Protein AF-A0A939VVD0-F1 (afdb_monomer_lite)

Radius of gyration: 25.61 Å; chains: 1; bounding box: 73×47×65 Å

Foldseek 3Di:
DDPQVVVCCLCCLQFVLDPPPCCPPPPPPDDPPPDDDDDDDDDDQPDDQDQDPQRKTKGKDADDDDDFWDDKDKDKDFPADWAKKKKKKWKAFAFWFKKKKWKWWAFQVGDIDTDIDMDGDPGHHNDTDMDMDIDTDHPRTRMMMIMMTIGGDDNDMIMIIIIGHHPDPPDDPVVVVVVVCCVVPPPLDQPDLVVVCVQQVVLQDPAFPQALADLVRLVVLLVCVVVVNCVVVLVVLVVVLVVLLVVLVVCCVVPVLQDDPPPPPDLADSLLQLLSSLLSLLSSCSNHVDVVSLVSSLVSLLSNLQSLVVCLVVLADNAAFQSSLLSSLNSLRSSVVVDDPVSNVNSLVSSVVSLVQLQPPVSQVSSVVNHFHPAFLLGLLGGNSQAVLCSQLSRCAPVPPCNVSSVVSNSSNSSRLSSNLSNQLVVLPPQADGSDPDVSSVVHRNVSSNVSVQSSSCNRNVDRCCVVRCRVVNNVSVVVVVVD

Structure (mmCIF, N/CA/C/O backbone):
data_AF-A0A939VVD0-F1
#
_entry.id   AF-A0A939VVD0-F1
#
loop_
_atom_site.group_PDB
_atom_site.id
_atom_site.type_symbol
_atom_site.label_atom_id
_atom_site.label_alt_id
_atom_site.label_comp_id
_atom_site.label_asym_id
_atom_site.label_entity_id
_atom_site.label_seq_id
_atom_site.pdbx_PDB_ins_code
_atom_site.Cartn_x
_atom_site.Cartn_y
_atom_site.Cartn_z
_atom_site.occupancy
_atom_site.B_iso_or_equiv
_atom_site.auth_seq_id
_atom_site.auth_comp_id
_atom_site.auth_asym_id
_atom_site.auth_atom_id
_atom_site.pdbx_PDB_model_num
ATOM 1 N N . MET A 1 1 ? 11.257 -19.886 15.748 1.00 41.06 1 MET A N 1
ATOM 2 C CA . MET A 1 1 ? 10.981 -18.453 16.038 1.00 41.06 1 MET A CA 1
ATOM 3 C C . MET A 1 1 ? 9.755 -18.347 16.934 1.00 41.06 1 MET A C 1
ATOM 5 O O . MET A 1 1 ? 8.724 -18.889 16.547 1.00 41.06 1 MET A O 1
ATOM 9 N N . SER A 1 2 ? 9.868 -17.690 18.097 1.00 39.47 2 SER A N 1
ATOM 10 C CA . SER A 1 2 ? 8.750 -17.461 19.032 1.00 39.47 2 SER A CA 1
ATOM 11 C C . SER A 1 2 ? 7.607 -16.666 18.380 1.00 39.47 2 SER A C 1
ATOM 13 O O . SER A 1 2 ? 7.841 -15.925 17.419 1.00 39.47 2 SER A O 1
ATOM 15 N N . SER A 1 3 ? 6.379 -16.815 18.898 1.00 43.06 3 SER A N 1
ATOM 16 C CA . SER A 1 3 ? 5.180 -16.066 18.473 1.00 43.06 3 SER A CA 1
ATOM 17 C C . SER A 1 3 ? 5.448 -14.559 18.383 1.00 43.06 3 SER A C 1
ATOM 19 O O . SER A 1 3 ? 5.094 -13.934 17.381 1.00 43.06 3 SER A O 1
ATOM 21 N N . PHE A 1 4 ? 6.215 -14.034 19.346 1.00 36.06 4 PHE A N 1
ATOM 22 C CA . PHE A 1 4 ? 6.635 -12.638 19.435 1.00 36.06 4 PHE A CA 1
ATOM 23 C C . PHE A 1 4 ? 7.298 -12.102 18.154 1.00 36.06 4 PHE A C 1
ATOM 25 O O . PHE A 1 4 ? 6.924 -11.046 17.645 1.00 36.06 4 PHE A O 1
ATOM 32 N N . LYS A 1 5 ? 8.255 -12.847 17.579 1.00 42.53 5 LYS A N 1
ATOM 33 C CA . LYS A 1 5 ? 8.997 -12.401 16.385 1.00 42.53 5 LYS A CA 1
ATOM 34 C C . LYS A 1 5 ? 8.143 -12.425 15.114 1.00 42.53 5 LYS A C 1
ATOM 36 O O . LYS A 1 5 ? 8.410 -11.652 14.201 1.00 42.53 5 LYS A O 1
ATOM 41 N N . LYS A 1 6 ? 7.123 -13.289 15.044 1.00 48.53 6 LYS A N 1
ATOM 42 C CA . LYS A 1 6 ? 6.260 -13.430 13.858 1.00 48.53 6 LYS A CA 1
ATOM 43 C C . LYS A 1 6 ? 5.248 -12.287 13.748 1.00 48.53 6 LYS A C 1
ATOM 45 O O . LYS A 1 6 ? 5.082 -11.757 12.655 1.00 48.53 6 LYS A O 1
ATOM 50 N N . LEU A 1 7 ? 4.630 -11.867 14.860 1.00 48.62 7 LEU A N 1
ATOM 51 C CA . LEU A 1 7 ? 3.719 -10.716 14.856 1.00 48.62 7 LEU A CA 1
ATOM 52 C C . LEU A 1 7 ? 4.464 -9.385 14.755 1.00 48.62 7 LEU A C 1
ATOM 54 O O . LEU A 1 7 ? 4.022 -8.502 14.023 1.00 48.62 7 LEU A O 1
ATOM 58 N N . TRP A 1 8 ? 5.603 -9.253 15.447 1.00 45.06 8 TRP A N 1
ATOM 59 C CA . TRP A 1 8 ? 6.441 -8.065 15.310 1.00 45.06 8 TRP A CA 1
ATOM 60 C C . TRP A 1 8 ? 6.841 -7.879 13.853 1.00 45.06 8 TRP A C 1
ATOM 62 O O . TRP A 1 8 ? 6.590 -6.816 13.317 1.00 45.06 8 TRP A O 1
ATOM 72 N N . LEU A 1 9 ? 7.327 -8.924 13.173 1.00 50.44 9 LEU A N 1
ATOM 73 C CA . LEU A 1 9 ? 7.632 -8.856 11.745 1.00 50.44 9 LEU A CA 1
ATOM 74 C C . LEU A 1 9 ? 6.381 -8.551 10.900 1.00 50.44 9 LEU A C 1
ATOM 76 O O . LEU A 1 9 ? 6.454 -7.711 10.018 1.00 50.44 9 LEU A O 1
ATOM 80 N N . PHE A 1 10 ? 5.224 -9.153 11.187 1.00 56.97 10 PHE A N 1
ATOM 81 C CA . PHE A 1 10 ? 3.976 -8.905 10.453 1.00 56.97 10 PHE A CA 1
ATOM 82 C C . PHE A 1 10 ? 3.504 -7.441 10.536 1.00 56.97 10 PHE A C 1
ATOM 84 O O . PHE A 1 10 ? 3.302 -6.792 9.511 1.00 56.97 10 PHE A O 1
ATOM 91 N N . LEU A 1 11 ? 3.389 -6.879 11.743 1.00 51.59 11 LEU A N 1
ATOM 92 C CA . LEU A 1 11 ? 2.980 -5.483 11.932 1.00 51.59 11 LEU A CA 1
ATOM 93 C C . LEU A 1 11 ? 4.105 -4.501 11.581 1.00 51.59 11 LEU A C 1
ATOM 95 O O . LEU A 1 11 ? 3.819 -3.388 11.147 1.00 51.59 11 LEU A O 1
ATOM 99 N N . PHE A 1 12 ? 5.373 -4.907 11.702 1.00 51.44 12 PHE A N 1
ATOM 100 C CA . PHE A 1 12 ? 6.527 -4.131 11.243 1.00 51.44 12 PHE A CA 1
ATOM 101 C C . PHE A 1 12 ? 6.510 -3.978 9.716 1.00 51.44 12 PHE A C 1
ATOM 103 O O . PHE A 1 12 ? 6.619 -2.872 9.182 1.00 51.44 12 PHE A O 1
ATOM 110 N N . LEU A 1 13 ? 6.278 -5.082 9.004 1.00 52.72 13 LEU A N 1
ATOM 111 C CA . LEU A 1 13 ? 6.165 -5.100 7.549 1.00 52.72 13 LEU A CA 1
ATOM 112 C C . LEU A 1 13 ? 4.990 -4.248 7.057 1.00 52.72 13 LEU A C 1
ATOM 114 O O . LEU A 1 13 ? 5.136 -3.563 6.048 1.00 52.72 13 LEU A O 1
ATOM 118 N N . ILE A 1 14 ? 3.859 -4.224 7.771 1.00 57.50 14 ILE A N 1
ATOM 119 C CA . ILE A 1 14 ? 2.689 -3.421 7.377 1.00 57.50 14 ILE A CA 1
ATOM 120 C C . ILE A 1 14 ? 2.829 -1.939 7.792 1.00 57.50 14 ILE A C 1
ATOM 122 O O . ILE A 1 14 ? 2.485 -1.053 7.010 1.00 57.50 14 ILE A O 1
ATOM 126 N N . PHE A 1 15 ? 3.363 -1.627 8.982 1.00 51.53 15 PHE A N 1
ATOM 127 C CA . PHE A 1 15 ? 3.226 -0.289 9.593 1.00 51.53 15 PHE A CA 1
ATOM 128 C C . PHE A 1 15 ? 4.532 0.457 9.931 1.00 51.53 15 PHE A C 1
ATOM 130 O O . PHE A 1 15 ? 4.482 1.661 10.223 1.00 51.53 15 PHE A O 1
ATOM 137 N N . THR A 1 16 ? 5.713 -0.172 9.898 1.00 44.12 16 THR A N 1
ATOM 138 C CA . THR A 1 16 ? 6.962 0.471 10.373 1.00 44.12 16 THR A CA 1
ATOM 139 C C . THR A 1 16 ? 8.061 0.631 9.334 1.00 44.12 16 THR A C 1
ATOM 141 O O . THR A 1 16 ? 9.126 1.140 9.681 1.00 44.12 16 THR A O 1
ATOM 144 N N . ALA A 1 17 ? 7.816 0.337 8.059 1.00 39.31 17 ALA A N 1
ATOM 145 C CA . ALA A 1 17 ? 8.725 0.766 7.002 1.00 39.31 17 ALA A CA 1
ATOM 146 C C . ALA A 1 17 ? 8.560 2.272 6.714 1.00 39.31 17 ALA A C 1
ATOM 148 O O . ALA A 1 17 ? 7.916 2.735 5.763 1.00 39.31 17 ALA A O 1
ATOM 149 N N . VAL A 1 18 ? 9.119 3.032 7.645 1.00 35.69 18 VAL A N 1
ATOM 150 C CA . VAL A 1 18 ? 9.383 4.463 7.612 1.00 35.69 18 VAL A CA 1
ATOM 151 C C . VAL A 1 18 ? 10.886 4.607 7.358 1.00 35.69 18 VAL A C 1
ATOM 153 O O . VAL A 1 18 ? 11.659 3.938 8.051 1.00 35.69 18 VAL A O 1
ATOM 156 N N . PRO A 1 19 ? 11.327 5.479 6.437 1.00 31.45 19 PRO A N 1
ATOM 157 C CA . PRO A 1 19 ? 12.679 6.032 6.487 1.00 31.45 19 PRO A CA 1
ATOM 158 C C . PRO A 1 19 ? 12.793 6.791 7.819 1.00 31.45 19 PRO A C 1
ATOM 160 O O . PRO A 1 19 ? 12.205 7.859 7.969 1.00 31.45 19 PRO A O 1
ATOM 163 N N . GLY A 1 20 ? 13.355 6.143 8.839 1.00 32.41 20 GLY A N 1
ATOM 164 C CA . GLY A 1 20 ? 13.411 6.673 10.204 1.00 32.41 20 GLY A CA 1
ATOM 165 C C . GLY A 1 20 ? 13.583 5.609 11.291 1.00 32.41 20 GLY A C 1
ATOM 166 O O . GLY A 1 20 ? 14.352 5.813 12.218 1.00 32.41 20 GLY A O 1
ATOM 167 N N . PHE A 1 21 ? 12.956 4.427 11.180 1.00 31.47 21 PHE A N 1
ATOM 168 C CA . PHE A 1 21 ? 13.092 3.397 12.233 1.00 31.47 21 PHE A CA 1
ATOM 169 C C . PHE A 1 21 ? 14.393 2.584 12.115 1.00 31.47 21 PHE A C 1
ATOM 171 O O . PHE A 1 21 ? 15.008 2.238 13.122 1.00 31.47 21 PHE A O 1
ATOM 178 N N . ALA A 1 22 ? 14.849 2.328 10.882 1.00 31.52 22 ALA A N 1
ATOM 179 C CA . ALA A 1 22 ? 16.211 1.846 10.635 1.00 31.52 22 ALA A CA 1
ATOM 180 C C . ALA A 1 22 ? 17.264 2.917 10.984 1.00 31.52 22 ALA A C 1
ATOM 182 O O . ALA A 1 22 ? 18.362 2.570 11.404 1.00 31.52 22 ALA A O 1
ATOM 183 N N . GLU A 1 23 ? 16.920 4.206 10.879 1.00 29.84 23 GLU A N 1
ATOM 184 C CA . GLU A 1 23 ? 17.823 5.320 11.198 1.00 29.84 23 GLU A CA 1
ATOM 185 C C . 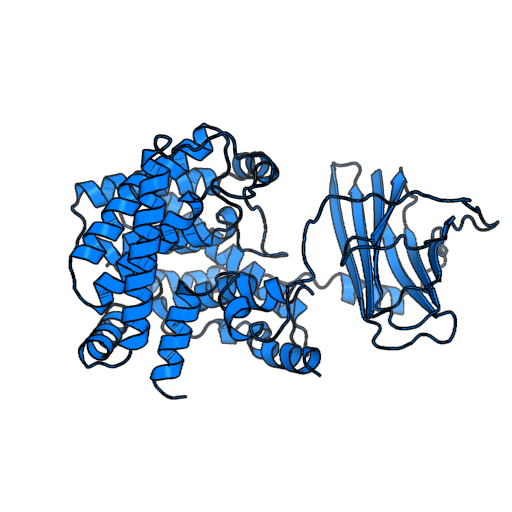GLU A 1 23 ? 17.963 5.545 12.720 1.00 29.84 23 GLU A C 1
ATOM 187 O O . GLU A 1 23 ? 19.061 5.787 13.210 1.00 29.84 23 GLU A O 1
ATOM 192 N N . GLU A 1 24 ? 16.900 5.387 13.514 1.00 28.52 24 GLU A N 1
ATOM 193 C CA . GLU A 1 24 ? 16.937 5.695 14.955 1.00 28.52 24 GLU A CA 1
ATOM 194 C C . GLU A 1 24 ? 17.627 4.646 15.843 1.00 28.52 24 GLU A C 1
ATOM 196 O O . GLU A 1 24 ? 18.014 4.982 16.962 1.00 28.52 24 GLU A O 1
ATOM 201 N N . ASN A 1 25 ? 17.782 3.393 15.401 1.00 28.81 25 ASN A N 1
ATOM 202 C CA . ASN A 1 25 ? 18.359 2.332 16.245 1.00 28.81 25 ASN A CA 1
ATOM 203 C C . ASN A 1 25 ? 19.732 1.821 15.780 1.00 28.81 25 ASN A C 1
ATOM 205 O O . ASN A 1 25 ? 20.459 1.271 16.600 1.00 28.81 25 ASN A O 1
ATOM 209 N N . LEU A 1 26 ? 20.126 2.041 14.519 1.00 29.09 26 LEU A N 1
ATOM 210 C CA . LEU A 1 26 ? 21.474 1.705 14.027 1.00 29.09 26 LEU A CA 1
ATOM 211 C C . LEU A 1 26 ? 22.474 2.873 14.133 1.00 29.09 26 LEU A C 1
ATOM 213 O O . LEU A 1 26 ? 23.675 2.631 14.103 1.00 29.09 26 LEU A O 1
ATOM 217 N N . PHE A 1 27 ? 22.013 4.123 14.292 1.00 31.39 27 PHE A N 1
ATOM 218 C CA . PHE A 1 27 ? 22.858 5.317 14.096 1.00 31.39 27 PHE A CA 1
ATOM 219 C C . PHE A 1 27 ? 22.958 6.267 15.307 1.00 31.39 27 PHE A C 1
ATOM 221 O O . PHE A 1 27 ? 23.514 7.359 15.186 1.00 31.39 27 PHE A O 1
ATOM 228 N N . LYS A 1 28 ? 22.475 5.862 16.492 1.00 29.47 28 LYS A N 1
ATOM 229 C CA . LYS A 1 28 ? 22.497 6.688 17.722 1.00 29.47 28 LYS A CA 1
ATOM 230 C C . LYS A 1 28 ? 23.892 6.997 18.285 1.00 29.47 28 LYS A C 1
ATOM 232 O O . LYS A 1 28 ? 24.002 7.895 19.109 1.00 29.47 28 LYS A O 1
ATOM 237 N N . ASN A 1 29 ? 24.938 6.308 17.824 1.00 29.61 29 ASN A N 1
ATOM 238 C CA . ASN A 1 29 ? 26.314 6.515 18.294 1.00 29.61 29 ASN A CA 1
ATOM 239 C C . ASN A 1 29 ? 27.182 7.350 17.335 1.00 29.61 29 ASN A C 1
ATOM 241 O O . ASN A 1 29 ? 28.383 7.470 17.559 1.00 29.61 29 ASN A O 1
ATOM 245 N N . ALA A 1 30 ? 26.614 7.913 16.264 1.00 28.02 30 ALA A N 1
ATOM 246 C CA . ALA A 1 30 ? 27.349 8.813 15.378 1.00 28.02 30 ALA A CA 1
ATOM 247 C C . ALA A 1 30 ? 27.184 10.273 15.840 1.00 28.02 30 ALA A C 1
ATOM 249 O O . ALA A 1 30 ? 26.066 10.731 16.069 1.00 28.02 30 ALA A O 1
ATOM 250 N N . ASP A 1 31 ? 28.293 11.002 15.987 1.00 29.33 31 ASP A N 1
ATOM 251 C CA . ASP A 1 31 ? 28.298 12.443 16.265 1.00 29.33 31 ASP A CA 1
ATOM 252 C C . ASP A 1 31 ? 27.927 13.224 14.992 1.00 29.33 31 ASP A C 1
ATOM 254 O O . ASP A 1 31 ? 28.663 13.236 14.003 1.00 29.33 31 ASP A O 1
ATOM 258 N N . TRP A 1 32 ? 26.759 13.869 15.016 1.00 33.62 32 TRP A N 1
ATOM 259 C CA . TRP A 1 32 ? 26.185 14.609 13.886 1.00 33.62 32 TRP A CA 1
ATOM 260 C C . TRP A 1 32 ? 26.429 16.123 13.949 1.00 33.62 32 TRP A C 1
ATOM 262 O O . TRP A 1 32 ? 25.907 16.864 13.110 1.00 33.62 32 TRP A O 1
ATOM 272 N N . SER A 1 33 ? 27.247 16.611 14.887 1.00 28.17 33 SER A N 1
ATOM 273 C CA . SER A 1 33 ? 27.576 18.042 15.012 1.00 28.17 33 SER A CA 1
ATOM 274 C C . SER A 1 33 ? 28.275 18.638 13.774 1.00 28.17 33 SER A C 1
ATOM 276 O O . SER A 1 33 ? 28.333 19.859 13.625 1.00 28.17 33 SER A O 1
ATOM 278 N N . GLN A 1 34 ? 28.732 17.800 12.835 1.00 28.89 34 GLN A N 1
ATOM 279 C CA . GLN A 1 34 ? 29.429 18.215 11.612 1.00 28.89 34 GLN A CA 1
ATOM 280 C C . GLN A 1 34 ? 28.538 18.394 10.367 1.00 28.89 34 GLN A C 1
ATOM 282 O O . GLN A 1 34 ? 29.042 18.791 9.316 1.00 28.89 34 GLN A O 1
ATOM 287 N N . TRP A 1 35 ? 27.227 18.136 10.437 1.00 27.03 35 TRP A N 1
ATOM 288 C CA . TRP A 1 35 ? 26.337 18.237 9.271 1.00 27.03 35 TRP A CA 1
ATOM 289 C C . TRP A 1 35 ? 25.413 19.461 9.345 1.00 27.03 35 TRP A C 1
ATOM 291 O O . TRP A 1 35 ? 24.329 19.425 9.924 1.00 27.03 35 TRP A O 1
ATOM 301 N N . LYS A 1 36 ? 25.824 20.560 8.698 1.00 24.38 36 LYS A N 1
ATOM 302 C CA . LYS A 1 36 ? 24.951 21.697 8.365 1.00 24.38 36 LYS A CA 1
ATOM 303 C C . LYS A 1 36 ? 25.024 22.014 6.870 1.00 24.38 36 LYS A C 1
ATOM 305 O O . LYS A 1 36 ? 26.083 22.369 6.370 1.00 24.38 36 LYS A O 1
ATOM 310 N N . GLY A 1 37 ? 23.860 21.965 6.218 1.00 26.16 37 GLY A N 1
ATOM 311 C CA . GLY A 1 37 ? 23.555 22.650 4.958 1.00 26.16 37 GLY A CA 1
ATOM 312 C C . GLY A 1 37 ? 24.057 21.976 3.679 1.00 26.16 37 GLY A C 1
ATOM 313 O O . GLY A 1 37 ? 25.235 22.040 3.353 1.00 26.16 37 GLY A O 1
ATOM 314 N N . THR A 1 38 ? 23.138 21.421 2.888 1.00 23.70 38 THR A N 1
ATOM 315 C CA . THR A 1 38 ? 23.385 21.081 1.479 1.00 23.70 38 THR A CA 1
ATOM 316 C C . THR A 1 38 ? 22.735 22.139 0.591 1.00 23.70 38 THR A C 1
ATOM 318 O O . THR A 1 38 ? 21.527 22.101 0.359 1.00 23.70 38 THR A O 1
ATOM 321 N N . ASN A 1 39 ? 23.542 23.081 0.105 1.00 24.47 39 ASN A N 1
ATOM 322 C CA . ASN A 1 39 ? 23.248 23.831 -1.114 1.00 24.47 39 ASN A CA 1
ATOM 323 C C . ASN A 1 39 ? 23.880 23.084 -2.294 1.00 24.47 39 ASN A C 1
ATOM 325 O O . ASN A 1 39 ? 24.929 22.461 -2.140 1.00 24.47 39 ASN A O 1
ATOM 329 N N . ALA A 1 40 ? 23.240 23.147 -3.460 1.00 26.20 40 ALA A N 1
ATOM 330 C CA . ALA A 1 40 ? 23.791 22.627 -4.705 1.00 26.20 40 ALA A CA 1
ATOM 331 C C . ALA A 1 40 ? 25.126 23.321 -5.030 1.00 26.20 40 ALA A C 1
ATOM 333 O O . ALA A 1 40 ? 25.195 24.550 -5.008 1.00 26.20 40 ALA A O 1
ATOM 334 N N . VAL A 1 41 ? 26.165 22.545 -5.349 1.00 26.14 41 VAL A N 1
ATOM 335 C CA . VAL A 1 41 ? 27.452 23.060 -5.837 1.00 26.14 41 VAL A CA 1
ATOM 336 C C . VAL A 1 41 ? 27.760 22.387 -7.170 1.00 26.14 41 VAL A C 1
ATOM 338 O O . VAL A 1 41 ? 27.791 21.162 -7.270 1.00 26.14 41 VAL A O 1
ATOM 341 N N . GLY A 1 42 ? 27.921 23.206 -8.209 1.00 27.95 42 GLY A N 1
ATOM 342 C CA . GLY A 1 42 ? 28.358 22.780 -9.532 1.00 27.95 42 GLY A CA 1
ATOM 343 C C . GLY A 1 42 ? 29.872 22.597 -9.592 1.00 27.95 42 GLY A C 1
ATOM 344 O O . GLY A 1 42 ? 30.619 23.222 -8.845 1.00 27.95 42 GLY A O 1
ATOM 345 N N . TRP A 1 43 ? 30.320 21.756 -10.519 1.00 33.12 43 TRP A N 1
ATOM 346 C CA . TRP A 1 43 ? 31.722 21.682 -10.905 1.00 33.12 43 TRP A CA 1
ATOM 347 C C . TRP A 1 43 ? 32.071 22.828 -11.854 1.00 33.12 43 TRP A C 1
ATOM 349 O O . TRP A 1 43 ? 31.375 23.053 -12.846 1.00 33.12 43 TRP A O 1
ATOM 359 N N . SER A 1 44 ? 33.197 23.488 -11.603 1.00 32.22 44 SER A N 1
ATOM 360 C CA . SER A 1 44 ? 33.911 24.255 -12.621 1.00 32.22 44 SER A CA 1
ATOM 361 C C . SER A 1 44 ? 34.696 23.265 -13.483 1.00 32.22 44 SER A C 1
ATOM 363 O O . SER A 1 44 ? 35.586 22.581 -12.980 1.00 32.22 44 SER A O 1
ATOM 365 N N . VAL A 1 45 ? 34.391 23.176 -14.780 1.00 33.59 45 VAL A N 1
ATOM 366 C CA . VAL A 1 45 ? 35.293 22.542 -15.754 1.00 33.59 45 VAL A CA 1
ATOM 367 C C . VAL A 1 45 ? 36.546 23.410 -15.812 1.00 33.59 45 VAL A C 1
ATOM 369 O O . VAL A 1 45 ? 36.532 24.454 -16.460 1.00 33.59 45 VAL A O 1
ATOM 372 N N . MET A 1 46 ? 37.614 23.028 -15.114 1.00 31.45 46 MET A N 1
ATOM 373 C CA . MET A 1 46 ? 38.919 23.644 -15.330 1.00 31.45 46 MET A CA 1
ATOM 374 C C . MET A 1 46 ? 39.737 22.786 -16.290 1.00 31.45 46 MET A C 1
ATOM 376 O O . MET A 1 46 ? 40.094 21.653 -15.985 1.00 31.45 46 MET A O 1
ATOM 380 N N . SER A 1 47 ? 40.025 23.420 -17.428 1.00 40.00 47 SER A N 1
ATOM 381 C CA . SER A 1 47 ? 41.117 23.182 -18.376 1.00 40.00 47 SER A CA 1
ATOM 382 C C . SER A 1 47 ? 41.116 21.894 -19.218 1.00 40.00 47 SER A C 1
ATOM 384 O O . SER A 1 47 ? 41.173 20.780 -18.719 1.00 40.00 47 SER A O 1
ATOM 386 N N . GLU A 1 48 ? 41.116 22.153 -20.531 1.00 40.28 48 GLU A N 1
ATOM 387 C CA . GLU A 1 48 ? 41.537 21.333 -21.676 1.00 40.28 48 GLU A CA 1
ATOM 388 C C . GLU A 1 48 ? 40.777 20.036 -21.995 1.00 40.28 48 GLU A C 1
ATOM 390 O O . GLU A 1 48 ? 40.992 18.956 -21.454 1.00 40.28 48 GLU A O 1
ATOM 395 N N . LYS A 1 49 ? 39.924 20.149 -23.023 1.00 45.47 49 LYS A N 1
ATOM 396 C CA . LYS A 1 49 ? 39.545 19.020 -23.873 1.00 45.47 49 LYS A CA 1
ATOM 397 C C . LYS A 1 49 ? 40.748 18.681 -24.745 1.00 45.47 49 LYS A C 1
ATOM 399 O O . LYS A 1 49 ? 40.945 19.323 -25.775 1.00 45.47 49 LYS A O 1
ATOM 404 N N . GLU A 1 50 ? 41.513 17.668 -24.378 1.00 45.28 50 GLU A N 1
ATOM 405 C CA . GLU A 1 50 ? 42.477 17.100 -25.312 1.00 45.28 50 GLU A CA 1
ATOM 406 C C . GLU A 1 50 ? 41.746 16.091 -26.211 1.00 45.28 50 GLU A C 1
ATOM 408 O O . GLU A 1 50 ? 41.190 15.091 -25.745 1.00 45.28 50 GLU A O 1
ATOM 413 N N . ARG A 1 51 ? 41.674 16.390 -27.513 1.00 46.28 51 ARG A N 1
ATOM 414 C CA . ARG A 1 51 ? 41.279 15.407 -28.527 1.00 46.28 51 ARG A CA 1
ATOM 415 C C . ARG A 1 51 ? 42.527 14.636 -28.917 1.00 46.28 51 ARG A C 1
ATOM 417 O O . ARG A 1 51 ? 43.412 15.204 -29.551 1.00 46.28 51 ARG A O 1
ATOM 424 N N . LEU A 1 52 ? 42.571 13.356 -28.572 1.00 48.84 52 LEU A N 1
ATOM 425 C CA . LEU A 1 52 ? 43.644 12.483 -29.031 1.00 48.84 52 LEU A CA 1
ATOM 426 C C . LEU A 1 52 ? 43.461 12.101 -30.517 1.00 48.84 52 LEU A C 1
ATOM 428 O O . LEU A 1 52 ? 42.338 12.176 -31.034 1.00 48.84 52 LEU A O 1
ATOM 432 N N . PRO A 1 53 ? 44.540 11.686 -31.216 1.00 34.44 53 PRO A N 1
ATOM 433 C CA . PRO A 1 53 ? 44.528 11.372 -32.654 1.00 34.44 53 PRO A CA 1
ATOM 434 C C . PRO A 1 53 ? 43.534 10.279 -33.090 1.00 34.44 53 PRO A C 1
ATOM 436 O O . PRO A 1 53 ? 43.191 10.185 -34.264 1.00 34.44 53 PRO A O 1
ATOM 439 N N . ASP A 1 54 ? 43.040 9.471 -32.155 1.00 47.06 54 ASP A N 1
ATOM 440 C CA . ASP A 1 54 ? 42.091 8.367 -32.346 1.00 47.06 54 ASP A CA 1
ATOM 441 C C . ASP A 1 54 ? 40.621 8.755 -32.070 1.00 47.06 54 ASP A C 1
ATOM 443 O O . ASP A 1 54 ? 39.713 7.919 -32.116 1.00 47.06 54 ASP A O 1
ATOM 447 N N . GLY A 1 55 ? 40.354 10.036 -31.801 1.00 49.59 55 GLY A N 1
ATOM 448 C CA . GLY A 1 55 ? 39.013 10.532 -31.499 1.00 49.59 55 GLY A CA 1
ATOM 449 C C . GLY A 1 55 ? 38.545 10.233 -30.073 1.00 49.59 55 GLY A C 1
ATOM 450 O O . GLY A 1 55 ? 37.357 10.421 -29.792 1.00 49.59 55 GLY A O 1
ATOM 451 N N . VAL A 1 56 ? 39.449 9.804 -29.185 1.00 47.28 56 VAL A N 1
ATOM 452 C CA . VAL A 1 56 ? 39.185 9.672 -27.750 1.00 47.28 56 VAL A CA 1
ATOM 453 C C . VAL A 1 56 ? 39.057 11.056 -27.125 1.00 47.28 56 VAL A C 1
ATOM 455 O O . VAL A 1 56 ? 39.941 11.907 -27.253 1.00 47.28 56 VAL A O 1
ATOM 458 N N . LEU A 1 57 ? 37.934 11.286 -26.441 1.00 50.25 57 LEU A N 1
ATOM 459 C CA . LEU A 1 57 ? 37.770 12.461 -25.593 1.00 50.25 57 LEU A CA 1
ATOM 460 C C . LEU A 1 57 ? 38.261 12.116 -24.188 1.00 50.25 57 LEU A C 1
ATOM 462 O O . LEU A 1 57 ? 37.664 11.258 -23.538 1.00 50.25 57 LEU A O 1
ATOM 466 N N . LYS A 1 58 ? 39.317 12.789 -23.726 1.00 51.78 58 LYS A N 1
ATOM 467 C CA . LYS A 1 58 ? 39.758 12.726 -22.330 1.00 51.78 58 LYS A CA 1
ATOM 468 C C . LYS A 1 58 ? 39.136 13.869 -21.535 1.00 51.78 58 LYS A C 1
ATOM 470 O O . LYS A 1 58 ? 39.172 15.023 -21.960 1.00 51.78 58 LYS A O 1
ATOM 475 N N . LEU A 1 59 ? 38.559 13.540 -20.383 1.00 51.44 59 LEU A N 1
ATOM 476 C CA . LEU A 1 59 ? 38.073 14.511 -19.405 1.00 51.44 59 LEU A CA 1
ATOM 477 C C . LEU A 1 59 ? 38.846 14.318 -18.102 1.00 51.44 59 LEU A C 1
ATOM 479 O O . LEU A 1 59 ? 38.746 13.259 -17.479 1.00 51.44 59 LEU A O 1
ATOM 483 N N . PHE A 1 60 ? 39.604 15.339 -17.706 1.00 48.09 60 PHE A N 1
ATOM 484 C CA . PHE A 1 60 ? 40.320 15.371 -16.434 1.00 48.09 60 PHE A CA 1
ATOM 485 C C . PHE A 1 60 ? 39.386 15.846 -15.324 1.00 48.09 60 PHE A C 1
ATOM 487 O O . PHE A 1 60 ? 38.731 16.883 -15.449 1.00 48.09 60 PHE A O 1
ATOM 494 N N . LEU A 1 61 ? 39.316 15.088 -14.231 1.00 49.09 61 LEU A N 1
ATOM 495 C CA . LEU A 1 61 ? 38.475 15.419 -13.085 1.00 49.09 61 LEU A CA 1
ATOM 496 C C . LEU A 1 61 ? 39.343 15.700 -11.869 1.00 49.09 61 LEU A C 1
ATOM 498 O O . LEU A 1 61 ? 40.028 14.808 -11.380 1.00 49.09 61 LEU A O 1
ATOM 502 N N . LYS A 1 62 ? 39.274 16.932 -11.353 1.00 47.78 62 LYS A N 1
ATOM 503 C CA . LYS A 1 62 ? 39.957 17.334 -10.119 1.00 47.78 62 LYS A CA 1
ATOM 504 C C . LYS A 1 62 ? 38.954 17.858 -9.101 1.00 47.78 62 LYS A C 1
ATOM 506 O O . LYS A 1 62 ? 38.315 18.878 -9.334 1.00 47.78 62 LYS A O 1
ATOM 511 N N . ARG A 1 63 ? 38.801 17.150 -7.981 1.00 50.41 63 ARG A N 1
ATOM 512 C CA . ARG A 1 63 ? 37.789 17.456 -6.958 1.00 50.41 63 ARG A CA 1
ATOM 513 C C . ARG A 1 63 ? 37.998 18.821 -6.305 1.00 50.41 63 ARG A C 1
ATOM 515 O O . ARG A 1 63 ? 39.061 19.069 -5.744 1.00 50.41 63 ARG A O 1
ATOM 522 N N . ASP A 1 64 ? 36.934 19.627 -6.272 1.00 44.62 64 ASP A N 1
ATOM 523 C CA . ASP A 1 64 ? 36.783 20.717 -5.305 1.00 44.62 64 ASP A CA 1
ATOM 524 C C . ASP A 1 64 ? 36.058 20.211 -4.041 1.00 44.62 64 ASP A C 1
ATOM 526 O O . ASP A 1 64 ? 35.173 19.345 -4.076 1.00 44.62 64 ASP A O 1
ATOM 530 N N . ARG A 1 65 ? 36.525 20.659 -2.879 1.00 44.75 65 ARG A N 1
ATOM 531 C CA . ARG A 1 65 ? 36.218 20.083 -1.568 1.00 44.75 65 ARG A CA 1
ATOM 532 C C . ARG A 1 65 ? 34.805 20.468 -1.123 1.00 44.75 65 ARG A C 1
ATOM 534 O O . ARG A 1 65 ? 34.640 21.551 -0.573 1.00 44.75 65 ARG A O 1
ATOM 541 N N . LYS A 1 66 ? 33.838 19.544 -1.245 1.00 41.28 66 LYS A N 1
ATOM 542 C CA . LYS A 1 66 ? 32.805 19.168 -0.236 1.00 41.28 66 LYS A CA 1
ATOM 543 C C . LYS A 1 66 ? 31.574 18.534 -0.908 1.00 41.28 66 LYS A C 1
ATOM 545 O O . LYS A 1 66 ? 30.945 19.200 -1.707 1.00 41.28 66 LYS A O 1
ATOM 550 N N . THR A 1 67 ? 31.245 17.306 -0.475 1.00 38.31 67 THR A N 1
ATOM 551 C CA . THR A 1 67 ? 29.961 16.544 -0.512 1.00 38.31 67 THR A CA 1
ATOM 552 C C . THR A 1 67 ? 30.081 15.113 -1.055 1.00 38.31 67 THR A C 1
ATOM 554 O O . THR A 1 67 ? 31.059 14.734 -1.707 1.00 38.31 67 THR A O 1
ATOM 557 N N . PHE A 1 68 ? 29.112 14.295 -0.633 1.00 41.28 68 PHE A N 1
ATOM 558 C CA . PHE A 1 68 ? 28.998 12.843 -0.738 1.00 41.28 68 PHE A CA 1
ATOM 559 C C . PHE A 1 68 ? 27.923 12.550 -1.808 1.00 41.28 68 PHE A C 1
ATOM 561 O O . PHE A 1 68 ? 26.784 12.954 -1.613 1.00 41.28 68 PHE A O 1
ATOM 568 N N . TRP A 1 69 ? 28.304 11.873 -2.905 1.00 41.06 69 TRP A N 1
ATOM 569 C CA . TRP A 1 69 ? 27.498 11.432 -4.077 1.00 41.06 69 TRP A CA 1
ATOM 570 C C . TRP A 1 69 ? 27.327 12.320 -5.330 1.00 41.06 69 TRP A C 1
ATOM 572 O O . TRP A 1 69 ? 26.819 11.807 -6.324 1.00 41.06 69 TRP A O 1
ATOM 582 N N . ASP A 1 70 ? 27.835 13.550 -5.402 1.00 45.56 70 ASP A N 1
ATOM 583 C CA . ASP A 1 70 ? 27.402 14.472 -6.480 1.00 45.56 70 ASP A CA 1
ATOM 584 C C . ASP A 1 70 ? 28.325 14.601 -7.710 1.00 45.56 70 ASP A C 1
ATOM 586 O O . ASP A 1 70 ? 28.186 15.520 -8.518 1.00 45.56 70 ASP A O 1
ATOM 590 N N . ASN A 1 71 ? 29.258 13.670 -7.917 1.00 52.31 71 ASN A N 1
ATOM 591 C CA . ASN A 1 71 ? 30.268 13.813 -8.971 1.00 52.31 71 ASN A CA 1
ATOM 592 C C . ASN A 1 71 ? 29.920 12.949 -10.177 1.00 52.31 71 ASN A C 1
ATOM 594 O O . ASN A 1 71 ? 30.367 11.808 -10.298 1.00 52.31 71 ASN A O 1
ATOM 598 N N . ALA A 1 72 ? 29.085 13.504 -11.049 1.00 53.00 72 ALA A N 1
ATOM 599 C CA . ALA A 1 72 ? 28.680 12.887 -12.296 1.00 53.00 72 ALA A CA 1
ATOM 600 C C . ALA A 1 72 ? 29.241 13.656 -13.491 1.00 53.00 72 ALA A C 1
ATOM 602 O O . ALA A 1 72 ? 28.945 14.836 -13.675 1.00 53.00 72 ALA A O 1
ATOM 603 N N . VAL A 1 73 ? 29.988 12.964 -14.343 1.00 59.00 73 VAL A N 1
ATOM 604 C CA . VAL A 1 73 ? 30.440 13.518 -15.620 1.00 59.00 73 VAL A CA 1
ATOM 605 C C . VAL A 1 73 ? 29.596 12.911 -16.707 1.00 59.00 73 VAL A C 1
ATOM 607 O O . VAL A 1 73 ? 29.664 11.710 -16.960 1.00 59.00 73 VAL A O 1
ATOM 610 N N . GLY A 1 74 ? 28.767 13.757 -17.304 1.00 62.56 74 GLY A N 1
ATOM 611 C CA . GLY A 1 74 ? 27.877 13.390 -18.385 1.00 62.56 74 GLY A CA 1
ATOM 612 C C . GLY A 1 74 ? 28.376 13.915 -19.718 1.00 62.56 74 GLY A C 1
ATOM 613 O O . GLY A 1 74 ? 28.608 15.116 -19.852 1.00 62.56 74 GLY A O 1
ATOM 614 N N . GLN A 1 75 ? 28.453 13.058 -20.728 1.00 70.06 75 GLN A N 1
ATOM 615 C CA . GLN A 1 75 ? 28.642 13.479 -22.109 1.00 70.06 75 GLN A CA 1
ATOM 616 C C . GLN A 1 75 ? 27.459 13.035 -22.960 1.00 70.06 75 GLN A C 1
ATOM 618 O O . GLN A 1 75 ? 27.054 11.875 -22.939 1.00 70.06 75 GLN A O 1
ATOM 623 N N . ARG A 1 76 ? 26.919 13.975 -23.741 1.00 75.38 76 ARG A N 1
ATOM 624 C CA . ARG A 1 76 ? 25.889 13.698 -24.741 1.00 75.38 76 ARG A CA 1
ATOM 625 C C . ARG A 1 76 ? 26.495 13.682 -26.139 1.00 75.38 76 ARG A C 1
ATOM 627 O O . ARG A 1 76 ? 27.091 14.667 -26.567 1.00 75.38 76 ARG A O 1
ATOM 634 N N . LEU A 1 77 ? 26.281 12.591 -26.857 1.00 76.12 77 LEU A N 1
ATOM 635 C CA . LEU A 1 77 ? 26.604 12.421 -28.267 1.00 76.12 77 LEU A CA 1
ATOM 636 C C . LEU A 1 77 ? 25.327 12.588 -29.080 1.00 76.12 77 LEU A C 1
ATOM 638 O O . LEU A 1 77 ? 24.350 11.873 -28.864 1.00 76.12 77 LEU A O 1
ATOM 642 N N . GLN A 1 78 ? 25.324 13.557 -29.989 1.00 79.88 78 GLN A N 1
ATOM 643 C CA . GLN A 1 78 ? 24.225 13.772 -30.930 1.00 79.88 78 GLN A CA 1
ATOM 644 C C . GLN A 1 78 ? 24.468 12.920 -32.172 1.00 79.88 78 GLN A C 1
ATOM 646 O O . GLN A 1 78 ? 25.581 12.938 -32.691 1.00 79.88 78 GLN A O 1
ATOM 651 N N . LYS A 1 79 ? 23.433 12.216 -32.645 1.00 81.19 79 LYS A N 1
ATOM 652 C CA . LYS A 1 79 ? 23.479 11.346 -33.834 1.00 81.19 79 LYS A CA 1
ATOM 653 C C . LYS A 1 79 ? 24.699 10.400 -33.849 1.00 81.19 79 LYS A C 1
ATOM 655 O O . LYS A 1 79 ? 25.509 10.479 -34.772 1.00 81.19 79 LYS A O 1
ATOM 660 N N . PRO A 1 80 ? 24.887 9.566 -32.810 1.00 80.31 80 PRO A N 1
ATOM 661 C CA . PRO A 1 80 ? 25.997 8.623 -32.791 1.00 80.31 80 PRO A CA 1
ATOM 662 C C . PRO A 1 80 ? 25.850 7.589 -33.913 1.00 80.31 80 PRO A C 1
ATOM 664 O O . PRO A 1 80 ? 24.736 7.204 -34.267 1.00 80.31 80 PRO A O 1
ATOM 667 N N . GLU A 1 81 ? 26.979 7.146 -34.464 1.00 79.50 81 GLU A N 1
ATOM 668 C CA . GLU A 1 81 ? 27.000 6.026 -35.404 1.00 79.50 81 GLU A CA 1
ATOM 669 C C . GLU A 1 81 ? 26.537 4.741 -34.689 1.00 79.50 81 GLU A C 1
ATOM 671 O O . GLU A 1 81 ? 26.845 4.552 -33.513 1.00 79.50 81 GLU A O 1
ATOM 676 N N . PRO A 1 82 ? 25.790 3.844 -35.347 1.00 77.19 82 PRO A N 1
ATOM 677 C CA . PRO A 1 82 ? 25.431 2.566 -34.742 1.00 77.19 82 PRO A CA 1
ATOM 678 C C . PRO A 1 82 ? 26.667 1.679 -34.533 1.00 77.19 82 PRO A C 1
ATOM 680 O O . PRO A 1 82 ? 27.554 1.636 -35.389 1.00 77.19 82 PRO A O 1
ATOM 683 N N . GLY A 1 83 ? 26.725 0.938 -33.426 1.00 79.81 83 GLY A N 1
ATOM 684 C CA . GLY A 1 83 ? 27.821 0.006 -33.140 1.00 79.81 83 GLY A CA 1
ATOM 685 C C . GLY A 1 83 ? 28.181 -0.120 -31.660 1.00 79.81 83 GLY A C 1
ATOM 686 O O . GLY A 1 83 ? 27.515 0.433 -30.788 1.00 79.81 83 GLY A O 1
ATOM 687 N N . PHE A 1 84 ? 29.259 -0.856 -31.371 1.00 74.62 84 PHE A N 1
ATOM 688 C CA . PHE A 1 84 ? 29.744 -1.068 -30.006 1.00 74.62 84 PHE A CA 1
ATOM 689 C C . PHE A 1 84 ? 30.695 0.037 -29.565 1.00 74.62 84 PHE A C 1
ATOM 691 O O . PHE A 1 84 ? 31.765 0.232 -30.143 1.00 74.62 84 PHE A O 1
ATOM 698 N N . TYR A 1 85 ? 30.331 0.708 -28.485 1.00 77.56 85 TYR A N 1
ATOM 699 C CA . TYR A 1 85 ? 31.109 1.753 -27.844 1.00 77.56 85 TYR A CA 1
ATOM 700 C C . TYR A 1 85 ? 31.693 1.248 -26.541 1.00 77.56 85 TYR A C 1
ATOM 702 O O . TYR A 1 85 ? 31.081 0.437 -25.849 1.00 77.56 85 TYR A O 1
ATOM 710 N N . LYS A 1 86 ? 32.864 1.768 -26.181 1.00 78.56 86 LYS A N 1
ATOM 711 C CA . LYS A 1 86 ? 33.482 1.521 -24.882 1.00 78.56 86 LYS A CA 1
ATOM 712 C C . LYS A 1 86 ? 33.637 2.845 -24.162 1.00 78.56 86 LYS A C 1
ATOM 714 O O . LYS A 1 86 ? 34.266 3.778 -24.663 1.00 78.56 86 LYS A O 1
ATOM 719 N N . VAL A 1 87 ? 33.030 2.919 -22.989 1.00 77.81 87 VAL A N 1
ATOM 720 C CA . VAL A 1 87 ? 33.309 3.974 -22.021 1.00 77.81 87 VAL A CA 1
ATOM 721 C C . VAL A 1 87 ? 34.249 3.403 -20.981 1.00 77.81 87 VAL A C 1
ATOM 723 O O . VAL A 1 87 ? 34.096 2.249 -20.577 1.00 77.81 87 VAL A O 1
ATOM 726 N N . GLY A 1 88 ? 35.219 4.193 -20.549 1.00 77.75 88 GLY A N 1
ATOM 727 C CA . GLY A 1 88 ? 36.069 3.811 -19.445 1.00 77.75 88 GLY A CA 1
ATOM 728 C C . GLY A 1 88 ? 36.457 4.974 -18.558 1.00 77.75 88 GLY A C 1
ATOM 729 O O . GLY A 1 88 ? 36.264 6.146 -18.882 1.00 77.75 88 GLY A O 1
ATOM 730 N N . ILE A 1 89 ? 36.979 4.611 -17.400 1.00 75.19 89 ILE A N 1
ATOM 731 C CA . ILE A 1 89 ? 37.646 5.508 -16.478 1.00 75.19 89 ILE A CA 1
ATOM 732 C C . ILE A 1 89 ? 38.985 4.878 -16.133 1.00 75.19 89 ILE A C 1
ATOM 734 O O . ILE A 1 89 ? 39.047 3.729 -15.692 1.00 75.19 89 ILE A O 1
ATOM 738 N N . ASP A 1 90 ? 40.048 5.633 -16.347 1.00 73.12 90 ASP A N 1
ATOM 739 C CA . ASP A 1 90 ? 41.335 5.337 -15.747 1.00 73.12 90 ASP A CA 1
ATOM 740 C C . ASP A 1 90 ? 41.366 6.089 -14.424 1.00 73.12 90 ASP A C 1
ATOM 742 O O . ASP A 1 90 ? 41.075 7.286 -14.381 1.00 73.12 90 ASP A O 1
ATOM 746 N N . ALA A 1 91 ? 41.665 5.391 -13.337 1.00 70.81 91 ALA A N 1
ATOM 747 C CA . ALA A 1 91 ? 41.776 6.002 -12.022 1.00 70.81 91 ALA A CA 1
ATOM 748 C C . ALA A 1 91 ? 43.057 5.538 -11.332 1.00 70.81 91 ALA A C 1
ATOM 750 O O . ALA A 1 91 ? 43.437 4.369 -11.440 1.00 70.81 91 ALA A O 1
ATOM 751 N N . LYS A 1 92 ? 43.697 6.453 -10.603 1.00 68.25 92 LYS A N 1
ATOM 752 C CA . LYS A 1 92 ? 44.837 6.167 -9.726 1.00 68.25 92 LYS A CA 1
ATOM 753 C C . LYS A 1 92 ? 44.606 6.816 -8.362 1.00 68.25 92 LYS A C 1
ATOM 755 O O . LYS A 1 92 ? 44.180 7.969 -8.285 1.00 68.25 92 LYS A O 1
ATOM 760 N N . GLY A 1 93 ? 44.900 6.088 -7.285 1.00 66.75 93 GLY A N 1
ATOM 761 C CA . GLY A 1 93 ? 44.834 6.603 -5.917 1.00 66.75 93 GLY A CA 1
ATOM 762 C C . GLY A 1 93 ? 44.082 5.705 -4.933 1.00 66.75 93 GLY A C 1
ATOM 763 O O . GLY A 1 93 ? 43.520 4.665 -5.275 1.00 66.75 93 GLY A O 1
ATOM 764 N N . GLN A 1 94 ? 44.099 6.116 -3.666 1.00 58.03 94 GLN A N 1
ATOM 765 C CA . GLN A 1 94 ? 43.538 5.347 -2.553 1.00 58.03 94 GLN A CA 1
ATOM 766 C C . GLN A 1 94 ? 42.036 5.593 -2.373 1.00 58.03 94 GLN A C 1
ATOM 768 O O . GLN A 1 94 ? 41.582 6.741 -2.431 1.00 58.03 94 GLN A O 1
ATOM 773 N N . GLY A 1 95 ? 41.281 4.527 -2.100 1.00 60.06 95 GLY A N 1
ATOM 774 C CA . GLY A 1 95 ? 39.875 4.594 -1.694 1.00 60.06 95 GLY A CA 1
ATOM 775 C C . GLY A 1 95 ? 38.844 4.897 -2.787 1.00 60.06 95 GLY A C 1
ATOM 776 O O . GLY A 1 95 ? 37.880 5.594 -2.485 1.00 60.06 95 GLY A O 1
ATOM 777 N N . LEU A 1 96 ? 39.010 4.434 -4.035 1.00 60.75 96 LEU A N 1
ATOM 778 C CA . LEU A 1 96 ? 37.915 4.406 -5.023 1.00 60.75 96 LEU A CA 1
ATOM 779 C C . LEU A 1 96 ? 37.051 3.167 -4.755 1.00 60.75 96 LEU A C 1
ATOM 781 O O . LEU A 1 96 ? 37.541 2.060 -4.915 1.00 60.75 96 LEU A O 1
ATOM 785 N N . HIS A 1 97 ? 35.790 3.353 -4.360 1.00 58.31 97 HIS A N 1
ATOM 786 C CA . HIS A 1 97 ? 34.899 2.277 -3.890 1.00 58.31 97 HIS A CA 1
ATOM 787 C C . HIS A 1 97 ? 33.985 1.713 -4.973 1.00 58.31 97 HIS A C 1
ATOM 789 O O . HIS A 1 97 ? 33.638 0.533 -4.982 1.00 58.31 97 HIS A O 1
ATOM 795 N N . ALA A 1 98 ? 33.534 2.577 -5.876 1.00 59.47 98 ALA A N 1
ATOM 796 C CA . ALA A 1 98 ? 32.627 2.199 -6.945 1.00 59.47 98 ALA A CA 1
ATOM 797 C C . ALA A 1 98 ? 32.719 3.192 -8.097 1.00 59.47 98 ALA A C 1
ATOM 799 O O . ALA A 1 98 ? 32.904 4.390 -7.872 1.00 59.47 98 ALA A O 1
ATOM 800 N N . VAL A 1 99 ? 32.525 2.674 -9.304 1.00 65.69 99 VAL A N 1
ATOM 801 C CA . VAL A 1 99 ? 32.311 3.415 -10.544 1.00 65.69 99 VAL A CA 1
ATOM 802 C C . VAL A 1 99 ? 30.990 2.935 -11.131 1.00 65.69 99 VAL A C 1
ATOM 804 O O . VAL A 1 99 ? 30.784 1.736 -11.310 1.00 65.69 99 VAL A O 1
ATOM 807 N N . VAL A 1 100 ? 30.086 3.856 -11.440 1.00 65.19 100 VAL A N 1
ATOM 808 C CA . VAL A 1 100 ? 28.808 3.557 -12.085 1.00 65.19 100 VAL A CA 1
ATOM 809 C C . VAL A 1 100 ? 28.756 4.263 -13.430 1.00 65.19 100 VAL A C 1
ATOM 811 O O . VAL A 1 100 ? 28.890 5.484 -13.500 1.00 65.19 100 VAL A O 1
ATOM 814 N N . PHE A 1 101 ? 28.510 3.497 -14.487 1.00 71.62 101 PHE A N 1
ATOM 815 C CA . PHE A 1 101 ? 28.204 4.010 -15.814 1.00 71.62 101 PHE A CA 1
ATOM 816 C C . PHE A 1 101 ? 26.691 3.962 -16.036 1.00 71.62 101 PHE A C 1
ATOM 818 O O . PHE A 1 101 ? 26.074 2.896 -16.051 1.00 71.62 101 PHE A O 1
ATOM 825 N N . TRP A 1 102 ? 26.097 5.131 -16.227 1.00 69.69 102 TRP A N 1
ATOM 826 C CA . TRP A 1 102 ? 24.714 5.334 -16.630 1.00 69.69 102 TRP A CA 1
ATOM 827 C C . TRP A 1 102 ? 24.681 5.674 -18.113 1.00 69.69 102 TRP A C 1
ATOM 829 O O . TRP A 1 102 ? 25.295 6.648 -18.540 1.00 69.69 102 TRP A O 1
ATOM 839 N N . ILE A 1 103 ? 23.960 4.890 -18.904 1.00 76.75 103 ILE A N 1
ATOM 840 C CA . ILE A 1 103 ? 23.836 5.090 -20.345 1.00 76.75 103 ILE A CA 1
ATOM 841 C C . ILE A 1 103 ? 22.366 5.237 -20.698 1.00 76.75 103 ILE A C 1
ATOM 843 O O . ILE A 1 103 ? 21.551 4.342 -20.474 1.00 76.75 103 ILE A O 1
ATOM 847 N N . GLN A 1 104 ? 22.028 6.374 -21.288 1.00 76.44 104 GLN A N 1
ATOM 848 C CA . GLN A 1 104 ? 20.704 6.648 -21.817 1.00 76.44 104 GLN A CA 1
ATOM 849 C C . GLN A 1 104 ? 20.796 6.843 -23.325 1.00 76.44 104 GLN A C 1
ATOM 851 O O . GLN A 1 104 ? 21.498 7.727 -23.808 1.00 76.44 104 GLN A O 1
ATOM 856 N N . ILE A 1 105 ? 20.052 6.038 -24.070 1.00 78.19 105 ILE A N 1
ATOM 857 C CA . ILE A 1 105 ? 19.959 6.104 -25.527 1.00 78.19 105 ILE A CA 1
ATOM 858 C C . ILE A 1 105 ? 18.554 6.580 -25.868 1.00 78.19 105 ILE A C 1
ATOM 860 O O . ILE A 1 105 ? 17.577 5.954 -25.458 1.00 78.19 105 ILE A O 1
ATOM 864 N N . LYS A 1 106 ? 18.431 7.675 -26.618 1.00 77.75 106 LYS A N 1
ATOM 865 C CA . LYS A 1 106 ? 17.149 8.101 -27.185 1.00 77.75 106 LYS A CA 1
ATOM 866 C C . LYS A 1 106 ? 17.121 7.774 -28.666 1.00 77.75 106 LYS A C 1
ATOM 868 O O . LYS A 1 106 ? 18.003 8.199 -29.406 1.00 77.75 106 LYS A O 1
ATOM 873 N N . MET A 1 107 ? 16.084 7.072 -29.090 1.00 83.88 107 MET A N 1
ATOM 874 C CA . MET A 1 107 ? 15.812 6.726 -30.479 1.00 83.88 107 MET A CA 1
ATOM 875 C C . MET A 1 107 ? 15.140 7.896 -31.209 1.00 83.88 107 MET A C 1
ATOM 877 O O . MET A 1 107 ? 14.478 8.736 -30.588 1.00 83.88 107 MET A O 1
ATOM 881 N N . ALA A 1 108 ? 15.294 7.956 -32.532 1.00 77.75 108 ALA A N 1
ATOM 882 C CA . ALA A 1 108 ? 14.658 8.967 -33.381 1.00 77.75 108 ALA A CA 1
ATOM 883 C C . ALA A 1 108 ? 13.121 8.932 -33.313 1.00 77.75 108 ALA A C 1
ATOM 885 O O . ALA A 1 108 ? 12.486 9.977 -33.417 1.00 77.75 108 ALA A O 1
ATOM 886 N N . ASP A 1 109 ? 12.532 7.764 -33.040 1.00 78.50 109 ASP A N 1
ATOM 887 C CA . ASP A 1 109 ? 11.087 7.582 -32.839 1.00 78.50 109 ASP A CA 1
ATOM 888 C C . ASP A 1 109 ? 10.583 8.059 -31.458 1.00 78.50 109 ASP A C 1
ATOM 890 O O . ASP A 1 109 ? 9.405 7.921 -31.130 1.00 78.50 109 ASP A O 1
ATOM 894 N N . GLY A 1 110 ? 11.470 8.619 -30.628 1.00 67.12 110 GLY A N 1
ATOM 895 C CA . GLY A 1 110 ? 11.149 9.153 -29.308 1.00 67.12 110 GLY A CA 1
ATOM 896 C C . GLY A 1 110 ? 11.230 8.141 -28.163 1.00 67.12 110 GLY A C 1
ATOM 897 O O . GLY A 1 110 ? 11.119 8.561 -27.006 1.00 67.12 110 GLY A O 1
ATOM 898 N N . LYS A 1 111 ? 11.467 6.848 -28.432 1.00 70.25 111 LYS A N 1
ATOM 899 C CA . LYS A 1 111 ? 11.686 5.836 -27.384 1.00 70.25 111 LYS A CA 1
ATOM 900 C C . LYS A 1 111 ? 13.038 6.037 -26.693 1.00 70.25 111 LYS A C 1
ATOM 902 O O . LYS A 1 111 ? 13.994 6.513 -27.299 1.00 70.25 111 LYS A O 1
ATOM 907 N N . SER A 1 112 ? 13.124 5.646 -25.422 1.00 67.12 112 SER A N 1
ATOM 908 C CA . SER A 1 112 ? 14.367 5.694 -24.640 1.00 67.12 112 SER A CA 1
ATOM 909 C C . SER A 1 112 ? 14.739 4.301 -24.144 1.00 67.12 112 SER A C 1
ATOM 911 O O . SER A 1 112 ? 13.884 3.584 -23.625 1.00 67.12 112 SER A O 1
ATOM 913 N N . VAL A 1 113 ? 16.015 3.946 -24.263 1.00 70.31 113 VAL A N 1
ATOM 914 C CA . VAL A 1 113 ? 16.620 2.744 -23.684 1.00 70.31 113 VAL A CA 1
ATOM 915 C C . VAL A 1 113 ? 17.589 3.184 -22.592 1.00 70.31 113 VAL A C 1
ATOM 917 O O . VAL A 1 113 ? 18.422 4.063 -22.813 1.00 70.31 113 VAL A O 1
ATOM 920 N N . TYR A 1 114 ? 17.474 2.579 -21.413 1.00 58.94 114 TYR A N 1
ATOM 921 C CA . TYR A 1 114 ? 18.351 2.837 -20.274 1.00 58.94 114 TYR A CA 1
ATOM 922 C C . TYR A 1 114 ? 19.198 1.598 -20.008 1.00 58.94 114 TYR A C 1
ATOM 924 O O . TYR A 1 114 ? 18.668 0.489 -19.950 1.00 58.94 114 TYR A O 1
ATOM 932 N N . ARG A 1 115 ? 20.505 1.786 -19.844 1.00 67.94 115 ARG A N 1
ATOM 933 C CA . ARG A 1 115 ? 21.442 0.746 -19.417 1.00 67.94 115 ARG A CA 1
ATOM 934 C C . ARG A 1 115 ? 22.295 1.298 -18.284 1.00 67.94 115 ARG A C 1
ATOM 936 O O . ARG A 1 115 ? 22.779 2.423 -18.371 1.00 67.94 115 ARG A O 1
ATOM 943 N N . THR A 1 116 ? 22.501 0.503 -17.245 1.00 52.25 116 THR A N 1
ATOM 944 C CA . THR A 1 116 ? 23.353 0.879 -16.114 1.00 52.25 116 THR A CA 1
ATOM 945 C C . THR A 1 116 ? 24.297 -0.273 -15.824 1.00 52.25 116 THR A C 1
ATOM 947 O O . THR A 1 116 ? 23.847 -1.413 -15.722 1.00 52.25 116 THR A O 1
ATOM 950 N N . GLN A 1 117 ? 25.587 0.015 -15.666 1.00 64.12 117 GLN A N 1
ATOM 951 C CA . GLN A 1 117 ? 26.549 -0.948 -15.138 1.00 64.12 117 GLN A CA 1
ATOM 952 C C . GLN A 1 117 ? 27.306 -0.337 -13.963 1.00 64.12 117 GLN A C 1
ATOM 954 O O . GLN A 1 117 ? 27.793 0.790 -14.034 1.00 64.12 117 GLN A O 1
ATOM 959 N N . THR A 1 118 ? 27.399 -1.098 -12.876 1.00 53.97 118 THR A N 1
ATOM 960 C CA . THR A 1 118 ? 28.163 -0.728 -11.683 1.00 53.97 118 THR A CA 1
ATOM 961 C C . THR A 1 118 ? 29.378 -1.635 -11.577 1.00 53.97 118 THR A C 1
ATOM 963 O O . THR A 1 118 ? 29.235 -2.855 -11.589 1.00 53.97 118 THR A O 1
ATOM 966 N N . HIS A 1 119 ? 30.559 -1.045 -11.431 1.00 58.28 119 HIS A N 1
ATOM 967 C CA . HIS A 1 119 ? 31.774 -1.737 -11.027 1.00 58.28 119 HIS A CA 1
ATOM 968 C C . HIS A 1 119 ? 32.126 -1.318 -9.603 1.00 58.28 119 HIS A C 1
ATOM 970 O O . HIS A 1 119 ? 32.448 -0.158 -9.347 1.00 58.28 119 HIS A O 1
ATOM 976 N N . THR A 1 120 ? 32.078 -2.262 -8.669 1.00 55.22 120 THR A N 1
ATOM 977 C CA . THR A 1 120 ? 32.565 -2.048 -7.302 1.00 55.22 120 THR A CA 1
ATOM 978 C C . THR A 1 120 ? 34.054 -2.363 -7.257 1.00 55.22 120 THR A C 1
ATOM 980 O O . THR A 1 120 ? 34.486 -3.412 -7.734 1.00 55.22 120 THR A O 1
ATOM 983 N N . VAL A 1 121 ? 34.848 -1.466 -6.681 1.00 57.22 121 VAL A N 1
ATOM 984 C CA . VAL A 1 121 ? 36.295 -1.630 -6.526 1.00 57.22 121 VAL A CA 1
ATOM 985 C C . VAL A 1 121 ? 36.586 -1.507 -5.038 1.00 57.22 121 VAL A C 1
ATOM 987 O O . VAL A 1 121 ? 36.470 -0.432 -4.478 1.00 57.22 121 VAL A O 1
ATOM 990 N N . LYS A 1 122 ? 36.901 -2.609 -4.356 1.00 52.47 122 LYS A N 1
ATOM 991 C CA . LYS A 1 122 ? 37.231 -2.601 -2.917 1.00 52.47 122 LYS A CA 1
ATOM 992 C C . LYS A 1 122 ? 38.754 -2.658 -2.715 1.00 52.47 122 LYS A C 1
ATOM 994 O O . LYS A 1 122 ? 39.250 -3.588 -2.091 1.00 52.47 122 LYS A O 1
ATOM 999 N N . ALA A 1 123 ? 39.517 -1.735 -3.302 1.00 54.69 123 ALA A N 1
ATOM 1000 C CA . ALA A 1 123 ? 40.966 -1.696 -3.086 1.00 54.69 123 ALA A CA 1
ATOM 1001 C C . ALA A 1 123 ? 41.563 -0.310 -3.343 1.00 54.69 123 ALA A C 1
ATOM 1003 O O . ALA A 1 123 ? 41.095 0.432 -4.208 1.00 54.69 123 ALA A O 1
ATOM 1004 N N . ASP A 1 124 ? 42.647 -0.004 -2.629 1.00 59.12 124 ASP A N 1
ATOM 1005 C CA . ASP A 1 124 ? 43.577 1.036 -3.049 1.00 59.12 124 ASP A CA 1
ATOM 1006 C C . ASP A 1 124 ? 44.140 0.670 -4.423 1.00 59.12 124 ASP A C 1
ATOM 1008 O O . ASP A 1 124 ? 44.529 -0.476 -4.658 1.00 59.12 124 ASP A O 1
ATOM 1012 N N . ILE A 1 125 ? 44.154 1.637 -5.340 1.00 64.88 125 ILE A N 1
ATOM 1013 C CA . ILE A 1 125 ? 44.681 1.447 -6.687 1.00 64.88 125 ILE A CA 1
ATOM 1014 C C . ILE A 1 125 ? 46.045 2.153 -6.736 1.00 64.88 125 ILE A C 1
ATOM 1016 O O . ILE A 1 125 ? 46.096 3.357 -7.015 1.00 64.88 125 ILE A O 1
ATOM 1020 N N . PRO A 1 126 ? 47.147 1.460 -6.370 1.00 57.69 126 PRO A N 1
ATOM 1021 C CA . PRO A 1 126 ? 48.475 2.075 -6.278 1.00 57.69 126 PRO A CA 1
ATOM 1022 C C . PRO A 1 126 ? 48.977 2.577 -7.639 1.00 57.69 126 PRO A C 1
ATOM 1024 O O . PRO A 1 126 ? 49.702 3.570 -7.698 1.00 57.69 126 PRO A O 1
ATOM 1027 N N . ASP A 1 127 ? 48.507 1.953 -8.722 1.00 67.88 127 ASP A N 1
ATOM 1028 C CA . ASP A 1 127 ? 48.792 2.303 -10.112 1.00 67.88 127 ASP A CA 1
ATOM 1029 C C . ASP A 1 127 ? 47.527 2.721 -10.870 1.00 67.88 127 ASP A C 1
ATOM 1031 O O . ASP A 1 127 ? 46.420 2.656 -10.347 1.00 67.88 127 ASP A O 1
ATOM 1035 N N . TRP A 1 128 ? 47.670 3.183 -12.112 1.00 67.50 128 TRP A N 1
ATOM 1036 C CA . TRP A 1 128 ? 46.509 3.453 -12.961 1.00 67.50 128 TRP A CA 1
ATOM 1037 C C . TRP A 1 128 ? 45.776 2.150 -13.277 1.00 67.50 128 TRP A C 1
ATOM 1039 O O . TRP A 1 128 ? 46.371 1.210 -13.805 1.00 67.50 128 TRP A O 1
ATOM 1049 N N . LYS A 1 129 ? 44.473 2.103 -12.992 1.00 71.75 129 LYS A N 1
ATOM 1050 C CA . LYS A 1 129 ? 43.606 0.990 -13.382 1.00 71.75 129 LYS A CA 1
ATOM 1051 C C . LYS A 1 129 ? 42.447 1.490 -14.224 1.00 71.75 129 LYS A C 1
ATOM 1053 O O . LYS A 1 129 ? 41.745 2.425 -13.840 1.00 71.75 129 LYS A O 1
ATOM 1058 N N . SER A 1 130 ? 42.255 0.827 -15.357 1.00 71.25 130 SER A N 1
ATOM 1059 C CA . SER A 1 130 ? 41.164 1.092 -16.285 1.00 71.25 130 SER A CA 1
ATOM 1060 C C . SER A 1 130 ? 39.950 0.245 -15.931 1.00 71.25 130 SER A C 1
ATOM 1062 O O . SER A 1 130 ? 40.024 -0.985 -15.890 1.00 71.25 130 SER A O 1
ATOM 1064 N N . PHE A 1 131 ? 38.812 0.896 -15.733 1.00 73.12 131 PHE A N 1
ATOM 1065 C CA . PHE A 1 131 ? 37.503 0.252 -15.685 1.00 73.12 131 PHE A CA 1
ATOM 1066 C C . PHE A 1 131 ? 36.748 0.647 -16.933 1.00 73.12 131 PHE A C 1
ATOM 1068 O O . PHE A 1 131 ? 36.750 1.816 -17.302 1.00 73.12 131 PHE A O 1
ATOM 1075 N N . SER A 1 132 ? 36.102 -0.305 -17.593 1.00 76.00 132 SER A N 1
ATOM 1076 C CA . SER A 1 132 ? 35.415 -0.005 -18.840 1.00 76.00 132 SER A CA 1
ATOM 1077 C C . SER A 1 132 ? 34.180 -0.850 -19.045 1.00 76.00 132 SER A C 1
ATOM 1079 O O . SER A 1 132 ? 34.203 -2.044 -18.758 1.00 76.00 132 SER A O 1
ATOM 1081 N N . TYR A 1 133 ? 33.170 -0.237 -19.645 1.00 74.50 133 TYR A N 1
ATOM 1082 C CA . TYR A 1 133 ? 31.932 -0.868 -20.061 1.00 74.50 133 TYR A CA 1
ATOM 1083 C C . TYR A 1 133 ? 31.776 -0.758 -21.577 1.00 74.50 133 TYR A C 1
ATOM 1085 O O . TYR A 1 133 ? 31.928 0.326 -22.147 1.00 74.50 133 TYR A O 1
ATOM 1093 N N . VAL A 1 134 ? 31.470 -1.884 -22.224 1.00 75.25 134 VAL A N 1
ATOM 1094 C CA . VAL A 1 134 ? 31.104 -1.933 -23.642 1.00 75.25 134 VAL A CA 1
ATOM 1095 C C . VAL A 1 134 ? 29.585 -1.961 -23.765 1.00 75.25 134 VAL A C 1
ATOM 1097 O O . VAL A 1 134 ? 28.917 -2.762 -23.114 1.00 75.25 134 VAL A O 1
ATOM 1100 N N . PHE A 1 135 ? 29.035 -1.106 -24.616 1.00 72.81 135 PHE A N 1
ATOM 1101 C CA . PHE A 1 135 ? 27.603 -1.025 -24.869 1.00 72.81 135 PHE A CA 1
ATOM 1102 C C . PHE A 1 135 ? 27.316 -0.838 -26.358 1.00 72.81 135 PHE A C 1
ATOM 1104 O O . PHE A 1 135 ? 28.116 -0.277 -27.098 1.00 72.81 135 PHE A O 1
ATOM 1111 N N . ASP A 1 136 ? 26.159 -1.321 -26.791 1.00 81.00 136 ASP A N 1
ATOM 1112 C CA . ASP A 1 136 ? 25.663 -1.195 -28.161 1.00 81.00 136 ASP A CA 1
ATOM 1113 C C . ASP A 1 136 ? 24.807 0.073 -28.310 1.00 81.00 136 ASP A C 1
ATOM 1115 O O . ASP A 1 136 ? 23.908 0.324 -27.495 1.00 81.00 136 ASP A O 1
ATOM 1119 N N . ILE A 1 137 ? 25.094 0.859 -29.350 1.00 78.56 137 ILE A N 1
ATOM 1120 C CA . ILE A 1 137 ? 24.219 1.909 -29.865 1.00 78.56 137 ILE A CA 1
ATOM 1121 C C . ILE A 1 137 ? 23.478 1.367 -31.099 1.00 78.56 137 ILE A C 1
ATOM 1123 O O . ILE A 1 137 ? 24.103 1.172 -32.144 1.00 78.56 137 ILE A O 1
ATOM 1127 N N . PRO A 1 138 ? 22.146 1.193 -31.020 1.00 75.88 138 PRO A N 1
ATOM 1128 C CA . PRO A 1 138 ? 21.358 0.665 -32.124 1.00 75.88 138 PRO A CA 1
ATOM 1129 C C . PRO A 1 138 ? 21.203 1.676 -33.265 1.00 75.88 138 PRO A C 1
ATOM 1131 O O . PRO A 1 138 ? 21.313 2.894 -33.084 1.00 75.88 138 PRO A O 1
ATOM 1134 N N . GLU A 1 139 ? 20.860 1.162 -34.445 1.00 82.75 139 GLU A N 1
ATOM 1135 C CA . GLU A 1 139 ? 20.507 1.988 -35.596 1.00 82.75 139 GLU A CA 1
ATOM 1136 C C . GLU A 1 139 ? 19.309 2.901 -35.294 1.00 82.75 139 GLU A C 1
ATOM 1138 O O . GLU A 1 139 ? 18.336 2.501 -34.654 1.00 82.75 139 GLU A O 1
ATOM 1143 N N . GLY A 1 140 ? 19.393 4.164 -35.724 1.00 81.81 140 GLY A N 1
ATOM 1144 C CA . GLY A 1 140 ? 18.350 5.162 -35.471 1.00 81.81 140 GLY A CA 1
ATOM 1145 C C . GLY A 1 140 ? 18.415 5.840 -34.095 1.00 81.81 140 GLY A C 1
ATOM 1146 O O . GLY A 1 140 ? 17.459 6.520 -33.710 1.00 81.81 140 GLY A O 1
ATOM 1147 N N . ALA A 1 141 ? 19.513 5.703 -33.344 1.00 79.00 141 ALA A N 1
ATOM 1148 C CA . ALA A 1 141 ? 19.742 6.490 -32.133 1.00 79.00 141 ALA A CA 1
ATOM 1149 C C . ALA A 1 141 ? 19.863 7.997 -32.457 1.00 79.00 141 ALA A C 1
ATOM 1151 O O . ALA A 1 141 ? 20.743 8.438 -33.192 1.00 79.00 141 ALA A O 1
ATOM 1152 N N . ALA A 1 142 ? 18.987 8.818 -31.873 1.00 78.94 142 ALA A N 1
ATOM 1153 C CA . ALA A 1 142 ? 19.022 10.274 -32.005 1.00 78.94 142 ALA A CA 1
ATOM 1154 C C . ALA A 1 142 ? 20.123 10.899 -31.142 1.00 78.94 142 ALA A C 1
ATOM 1156 O O . ALA A 1 142 ? 20.788 11.848 -31.560 1.00 78.94 142 ALA A O 1
ATOM 1157 N N . TRP A 1 143 ? 20.312 10.384 -29.926 1.00 81.38 143 TRP A N 1
ATOM 1158 C CA . TRP A 1 143 ? 21.437 10.744 -29.071 1.00 81.38 143 TRP A CA 1
ATOM 1159 C C . TRP A 1 143 ? 21.712 9.674 -28.021 1.00 81.38 143 TRP A C 1
ATOM 1161 O O . TRP A 1 143 ? 20.814 8.932 -27.620 1.00 81.38 143 TRP A O 1
ATOM 1171 N N . VAL A 1 144 ? 22.946 9.661 -27.525 1.00 75.94 144 VAL A N 1
ATOM 1172 C CA . VAL A 1 144 ? 23.354 8.879 -26.356 1.00 75.94 144 VAL A CA 1
ATOM 1173 C C . VAL A 1 144 ? 23.928 9.801 -25.296 1.00 75.94 144 VAL A C 1
ATOM 1175 O O . VAL A 1 144 ? 24.681 10.718 -25.605 1.00 75.94 144 VAL A O 1
ATOM 1178 N N . TYR A 1 145 ? 23.538 9.586 -24.048 1.00 76.50 145 TYR A N 1
ATOM 1179 C CA . TYR A 1 145 ? 24.086 10.248 -22.878 1.00 76.50 145 TYR A CA 1
ATOM 1180 C C . TYR A 1 145 ? 24.772 9.204 -22.013 1.00 76.50 145 TYR A C 1
ATOM 1182 O O . TYR A 1 145 ? 24.145 8.221 -21.621 1.00 76.50 145 TYR A O 1
ATOM 1190 N N . VAL A 1 146 ? 26.052 9.417 -21.740 1.00 71.94 146 VAL A N 1
ATOM 1191 C CA . VAL A 1 146 ? 26.842 8.569 -20.852 1.00 71.94 146 VAL A CA 1
ATOM 1192 C C . VAL A 1 146 ? 27.226 9.398 -19.647 1.00 71.94 146 VAL A C 1
ATOM 1194 O O . VAL A 1 146 ? 27.819 10.462 -19.799 1.00 71.94 146 VAL A O 1
ATOM 1197 N N . GLN A 1 147 ? 26.885 8.913 -18.465 1.00 75.44 147 GLN A N 1
ATOM 1198 C CA . GLN A 1 147 ? 27.195 9.530 -17.193 1.00 75.44 147 GLN A CA 1
ATOM 1199 C C . GLN A 1 147 ? 28.016 8.553 -16.360 1.00 75.44 147 GLN A C 1
ATOM 1201 O O . GLN A 1 147 ? 27.564 7.458 -16.047 1.00 75.44 147 GLN A O 1
ATOM 1206 N N . CYS A 1 148 ? 29.227 8.955 -15.998 1.00 69.00 148 CYS A N 1
ATOM 1207 C CA . CYS A 1 148 ? 30.063 8.217 -15.063 1.00 69.00 148 CYS A CA 1
ATOM 1208 C C . CYS A 1 148 ? 29.975 8.888 -13.693 1.00 69.00 148 CYS A C 1
ATOM 1210 O O . CYS A 1 148 ? 30.158 10.104 -13.596 1.00 69.00 148 CYS A O 1
ATOM 1212 N N . SER A 1 149 ? 29.715 8.117 -12.642 1.00 66.12 149 SER A N 1
ATOM 1213 C CA . SER A 1 149 ? 29.821 8.574 -11.256 1.00 66.12 149 SER A CA 1
ATOM 1214 C C . SER A 1 149 ? 30.719 7.645 -10.451 1.00 66.12 149 SER A C 1
ATOM 1216 O O . SER A 1 149 ? 30.802 6.452 -10.732 1.00 66.12 149 SER A O 1
ATOM 1218 N N . GLY A 1 150 ? 31.427 8.187 -9.462 1.00 62.78 150 GLY A N 1
ATOM 1219 C CA . GLY A 1 150 ? 32.330 7.400 -8.627 1.00 62.78 150 GLY A CA 1
ATOM 1220 C C . GLY A 1 150 ? 32.345 7.850 -7.173 1.00 62.78 150 GLY A C 1
ATOM 1221 O O . GLY A 1 150 ? 32.075 9.015 -6.870 1.00 62.78 150 GLY A O 1
ATOM 1222 N N . ARG A 1 151 ? 32.662 6.921 -6.263 1.00 62.75 151 ARG A N 1
ATOM 1223 C CA . ARG A 1 151 ? 32.832 7.200 -4.828 1.00 62.75 151 ARG A CA 1
ATOM 1224 C C . ARG A 1 151 ? 34.301 7.077 -4.438 1.00 62.75 151 ARG A C 1
ATOM 1226 O O . ARG A 1 151 ? 34.869 6.001 -4.582 1.00 62.75 151 ARG A O 1
ATOM 1233 N N . ALA A 1 152 ? 34.866 8.148 -3.881 1.00 58.22 152 ALA A N 1
ATOM 1234 C CA . ALA A 1 152 ? 36.237 8.188 -3.379 1.00 58.22 152 ALA A CA 1
ATOM 1235 C C . ALA A 1 152 ? 36.298 8.631 -1.904 1.00 58.22 152 ALA A C 1
ATOM 1237 O O . ALA A 1 152 ? 35.635 9.602 -1.527 1.00 58.22 152 ALA A O 1
ATOM 1238 N N . GLU A 1 153 ? 37.092 7.945 -1.077 1.00 52.19 153 GLU A N 1
ATOM 1239 C CA . GLU A 1 153 ? 37.286 8.263 0.350 1.00 52.19 153 GLU A CA 1
ATOM 1240 C C . GLU A 1 153 ? 38.380 9.306 0.621 1.00 52.19 153 GLU A C 1
ATOM 1242 O O . GLU A 1 153 ? 38.312 9.998 1.635 1.00 52.19 153 GLU A O 1
ATOM 1247 N N . LYS A 1 154 ? 39.364 9.472 -0.276 1.00 58.03 154 LYS A N 1
ATOM 1248 C CA . LYS A 1 154 ? 40.480 10.421 -0.095 1.00 58.03 154 LYS A CA 1
ATOM 1249 C C . LYS A 1 154 ? 40.527 11.497 -1.185 1.00 58.03 154 LYS A C 1
ATOM 1251 O O . LYS A 1 154 ? 40.025 11.317 -2.289 1.00 58.03 154 LYS A O 1
ATOM 1256 N N . ASN A 1 155 ? 41.131 12.641 -0.849 1.00 52.28 155 ASN A N 1
ATOM 1257 C CA . ASN A 1 155 ? 41.103 13.878 -1.646 1.00 52.28 155 ASN A CA 1
ATOM 1258 C C . ASN A 1 155 ? 42.119 13.952 -2.806 1.00 52.28 155 ASN A C 1
ATOM 1260 O O . ASN A 1 155 ? 42.099 14.940 -3.532 1.00 52.28 155 ASN A O 1
ATOM 1264 N N . ASN A 1 156 ? 42.977 12.944 -2.998 1.00 49.06 156 ASN A N 1
ATOM 1265 C CA . ASN A 1 156 ? 44.015 12.934 -4.038 1.00 49.06 156 ASN A CA 1
ATOM 1266 C C . ASN A 1 156 ? 43.779 11.781 -5.023 1.00 49.06 156 ASN A C 1
ATOM 1268 O O . ASN A 1 156 ? 44.461 10.761 -4.951 1.00 49.06 156 ASN A O 1
ATOM 1272 N N . GLN A 1 157 ? 42.790 11.925 -5.903 1.00 57.12 157 GLN A N 1
ATOM 1273 C CA . GLN A 1 157 ? 42.591 10.997 -7.014 1.00 57.12 157 GLN A CA 1
ATOM 1274 C C . GLN A 1 157 ? 42.572 11.765 -8.325 1.00 57.12 157 GLN A C 1
ATOM 1276 O O . GLN A 1 157 ? 41.797 12.711 -8.474 1.00 57.12 157 GLN A O 1
ATOM 1281 N N . ASP A 1 158 ? 43.399 11.306 -9.256 1.00 59.12 158 ASP A N 1
ATOM 1282 C CA . ASP A 1 158 ? 43.308 11.688 -10.654 1.00 59.12 158 ASP A CA 1
ATOM 1283 C C . ASP A 1 158 ? 42.469 10.622 -11.358 1.00 59.12 158 ASP A C 1
ATOM 1285 O O . ASP A 1 158 ? 42.749 9.419 -11.274 1.00 59.12 158 ASP A O 1
ATOM 1289 N N . ALA A 1 159 ? 41.407 11.069 -12.021 1.00 59.91 159 ALA A N 1
ATOM 1290 C CA . ALA A 1 159 ? 40.567 10.219 -12.841 1.00 59.91 159 ALA A CA 1
ATOM 1291 C C . ALA A 1 159 ? 40.436 10.819 -14.236 1.00 59.91 159 ALA A C 1
ATOM 1293 O O . ALA A 1 159 ? 40.154 12.012 -14.396 1.00 59.91 159 ALA A O 1
ATOM 1294 N N . VAL A 1 160 ? 40.624 9.968 -15.238 1.00 60.19 160 VAL A N 1
ATOM 1295 C CA . VAL A 1 160 ? 40.450 10.307 -16.645 1.00 60.19 160 VAL A CA 1
ATOM 1296 C C . VAL A 1 160 ? 39.300 9.473 -17.168 1.00 60.19 160 VAL A C 1
ATOM 1298 O O . VAL A 1 160 ? 39.412 8.255 -17.298 1.00 60.19 160 VAL A O 1
ATOM 1301 N N . VAL A 1 161 ? 38.182 10.127 -17.470 1.00 60.94 161 VAL A N 1
ATOM 1302 C CA . VAL A 1 161 ? 37.091 9.471 -18.194 1.00 60.94 161 VAL A CA 1
ATOM 1303 C C . VAL A 1 161 ? 37.416 9.552 -19.673 1.00 60.94 161 VAL A C 1
ATOM 1305 O O . VAL A 1 161 ? 37.702 10.635 -20.193 1.00 60.94 161 VAL A O 1
ATOM 1308 N N . TRP A 1 162 ? 37.370 8.406 -20.338 1.00 65.50 162 TRP A N 1
ATOM 1309 C CA . TRP A 1 162 ? 37.586 8.307 -21.767 1.00 65.50 162 TRP A CA 1
ATOM 1310 C C . TRP A 1 162 ? 36.417 7.614 -22.452 1.00 65.50 162 TRP A C 1
ATOM 1312 O O . TRP A 1 162 ? 35.737 6.738 -21.910 1.00 65.50 162 TRP A O 1
ATOM 1322 N N . PHE A 1 163 ? 36.182 8.040 -23.684 1.00 65.88 163 PHE A N 1
ATOM 1323 C CA . PHE A 1 163 ? 35.141 7.514 -24.544 1.00 65.88 163 PHE A CA 1
ATOM 1324 C C . PHE A 1 163 ? 35.760 7.184 -25.896 1.00 65.88 163 PHE A C 1
ATOM 1326 O O . PHE A 1 163 ? 36.264 8.089 -26.567 1.00 65.88 163 PHE A O 1
ATOM 1333 N N . THR A 1 164 ? 35.746 5.913 -26.299 1.00 67.31 164 THR A N 1
ATOM 1334 C CA . THR A 1 164 ? 36.255 5.521 -27.619 1.00 67.31 164 THR A CA 1
ATOM 1335 C C . THR A 1 164 ? 35.121 5.496 -28.635 1.00 67.31 164 THR A C 1
ATOM 1337 O O . THR A 1 164 ? 33.993 5.099 -28.334 1.00 67.31 164 THR A O 1
ATOM 1340 N N . ARG A 1 165 ? 35.442 5.877 -29.874 1.00 59.78 165 ARG A N 1
ATOM 1341 C CA . ARG A 1 165 ? 34.622 5.599 -31.063 1.00 59.78 165 ARG A CA 1
ATOM 1342 C C . ARG A 1 165 ? 34.359 4.087 -31.224 1.00 59.78 165 ARG A C 1
ATOM 1344 O O . ARG A 1 165 ? 34.990 3.303 -30.508 1.00 59.78 165 ARG A O 1
ATOM 1351 N N . PRO A 1 166 ? 33.439 3.675 -32.123 1.00 51.31 166 PRO A N 1
ATOM 1352 C CA . PRO A 1 166 ? 33.080 2.274 -32.289 1.00 51.31 166 PRO A CA 1
ATOM 1353 C C . PRO A 1 166 ? 34.322 1.388 -32.388 1.00 51.31 166 PRO A C 1
ATOM 1355 O O . PRO A 1 166 ? 35.174 1.609 -33.252 1.00 51.31 166 PRO A O 1
ATOM 1358 N N . LEU A 1 167 ? 34.444 0.410 -31.489 1.00 49.50 167 LEU A N 1
ATOM 1359 C CA . LEU A 1 167 ? 35.574 -0.517 -31.463 1.00 49.50 167 LEU A CA 1
ATOM 1360 C C . LEU A 1 167 ? 35.418 -1.534 -32.598 1.00 49.50 167 LEU A C 1
ATOM 1362 O O . LEU A 1 167 ? 35.053 -2.673 -32.358 1.00 49.50 167 LEU A O 1
ATOM 1366 N N . PHE A 1 168 ? 35.703 -1.105 -33.827 1.00 40.7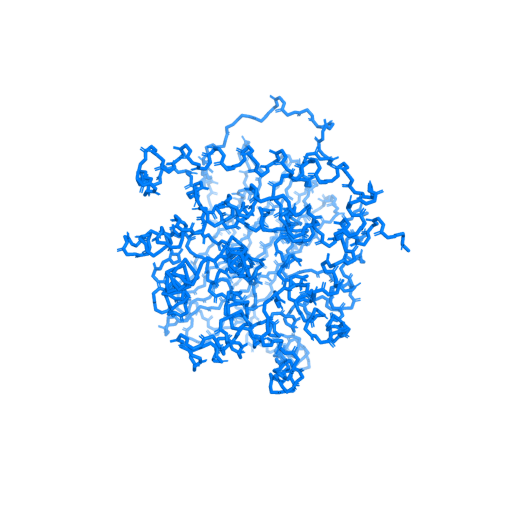8 168 PHE A N 1
ATOM 1367 C CA . PHE A 1 168 ? 35.769 -1.913 -35.047 1.00 40.78 168 PHE A CA 1
ATOM 1368 C C . PHE A 1 168 ? 34.477 -2.646 -35.469 1.00 40.78 168 PHE A C 1
ATOM 1370 O O . PHE A 1 168 ? 33.769 -3.290 -34.707 1.00 40.78 168 PHE A O 1
ATOM 1377 N N . ARG A 1 169 ? 34.233 -2.657 -36.786 1.00 39.59 169 ARG A N 1
ATOM 1378 C CA . ARG A 1 169 ? 33.263 -3.549 -37.448 1.00 39.59 169 ARG A CA 1
ATOM 1379 C C . ARG A 1 169 ? 33.803 -4.976 -37.644 1.00 39.59 169 ARG A C 1
ATOM 1381 O O . ARG A 1 169 ? 33.159 -5.780 -38.312 1.00 39.59 169 ARG A O 1
ATOM 1388 N N . LYS A 1 170 ? 34.990 -5.304 -37.113 1.00 42.03 170 LYS A N 1
ATOM 1389 C CA . LYS A 1 170 ? 35.465 -6.692 -37.080 1.00 42.03 170 LYS A CA 1
ATOM 1390 C C . LYS A 1 170 ? 34.785 -7.368 -35.905 1.00 42.03 170 LYS A C 1
ATOM 1392 O O . LYS A 1 170 ? 35.150 -7.132 -34.759 1.00 42.03 170 LYS A O 1
ATOM 1397 N N . ALA A 1 171 ? 33.754 -8.135 -36.245 1.00 40.91 171 ALA A N 1
ATOM 1398 C CA . ALA A 1 171 ? 32.966 -8.940 -35.337 1.00 40.91 171 ALA A CA 1
ATOM 1399 C C . ALA A 1 171 ? 33.855 -9.566 -34.252 1.00 40.91 171 ALA A C 1
ATOM 1401 O O . ALA A 1 171 ? 34.839 -10.245 -34.551 1.00 40.91 171 ALA A O 1
ATOM 1402 N N . LEU A 1 172 ? 33.485 -9.349 -32.987 1.00 43.44 172 LEU A N 1
ATOM 1403 C CA . LEU A 1 172 ? 33.770 -10.333 -31.946 1.00 43.44 172 LEU A CA 1
ATOM 1404 C C . LEU A 1 172 ? 33.444 -11.718 -32.538 1.00 43.44 172 LEU A C 1
ATOM 1406 O O . LEU A 1 172 ? 32.424 -11.818 -33.227 1.00 43.44 172 LEU A O 1
ATOM 1410 N N . PRO A 1 173 ? 34.272 -12.758 -32.317 1.00 54.81 173 PRO A N 1
ATOM 1411 C CA . PRO A 1 173 ? 33.971 -14.099 -32.811 1.00 54.81 173 PRO A CA 1
ATOM 1412 C C . PRO A 1 173 ? 32.508 -14.425 -32.510 1.00 54.81 173 PRO A C 1
ATOM 1414 O O . PRO A 1 173 ? 32.060 -14.156 -31.392 1.00 54.81 173 PRO A O 1
ATOM 1417 N N . GLU A 1 174 ? 31.756 -14.926 -33.495 1.00 51.44 174 GLU A N 1
ATOM 1418 C CA . GLU A 1 174 ? 30.297 -15.102 -33.393 1.00 51.44 174 GLU A CA 1
ATOM 1419 C C . GLU A 1 174 ? 29.874 -15.825 -32.107 1.00 51.44 174 GLU A C 1
ATOM 1421 O O . GLU A 1 174 ? 28.804 -15.555 -31.571 1.00 51.44 174 GLU A O 1
ATOM 1426 N N . GLU A 1 175 ? 30.728 -16.694 -31.564 1.00 49.84 175 GLU A N 1
ATOM 1427 C CA . GLU A 1 175 ? 30.532 -17.362 -30.276 1.00 49.84 175 GLU A CA 1
ATOM 1428 C C . GLU A 1 175 ? 30.479 -16.406 -29.078 1.00 49.84 175 GLU A C 1
ATOM 1430 O O . GLU A 1 175 ? 29.598 -16.547 -28.232 1.00 49.84 175 GLU A O 1
ATOM 1435 N N . LYS A 1 176 ? 31.353 -15.393 -29.007 1.00 48.84 176 LYS A N 1
ATOM 1436 C CA . LYS A 1 176 ? 31.303 -14.368 -27.950 1.00 48.84 176 LYS A CA 1
ATOM 1437 C C . LYS A 1 176 ? 30.137 -13.409 -28.151 1.00 48.84 176 LYS A C 1
ATOM 1439 O O . LYS A 1 176 ? 29.497 -13.041 -27.173 1.00 48.84 176 LYS A O 1
ATOM 1444 N N . GLN A 1 177 ? 29.797 -13.073 -29.399 1.00 44.56 177 GLN A N 1
ATOM 1445 C CA . GLN A 1 177 ? 28.590 -12.289 -29.686 1.00 44.56 177 GLN A CA 1
ATOM 1446 C C . GLN A 1 177 ? 27.318 -13.055 -29.322 1.00 44.56 177 GLN A C 1
ATOM 1448 O O . GLN A 1 177 ? 26.404 -12.465 -28.752 1.00 44.56 177 GLN A O 1
ATOM 1453 N N . LYS A 1 178 ? 27.246 -14.365 -29.586 1.00 47.28 178 LYS A N 1
ATOM 1454 C CA . LYS A 1 178 ? 26.135 -15.226 -29.154 1.00 47.28 178 LYS A CA 1
ATOM 1455 C C . LYS A 1 178 ? 26.089 -15.369 -27.637 1.00 47.28 178 LYS A C 1
ATOM 1457 O O . LYS A 1 178 ? 25.009 -15.236 -27.080 1.00 47.28 178 LYS A O 1
ATOM 1462 N N . ALA A 1 179 ? 27.221 -15.563 -26.965 1.00 47.31 179 ALA A N 1
ATOM 1463 C CA . ALA A 1 179 ? 27.265 -15.659 -25.506 1.00 47.31 179 ALA A CA 1
ATOM 1464 C C . ALA A 1 179 ? 26.826 -14.347 -24.831 1.00 47.31 179 ALA A C 1
ATOM 1466 O O . ALA A 1 179 ? 25.955 -14.357 -23.966 1.00 47.31 179 ALA A O 1
ATOM 1467 N N . GLU A 1 180 ? 27.346 -13.199 -25.269 1.00 41.69 180 GLU A N 1
ATOM 1468 C CA . GLU A 1 180 ? 27.004 -11.896 -24.687 1.00 41.69 180 GLU A CA 1
ATOM 1469 C C . GLU A 1 180 ? 25.593 -11.431 -25.082 1.00 41.69 180 GLU A C 1
ATOM 1471 O O . GLU A 1 180 ? 24.865 -10.902 -24.242 1.00 41.69 180 GLU A O 1
ATOM 1476 N N . SER A 1 181 ? 25.135 -11.697 -26.311 1.00 37.50 181 SER A N 1
ATOM 1477 C CA . SER A 1 181 ? 23.744 -11.419 -26.701 1.00 37.50 181 SER A CA 1
ATOM 1478 C C . SER A 1 181 ? 22.743 -12.343 -26.003 1.00 37.50 181 SER A C 1
ATOM 1480 O O . SER A 1 181 ? 21.659 -11.878 -25.659 1.00 37.50 181 SER A O 1
ATOM 1482 N N . GLN A 1 182 ? 23.080 -13.604 -25.707 1.00 37.59 182 GLN A N 1
ATOM 1483 C CA . GLN A 1 182 ? 22.242 -14.494 -24.888 1.00 37.59 182 GLN A CA 1
ATOM 1484 C C . GLN A 1 182 ? 22.180 -14.051 -23.419 1.00 37.59 182 GLN A C 1
ATOM 1486 O O . GLN A 1 182 ? 21.122 -14.164 -22.799 1.00 37.59 182 GLN A O 1
ATOM 1491 N N . ILE A 1 183 ? 23.264 -13.485 -22.877 1.00 39.66 183 ILE A N 1
ATOM 1492 C CA . ILE A 1 183 ? 23.286 -12.897 -21.526 1.00 39.66 183 ILE A CA 1
ATOM 1493 C C . ILE A 1 183 ? 22.441 -11.609 -21.470 1.00 39.66 183 ILE A C 1
ATOM 1495 O O . ILE A 1 183 ? 21.724 -11.383 -20.499 1.00 39.66 183 ILE A O 1
ATOM 1499 N N . VAL A 1 184 ? 22.460 -10.788 -22.526 1.00 38.84 184 VAL A N 1
ATOM 1500 C CA . VAL A 1 184 ? 21.756 -9.488 -22.587 1.00 38.84 184 VAL A CA 1
ATOM 1501 C C . VAL A 1 184 ? 20.287 -9.608 -23.038 1.00 38.84 184 VAL A C 1
ATOM 1503 O O . VAL A 1 184 ? 19.496 -8.695 -22.801 1.00 38.84 184 VAL A O 1
ATOM 1506 N N . SER A 1 185 ? 19.884 -10.724 -23.658 1.00 36.50 185 SER A N 1
ATOM 1507 C CA . SER A 1 185 ? 18.541 -10.908 -24.243 1.00 36.50 185 SER A CA 1
ATOM 1508 C C . SER A 1 185 ? 17.668 -11.962 -23.565 1.00 36.50 185 SER A C 1
ATOM 1510 O O . SER A 1 185 ? 16.605 -12.283 -24.105 1.00 36.50 185 SER A O 1
ATOM 1512 N N . LYS A 1 186 ? 18.043 -12.474 -22.382 1.00 46.53 186 LYS A N 1
ATOM 1513 C CA . LYS A 1 186 ? 17.153 -13.333 -21.583 1.00 46.53 186 LYS A CA 1
ATOM 1514 C C . LYS A 1 186 ? 15.937 -12.515 -21.134 1.00 46.53 186 LYS A C 1
ATOM 1516 O O . LYS A 1 186 ? 15.887 -11.933 -20.055 1.00 46.53 186 LYS A O 1
ATOM 1521 N N . LYS A 1 187 ? 14.954 -12.423 -22.026 1.00 54.22 187 LYS A N 1
ATOM 1522 C CA . LYS A 1 187 ? 13.665 -11.783 -21.812 1.00 54.22 187 LYS A CA 1
ATOM 1523 C C . LYS A 1 187 ? 13.026 -12.540 -20.659 1.00 54.22 187 LYS A C 1
ATOM 1525 O O . LYS A 1 187 ? 12.683 -13.709 -20.812 1.00 54.22 187 LYS A O 1
ATOM 1530 N N . VAL A 1 188 ? 12.944 -11.901 -19.498 1.00 63.19 188 VAL A N 1
ATOM 1531 C CA . VAL A 1 188 ? 12.346 -12.510 -18.312 1.00 63.19 188 VAL A CA 1
ATOM 1532 C C . VAL A 1 188 ? 10.911 -12.877 -18.670 1.00 63.19 188 VAL A C 1
ATOM 1534 O O . VAL A 1 188 ? 10.085 -11.998 -18.923 1.00 63.19 188 VAL A O 1
ATOM 1537 N N . SER A 1 189 ? 10.619 -14.173 -18.775 1.00 74.50 189 SER A N 1
ATOM 1538 C CA . SER A 1 189 ? 9.269 -14.627 -19.082 1.00 74.50 189 SER A CA 1
ATOM 1539 C C . SER A 1 189 ? 8.381 -14.302 -17.888 1.00 74.50 189 SER A C 1
ATOM 1541 O O . SER A 1 189 ? 8.577 -14.841 -16.798 1.00 74.50 189 SER A O 1
ATOM 1543 N N . THR A 1 190 ? 7.414 -13.405 -18.079 1.00 76.19 190 THR A N 1
ATOM 1544 C CA . THR A 1 190 ? 6.397 -13.146 -17.055 1.00 76.19 190 THR A CA 1
ATOM 1545 C C . THR A 1 190 ? 5.586 -14.426 -16.833 1.00 76.19 190 THR A C 1
ATOM 1547 O O . THR A 1 190 ? 5.164 -15.039 -17.818 1.00 76.19 190 THR A O 1
ATOM 1550 N N . PRO A 1 191 ? 5.363 -14.847 -15.576 1.00 85.88 191 PRO A N 1
ATOM 1551 C CA . PRO A 1 191 ? 4.546 -16.013 -15.276 1.00 85.88 191 PRO A CA 1
ATOM 1552 C C . PRO A 1 191 ? 3.136 -15.888 -15.877 1.00 85.88 191 PRO A C 1
ATOM 1554 O O . PRO A 1 191 ? 2.605 -14.776 -15.973 1.00 85.88 191 PRO A O 1
ATOM 1557 N N . PRO A 1 192 ? 2.492 -17.004 -16.261 1.00 89.81 192 PRO A N 1
ATOM 1558 C CA . PRO A 1 192 ? 1.164 -16.969 -16.863 1.00 89.81 192 PRO A CA 1
ATOM 1559 C C . PRO A 1 192 ? 0.121 -16.506 -15.837 1.00 89.81 192 PRO A C 1
ATOM 1561 O O . PRO A 1 192 ? -0.276 -17.268 -14.954 1.00 89.81 192 PRO A O 1
ATOM 1564 N N . VAL A 1 193 ? -0.351 -15.263 -15.971 1.00 93.75 193 VAL A N 1
ATOM 1565 C CA . VAL A 1 193 ? -1.286 -14.613 -15.029 1.00 93.75 193 VAL A CA 1
ATOM 1566 C C . VAL A 1 193 ? -2.548 -15.452 -14.806 1.00 93.75 193 VAL A C 1
ATOM 1568 O O . VAL A 1 193 ? -2.983 -15.602 -13.667 1.00 93.75 193 VAL A O 1
ATOM 1571 N N . GLY A 1 194 ? -3.082 -16.087 -15.859 1.00 94.69 194 GLY A N 1
ATOM 1572 C CA . GLY A 1 194 ? -4.274 -16.940 -15.778 1.00 94.69 194 GLY A CA 1
ATOM 1573 C C . GLY A 1 194 ? -4.164 -18.076 -14.751 1.00 94.69 194 GLY A C 1
ATOM 1574 O O . GLY A 1 194 ? -5.119 -18.323 -14.017 1.00 94.69 194 GLY A O 1
ATOM 1575 N N . LYS A 1 195 ? -2.982 -18.699 -14.609 1.00 94.81 195 LYS A N 1
ATOM 1576 C CA . LYS A 1 195 ? -2.727 -19.747 -13.599 1.00 94.81 195 LYS A CA 1
ATOM 1577 C C . LYS A 1 195 ? -2.878 -19.208 -12.173 1.00 94.81 195 LYS A C 1
ATOM 1579 O O . LYS A 1 195 ? -3.360 -19.913 -11.290 1.00 94.81 195 LYS A O 1
ATOM 1584 N N . TYR A 1 196 ? -2.434 -17.978 -11.930 1.00 96.06 196 TYR A N 1
ATOM 1585 C CA . TYR A 1 196 ? -2.510 -17.343 -10.614 1.00 96.06 196 TYR A CA 1
ATOM 1586 C C . TYR A 1 196 ? -3.910 -16.772 -10.348 1.00 96.06 196 TYR A C 1
ATOM 1588 O O . TYR A 1 196 ? -4.405 -16.890 -9.229 1.00 96.06 196 TYR A O 1
ATOM 1596 N N . LEU A 1 197 ? -4.595 -16.252 -11.375 1.00 96.00 197 LEU A N 1
ATOM 1597 C CA . LEU A 1 197 ? -5.993 -15.818 -11.272 1.00 96.00 197 LEU A CA 1
ATOM 1598 C C . LEU A 1 197 ? -6.924 -16.958 -10.856 1.00 96.00 197 LEU A C 1
ATOM 1600 O O . LEU A 1 197 ? -7.714 -16.792 -9.928 1.00 96.00 197 LEU A O 1
ATOM 1604 N N . GLN A 1 198 ? -6.789 -18.129 -11.483 1.00 95.88 198 GLN A N 1
ATOM 1605 C CA . GLN A 1 198 ? -7.580 -19.318 -11.143 1.00 95.88 198 GLN A CA 1
ATOM 1606 C C . GLN A 1 198 ? -7.395 -19.762 -9.687 1.00 95.88 198 GLN A C 1
ATOM 1608 O O . GLN A 1 198 ? -8.310 -20.332 -9.101 1.00 95.88 198 GLN A O 1
ATOM 1613 N N . GLN A 1 199 ? -6.231 -19.488 -9.091 1.00 95.25 199 GLN A N 1
ATOM 1614 C CA . GLN A 1 199 ? -5.966 -19.799 -7.688 1.00 95.25 199 GLN A CA 1
ATOM 1615 C C . GLN A 1 199 ? -6.532 -18.748 -6.735 1.00 95.25 199 GLN A C 1
ATOM 1617 O O . GLN A 1 199 ? -7.039 -19.111 -5.681 1.00 95.25 199 GLN A O 1
ATOM 1622 N N . ILE A 1 200 ? -6.424 -17.459 -7.072 1.00 95.19 200 ILE A N 1
ATOM 1623 C CA . ILE A 1 200 ? -6.778 -16.387 -6.137 1.00 95.19 200 ILE A CA 1
ATOM 1624 C C . ILE A 1 200 ? -8.268 -16.050 -6.150 1.00 95.19 200 ILE A C 1
ATOM 1626 O O . ILE A 1 200 ? -8.842 -15.851 -5.084 1.00 95.19 200 ILE A O 1
ATOM 1630 N N . VAL A 1 201 ? -8.913 -15.997 -7.321 1.00 95.56 201 VAL A N 1
ATOM 1631 C CA . VAL A 1 201 ? -10.299 -15.510 -7.453 1.00 95.56 201 VAL A CA 1
ATOM 1632 C C . VAL A 1 201 ? -11.292 -16.307 -6.594 1.00 95.56 201 VAL A C 1
ATOM 1634 O O . VAL A 1 201 ? -12.088 -15.667 -5.903 1.00 95.56 201 VAL A O 1
ATOM 1637 N N . PRO A 1 202 ? -11.246 -17.655 -6.552 1.00 96.19 202 PRO A N 1
ATOM 1638 C CA . PRO A 1 202 ? -12.139 -18.436 -5.691 1.00 96.19 202 PRO A CA 1
ATOM 1639 C C . PRO A 1 202 ? -11.875 -18.238 -4.193 1.00 96.19 202 PRO A C 1
ATOM 1641 O O . PRO A 1 202 ? -12.751 -18.502 -3.375 1.00 96.19 202 PRO A O 1
ATOM 1644 N N . CYS A 1 203 ? -10.670 -17.790 -3.833 1.00 95.56 203 CYS A N 1
ATOM 1645 C CA . CYS A 1 203 ? -10.231 -17.618 -2.455 1.00 95.56 203 CYS A CA 1
ATOM 1646 C C . CYS A 1 203 ? -10.550 -16.233 -1.876 1.00 95.56 203 CYS A C 1
ATOM 1648 O O . CYS A 1 203 ? -10.397 -16.047 -0.672 1.00 95.56 203 CYS A O 1
ATOM 1650 N N . ILE A 1 204 ? -10.979 -15.258 -2.689 1.00 94.75 204 ILE A N 1
ATOM 1651 C CA . ILE A 1 204 ? -11.330 -13.921 -2.189 1.00 94.75 204 ILE A CA 1
ATOM 1652 C C . ILE A 1 204 ? -12.636 -14.003 -1.386 1.00 94.75 204 ILE A C 1
ATOM 1654 O O . ILE A 1 204 ? -13.683 -14.311 -1.964 1.00 94.75 204 ILE A O 1
ATOM 1658 N N . PRO A 1 205 ? -12.621 -13.697 -0.072 1.00 92.81 205 PRO A N 1
ATOM 1659 C CA . PRO A 1 205 ? -13.833 -13.713 0.734 1.00 92.81 205 PRO A CA 1
ATOM 1660 C C . PRO A 1 205 ? -14.864 -12.697 0.234 1.00 92.81 205 PRO A C 1
ATOM 1662 O O . PRO A 1 205 ? -14.525 -11.596 -0.204 1.00 92.81 205 PRO A O 1
ATOM 1665 N N . LYS A 1 206 ? -16.148 -13.049 0.363 1.00 92.56 206 LYS A N 1
ATOM 1666 C CA . LYS A 1 206 ? -17.267 -12.117 0.129 1.00 92.56 206 LYS A CA 1
ATOM 1667 C C . LYS A 1 206 ? -17.460 -11.115 1.270 1.00 92.56 206 LYS A C 1
ATOM 1669 O O . LYS A 1 206 ? -18.179 -10.144 1.105 1.00 92.56 206 LYS A O 1
ATOM 1674 N N . LYS A 1 207 ? -16.897 -11.402 2.446 1.00 93.12 207 LYS A N 1
ATOM 1675 C CA . LYS A 1 207 ? -17.014 -10.562 3.639 1.00 93.12 207 LYS A CA 1
ATOM 1676 C C . LYS A 1 207 ? -15.703 -9.835 3.897 1.00 93.12 207 LYS A C 1
ATOM 1678 O O . LYS A 1 207 ? -14.630 -10.358 3.610 1.00 93.12 207 LYS A O 1
ATOM 1683 N N . HIS A 1 208 ? -15.835 -8.661 4.488 1.00 94.44 208 HIS A N 1
ATOM 1684 C CA . HIS A 1 208 ? -14.741 -7.886 5.042 1.00 94.44 208 HIS A CA 1
ATOM 1685 C C . HIS A 1 208 ? -14.465 -8.298 6.494 1.00 94.44 208 HIS A C 1
ATOM 1687 O O . HIS A 1 208 ? -15.414 -8.673 7.192 1.00 94.44 208 HIS A O 1
ATOM 1693 N N . PRO A 1 209 ? -13.213 -8.203 6.971 1.00 94.00 209 PRO A N 1
ATOM 1694 C CA . PRO A 1 209 ? -11.994 -7.829 6.253 1.00 94.00 209 PRO A CA 1
ATOM 1695 C C . PRO A 1 209 ? -11.463 -8.967 5.373 1.00 94.00 209 PRO A C 1
ATOM 1697 O O . PRO A 1 209 ? -11.633 -10.146 5.685 1.00 94.00 209 PRO A O 1
ATOM 1700 N N . ARG A 1 210 ? -10.789 -8.608 4.281 1.00 93.25 210 ARG A N 1
ATOM 1701 C CA . ARG A 1 210 ? -10.203 -9.572 3.329 1.00 93.25 210 ARG A CA 1
ATOM 1702 C C . ARG A 1 210 ? -8.786 -9.233 2.884 1.00 93.25 210 ARG A C 1
ATOM 1704 O O . ARG A 1 210 ? -8.168 -10.027 2.175 1.00 93.25 210 ARG A O 1
ATOM 1711 N N . LEU A 1 211 ? -8.242 -8.086 3.291 1.00 93.81 211 LEU A N 1
ATOM 1712 C CA . LEU A 1 211 ? -6.887 -7.674 2.944 1.00 93.81 211 LEU A CA 1
ATOM 1713 C C . LEU A 1 211 ? -5.898 -7.936 4.095 1.00 93.81 211 LEU A C 1
ATOM 1715 O O . LEU A 1 211 ? -6.143 -7.574 5.243 1.00 93.81 211 LEU A O 1
ATOM 1719 N N . PHE A 1 212 ? -4.763 -8.568 3.767 1.00 92.25 212 PHE A N 1
ATOM 1720 C CA . PHE A 1 212 ? -3.634 -8.963 4.643 1.00 92.25 212 PHE A CA 1
ATOM 1721 C C . PHE A 1 212 ? -3.914 -9.929 5.806 1.00 92.25 212 PHE A C 1
ATOM 1723 O O . PHE A 1 212 ? -2.983 -10.612 6.232 1.00 92.25 212 PHE A O 1
ATOM 1730 N N . CYS A 1 213 ? -5.145 -10.022 6.305 1.00 87.31 213 CYS A N 1
ATOM 1731 C CA . CYS A 1 213 ? -5.536 -10.939 7.373 1.00 87.31 213 CYS A CA 1
ATOM 1732 C C . CYS A 1 213 ? -6.874 -11.608 7.063 1.00 87.31 213 CYS A C 1
ATOM 1734 O O . CYS A 1 213 ? -7.782 -10.959 6.552 1.00 87.31 213 CYS A O 1
ATOM 1736 N N . SER A 1 214 ? -7.017 -12.868 7.479 1.00 81.88 214 SER A N 1
ATOM 1737 C CA . SER A 1 214 ? -8.333 -13.476 7.688 1.00 81.88 214 SER A CA 1
ATOM 1738 C C . SER A 1 214 ? -8.931 -13.036 9.031 1.00 81.88 214 SER A C 1
ATOM 1740 O O . SER A 1 214 ? -8.205 -12.603 9.933 1.00 81.88 214 SER A O 1
ATOM 1742 N N . GLU A 1 215 ? -10.243 -13.212 9.197 1.00 84.69 215 GLU A N 1
ATOM 1743 C CA . GLU A 1 215 ? -10.926 -12.971 10.476 1.00 84.69 215 GLU A CA 1
ATOM 1744 C C . GLU A 1 215 ? -10.349 -13.833 11.613 1.00 84.69 215 GLU A C 1
ATOM 1746 O O . GLU A 1 215 ? -10.148 -13.343 12.725 1.00 84.69 215 GLU A O 1
ATOM 1751 N N . ASP A 1 216 ? -9.975 -15.082 11.321 1.00 86.56 216 ASP A N 1
ATOM 1752 C CA . ASP A 1 216 ? -9.318 -15.974 12.286 1.00 86.56 216 ASP A CA 1
ATOM 1753 C C . ASP A 1 216 ? -7.961 -15.425 12.732 1.00 86.56 216 ASP A C 1
ATOM 1755 O O . ASP A 1 216 ? -7.621 -15.456 13.918 1.00 86.56 216 ASP A O 1
ATOM 1759 N N . THR A 1 217 ? -7.192 -14.874 11.785 1.00 87.69 217 THR A N 1
ATOM 1760 C CA . THR A 1 217 ? -5.897 -14.252 12.079 1.00 87.69 217 THR A CA 1
ATOM 1761 C C . THR A 1 217 ? -6.100 -13.049 12.993 1.00 87.69 217 THR A C 1
ATOM 1763 O O . THR A 1 217 ? -5.445 -12.951 14.026 1.00 87.69 217 THR A O 1
ATOM 1766 N N . LEU A 1 218 ? -7.035 -12.152 12.669 1.00 89.62 218 LEU A N 1
ATOM 1767 C CA . LEU A 1 218 ? -7.319 -10.988 13.515 1.00 89.62 218 LEU A CA 1
ATOM 1768 C C . LEU A 1 218 ? -7.830 -11.391 14.900 1.00 89.62 218 LEU A C 1
ATOM 1770 O O . LEU A 1 218 ? -7.420 -10.790 15.891 1.00 89.62 218 LEU A O 1
ATOM 1774 N N . SER A 1 219 ? -8.661 -12.428 14.983 1.00 90.69 219 SER A N 1
ATOM 1775 C CA . SER A 1 219 ? -9.196 -12.947 16.246 1.00 90.69 219 SER A CA 1
ATOM 1776 C C . SER A 1 219 ? -8.098 -13.510 17.151 1.00 90.69 219 SER A C 1
ATOM 1778 O O . SER A 1 219 ? -8.061 -13.201 18.346 1.00 90.69 219 SER A O 1
ATOM 1780 N N . ASP A 1 220 ? -7.158 -14.280 16.595 1.00 92.31 220 ASP A N 1
ATOM 1781 C CA . ASP A 1 220 ? -5.988 -14.761 17.337 1.00 92.31 220 ASP A CA 1
ATOM 1782 C C . ASP A 1 220 ? -5.113 -13.600 17.830 1.00 92.31 220 ASP A C 1
ATOM 1784 O O . ASP A 1 220 ? -4.712 -13.571 18.996 1.00 92.31 220 ASP A O 1
ATOM 1788 N N . LEU A 1 221 ? -4.859 -12.608 16.973 1.00 91.06 221 LEU A N 1
ATOM 1789 C CA . LEU A 1 221 ? -4.063 -11.436 17.340 1.00 91.06 221 LEU A CA 1
ATOM 1790 C C . LEU A 1 221 ? -4.736 -10.593 18.423 1.00 91.06 221 LEU A C 1
ATOM 1792 O O . LEU A 1 221 ? -4.073 -10.185 19.375 1.00 91.06 221 LEU A O 1
ATOM 1796 N N . LYS A 1 222 ? -6.049 -10.377 18.319 1.00 94.38 222 LYS A N 1
ATOM 1797 C CA . LYS A 1 222 ? -6.844 -9.687 19.337 1.00 94.38 222 LYS A CA 1
ATOM 1798 C C . LYS A 1 222 ? -6.746 -10.402 20.680 1.00 94.38 222 LYS A C 1
ATOM 1800 O O . LYS A 1 222 ? -6.449 -9.765 21.685 1.00 94.38 222 LYS A O 1
ATOM 1805 N N . ARG A 1 223 ? -6.923 -11.727 20.706 1.00 95.44 223 ARG A N 1
ATOM 1806 C CA . ARG A 1 223 ? -6.790 -12.529 21.933 1.00 95.44 223 ARG A CA 1
ATOM 1807 C C . ARG A 1 223 ? -5.419 -12.344 22.586 1.00 95.44 223 ARG A C 1
ATOM 1809 O O . ARG A 1 223 ? -5.363 -12.123 23.790 1.00 95.44 223 ARG A O 1
ATOM 1816 N N . LYS A 1 224 ? -4.340 -12.391 21.800 1.00 92.31 224 LYS A N 1
ATOM 1817 C CA . LYS A 1 224 ? -2.968 -12.191 22.295 1.00 92.31 224 LYS A CA 1
ATOM 1818 C C . LYS A 1 224 ? -2.747 -10.785 22.851 1.00 92.31 224 LYS A C 1
ATOM 1820 O O . LYS A 1 224 ? -2.179 -10.628 23.926 1.00 92.31 224 LYS A O 1
ATOM 1825 N N . VAL A 1 225 ? -3.250 -9.763 22.159 1.00 93.31 225 VAL A N 1
ATOM 1826 C CA . VAL A 1 225 ? -3.200 -8.377 22.644 1.00 93.31 225 VAL A CA 1
ATOM 1827 C C . VAL A 1 225 ? -3.945 -8.229 23.970 1.00 93.31 225 VAL A C 1
ATOM 1829 O O . VAL A 1 225 ? -3.400 -7.671 24.924 1.00 93.31 225 VAL A O 1
ATOM 1832 N N . LEU A 1 226 ? -5.158 -8.774 24.069 1.00 92.94 226 LEU A N 1
ATOM 1833 C CA . LEU A 1 226 ? -5.974 -8.708 25.284 1.00 92.94 226 LEU A CA 1
ATOM 1834 C C . LEU A 1 226 ? -5.398 -9.528 26.447 1.00 92.94 226 LEU A C 1
ATOM 1836 O O . LEU A 1 226 ? -5.602 -9.152 27.597 1.00 92.94 226 LEU A O 1
ATOM 1840 N N . SER A 1 227 ? -4.634 -10.591 26.178 1.00 94.25 227 SER A N 1
ATOM 1841 C CA . SER A 1 227 ? -3.933 -11.360 27.217 1.00 94.25 227 SER A CA 1
ATOM 1842 C C . SER A 1 227 ? -2.649 -10.691 27.719 1.00 94.25 227 SER A C 1
ATOM 1844 O O . SER A 1 227 ? -1.940 -11.269 28.538 1.00 94.25 227 SER A O 1
ATOM 1846 N N . GLY A 1 228 ? -2.308 -9.505 27.211 1.00 92.62 228 GLY A N 1
ATOM 1847 C CA . GLY A 1 228 ? -1.097 -8.780 27.590 1.00 92.62 228 GLY A CA 1
ATOM 1848 C C . GLY A 1 228 ? 0.121 -9.064 26.702 1.00 92.62 228 GLY A C 1
ATOM 1849 O O . GLY A 1 228 ? 1.134 -8.369 26.819 1.00 92.62 228 GLY A O 1
ATOM 1850 N N . GLU A 1 229 ? 0.040 -10.023 25.771 1.00 90.06 229 GLU A N 1
ATOM 1851 C CA . GLU A 1 229 ? 1.084 -10.208 24.758 1.00 90.06 229 GLU A CA 1
ATOM 1852 C C . GLU A 1 229 ? 1.085 -8.945 23.874 1.00 90.06 229 GLU A C 1
ATOM 1854 O O . GLU A 1 229 ? 0.038 -8.456 23.463 1.00 90.06 229 GLU A O 1
ATOM 1859 N N . TYR A 1 230 ? 2.255 -8.368 23.590 1.00 88.06 230 TYR A N 1
ATOM 1860 C CA . TYR A 1 230 ? 2.404 -7.164 22.748 1.00 88.06 230 TYR A CA 1
ATOM 1861 C C . TYR A 1 230 ? 1.942 -5.818 23.332 1.00 88.06 230 TYR A C 1
ATOM 1863 O O . TYR A 1 230 ? 1.894 -4.840 22.583 1.00 88.06 230 TYR A O 1
ATOM 1871 N N . GLN A 1 231 ? 1.674 -5.696 24.636 1.00 90.06 231 GLN A N 1
ATOM 1872 C CA . GLN A 1 231 ? 1.242 -4.414 25.230 1.00 90.06 231 GLN A CA 1
ATOM 1873 C C . GLN A 1 231 ? 2.212 -3.253 24.964 1.00 90.06 231 GLN A C 1
ATOM 1875 O O . GLN A 1 231 ? 1.771 -2.151 24.646 1.00 90.06 231 GLN A O 1
ATOM 1880 N N . GLU A 1 232 ? 3.528 -3.495 24.989 1.00 90.81 232 GLU A N 1
ATOM 1881 C CA . GLU A 1 232 ? 4.524 -2.468 24.650 1.00 90.81 232 GLU A CA 1
ATOM 1882 C C . GLU A 1 232 ? 4.378 -1.981 23.198 1.00 90.81 232 GLU A C 1
ATOM 1884 O O . GLU A 1 232 ? 4.388 -0.778 22.922 1.00 90.81 232 GLU A O 1
ATOM 1889 N N . PHE A 1 233 ? 4.212 -2.916 22.258 1.00 88.12 233 PHE A N 1
ATOM 1890 C CA . PHE A 1 233 ? 4.026 -2.595 20.847 1.00 88.12 233 PHE A CA 1
ATOM 1891 C C . PHE A 1 233 ? 2.726 -1.812 20.632 1.00 88.12 233 PHE A C 1
ATOM 1893 O O . PHE A 1 233 ? 2.733 -0.776 19.964 1.00 88.12 233 PHE A O 1
ATOM 1900 N N . ILE A 1 234 ? 1.626 -2.271 21.234 1.00 93.50 234 ILE A N 1
ATOM 1901 C CA . ILE A 1 234 ? 0.324 -1.607 21.145 1.00 93.50 234 ILE A CA 1
ATOM 1902 C C . ILE A 1 234 ? 0.395 -0.207 21.757 1.00 93.50 234 ILE A C 1
ATOM 1904 O O . ILE A 1 234 ? -0.044 0.742 21.115 1.00 93.50 234 ILE A O 1
ATOM 1908 N N . GLY A 1 235 ? 1.018 -0.036 22.925 1.00 94.06 235 GLY A N 1
ATOM 1909 C CA . GLY A 1 235 ? 1.223 1.275 23.546 1.00 94.06 235 GLY A CA 1
ATOM 1910 C C . GLY A 1 235 ? 1.977 2.251 22.636 1.00 94.06 235 GLY A C 1
ATOM 1911 O O . GLY A 1 235 ? 1.527 3.380 22.426 1.00 94.06 235 GLY A O 1
ATOM 1912 N N . LYS A 1 236 ? 3.072 1.801 22.007 1.00 93.75 236 LYS A N 1
ATOM 1913 C CA . LYS A 1 236 ? 3.831 2.604 21.029 1.00 93.75 236 LYS A CA 1
ATOM 1914 C C . LYS A 1 236 ? 2.997 2.953 19.794 1.00 93.75 236 LYS A C 1
ATOM 1916 O O . LYS A 1 236 ? 3.056 4.089 19.317 1.00 93.75 236 LYS A O 1
ATOM 1921 N N . LEU A 1 237 ? 2.218 2.002 19.276 1.00 93.31 237 LEU A N 1
ATOM 1922 C CA . LEU A 1 237 ? 1.360 2.221 18.114 1.00 93.31 237 LEU A CA 1
ATOM 1923 C C . LEU A 1 237 ? 0.237 3.222 18.419 1.00 93.31 237 LEU A C 1
ATOM 1925 O O . LEU A 1 237 ? 0.006 4.116 17.605 1.00 93.31 237 LEU A O 1
ATOM 1929 N N . LYS A 1 238 ? -0.402 3.125 19.592 1.00 96.12 238 LYS A N 1
ATOM 1930 C CA . LYS A 1 238 ? -1.422 4.074 20.068 1.00 96.12 238 LYS A CA 1
ATOM 1931 C C . LYS A 1 238 ? -0.871 5.498 20.120 1.00 96.12 238 LYS A C 1
ATOM 1933 O O . LYS A 1 238 ? -1.376 6.367 19.412 1.00 96.12 238 LYS A O 1
ATOM 1938 N N . LEU A 1 239 ? 0.231 5.697 20.849 1.00 95.94 239 LEU A N 1
ATOM 1939 C CA . LEU A 1 239 ? 0.870 7.008 21.008 1.00 95.94 239 LEU A CA 1
ATOM 1940 C C . LEU A 1 239 ? 1.266 7.622 19.658 1.00 95.94 239 LEU A C 1
ATOM 1942 O O . LEU A 1 239 ? 1.049 8.808 19.406 1.00 95.94 239 LEU A O 1
ATOM 1946 N N . ARG A 1 240 ? 1.851 6.815 18.763 1.00 92.81 240 ARG A N 1
ATOM 1947 C CA . ARG A 1 240 ? 2.243 7.275 17.427 1.00 92.81 240 ARG A CA 1
ATOM 1948 C C . ARG A 1 240 ? 1.031 7.654 16.578 1.00 92.81 240 ARG A C 1
ATOM 1950 O O . ARG A 1 240 ? 1.107 8.633 15.837 1.00 92.81 240 ARG A O 1
ATOM 1957 N N . THR A 1 241 ? -0.047 6.880 16.662 1.00 94.88 241 THR A N 1
ATOM 1958 C CA . THR A 1 241 ? -1.271 7.106 15.884 1.00 94.88 241 THR A CA 1
ATOM 1959 C C . THR A 1 241 ? -1.964 8.387 16.337 1.00 94.88 241 THR A C 1
ATOM 1961 O O . THR A 1 241 ? -2.234 9.230 15.488 1.00 94.88 241 THR A O 1
ATOM 1964 N N . GLU A 1 242 ? -2.132 8.593 17.647 1.00 96.12 242 GLU A N 1
ATOM 1965 C CA . GLU A 1 242 ? -2.689 9.828 18.228 1.00 96.12 242 GLU A CA 1
ATOM 1966 C C . GLU A 1 242 ? -1.853 11.055 17.844 1.00 96.12 242 GLU A C 1
ATOM 1968 O O . GLU A 1 242 ? -2.357 11.983 17.211 1.00 96.12 242 GLU A O 1
ATOM 1973 N N . LYS A 1 243 ? -0.536 11.020 18.095 1.00 94.31 243 LYS A N 1
ATOM 1974 C CA . LYS A 1 243 ? 0.369 12.130 17.751 1.00 94.31 243 LYS A CA 1
ATOM 1975 C C . LYS A 1 243 ? 0.318 12.484 16.265 1.00 94.31 243 LYS A C 1
ATOM 1977 O O . LYS A 1 243 ? 0.393 13.658 15.890 1.00 94.31 243 LYS A O 1
ATOM 1982 N N . GLN A 1 244 ? 0.255 11.471 15.402 1.00 92.19 244 GLN A N 1
ATOM 1983 C CA . GLN A 1 244 ? 0.184 11.691 13.966 1.00 92.19 244 GLN A CA 1
ATOM 1984 C C . GLN A 1 244 ? -1.191 12.236 13.566 1.00 92.19 244 GLN A C 1
ATOM 1986 O O . GLN A 1 244 ? -1.227 13.181 12.785 1.00 92.19 244 GLN A O 1
ATOM 1991 N N . TYR A 1 245 ? -2.290 11.719 14.119 1.00 93.56 245 TYR A N 1
ATOM 1992 C CA . TYR A 1 245 ? -3.640 12.238 13.887 1.00 93.56 245 TYR A CA 1
ATOM 1993 C C . TYR A 1 245 ? -3.748 13.727 14.242 1.00 93.56 245 TYR A C 1
ATOM 1995 O O . TYR A 1 245 ? -4.148 14.524 13.393 1.00 93.56 245 TYR A O 1
ATOM 2003 N N . ASP A 1 246 ? -3.273 14.139 15.418 1.00 92.75 246 ASP A N 1
ATOM 2004 C CA . ASP A 1 246 ? -3.319 15.543 15.849 1.00 92.75 246 ASP A CA 1
ATOM 2005 C C . ASP A 1 246 ? -2.516 16.462 14.921 1.00 92.75 246 ASP A C 1
ATOM 2007 O O . ASP A 1 246 ? -2.982 17.524 14.491 1.00 92.75 246 AS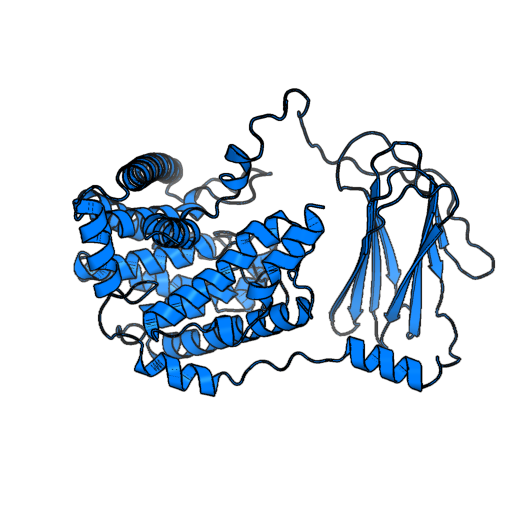P A O 1
ATOM 2011 N N . LYS A 1 247 ? -1.302 16.031 14.551 1.00 89.31 247 LYS A N 1
ATOM 2012 C CA . LYS A 1 247 ? -0.446 16.746 13.595 1.00 89.31 247 LYS A CA 1
ATOM 2013 C C . LYS A 1 247 ? -1.157 16.933 12.255 1.00 89.31 247 LYS A C 1
ATOM 2015 O O . LYS A 1 247 ? -1.116 18.013 11.667 1.00 89.31 247 LYS A O 1
ATOM 2020 N N . LEU A 1 248 ? -1.779 15.873 11.764 1.00 86.56 248 LEU A N 1
ATOM 2021 C CA . LEU A 1 248 ? -2.481 15.824 10.491 1.00 86.56 248 LEU A CA 1
ATOM 2022 C C . LEU A 1 248 ? -3.749 16.687 10.488 1.00 86.56 248 LEU A C 1
ATOM 2024 O O . LEU A 1 248 ? -3.983 17.421 9.526 1.00 86.56 248 LEU A O 1
ATOM 2028 N N . LEU A 1 249 ? -4.516 16.664 11.577 1.00 87.50 249 LEU A N 1
ATOM 2029 C CA . LEU A 1 249 ? -5.703 17.493 11.755 1.00 87.50 249 LEU A CA 1
ATOM 2030 C C . LEU A 1 249 ? -5.344 18.982 11.808 1.00 87.50 249 LEU A C 1
ATOM 2032 O O . LEU A 1 249 ? -6.045 19.807 11.219 1.00 87.50 249 LEU A O 1
ATOM 2036 N N . LYS A 1 250 ? -4.220 19.333 12.447 1.00 86.81 250 LYS A N 1
ATOM 2037 C CA . LYS A 1 250 ? -3.692 20.703 12.433 1.00 86.81 250 LYS A CA 1
ATOM 2038 C C . LYS A 1 250 ? -3.411 21.180 11.005 1.00 86.81 250 LYS A C 1
ATOM 2040 O O . LYS A 1 250 ? -3.858 22.263 10.649 1.00 86.81 250 LYS A O 1
ATOM 2045 N N . TYR A 1 251 ? -2.738 20.369 10.183 1.00 81.88 251 TYR A N 1
ATOM 2046 C CA . TYR A 1 251 ? -2.475 20.720 8.779 1.00 81.88 251 TYR A CA 1
ATOM 2047 C C . TYR A 1 251 ? -3.753 20.885 7.953 1.00 81.88 251 TYR A C 1
ATOM 2049 O O . TYR A 1 251 ? -3.833 21.788 7.124 1.00 81.88 251 TYR A O 1
ATOM 2057 N N . TYR A 1 252 ? -4.755 20.035 8.180 1.00 81.88 252 TYR A N 1
ATOM 2058 C CA . TYR A 1 252 ? -6.030 20.145 7.476 1.00 81.88 252 TYR A CA 1
ATOM 2059 C C . TYR A 1 252 ? -6.748 21.461 7.784 1.00 81.88 252 TYR A C 1
ATOM 2061 O O . TYR A 1 252 ? -7.202 22.141 6.866 1.00 81.88 252 TYR A O 1
ATOM 2069 N N . LYS A 1 253 ? -6.781 21.858 9.061 1.00 81.75 253 LYS A N 1
ATOM 2070 C CA . LYS A 1 253 ? -7.425 23.101 9.512 1.00 81.75 253 LYS A CA 1
ATOM 2071 C C . LYS A 1 253 ? -6.731 24.368 9.008 1.00 81.75 253 LYS A C 1
ATOM 2073 O O . LYS A 1 253 ? -7.398 25.376 8.828 1.00 81.75 253 LYS A O 1
ATOM 2078 N N . THR A 1 254 ? -5.416 24.339 8.790 1.00 72.75 254 THR A N 1
ATOM 2079 C CA . THR A 1 254 ? -4.660 25.540 8.395 1.00 72.75 254 THR A CA 1
ATOM 2080 C C . THR A 1 254 ? -4.816 25.946 6.929 1.00 72.75 254 THR A C 1
ATOM 2082 O O . THR A 1 254 ? -4.442 27.063 6.599 1.00 72.75 254 THR A O 1
ATOM 2085 N N . ASP A 1 255 ? -5.328 25.078 6.049 1.00 61.78 255 ASP A N 1
ATOM 2086 C CA . ASP A 1 255 ? -5.403 25.383 4.607 1.00 61.78 255 ASP A CA 1
ATOM 2087 C C . ASP A 1 255 ? -6.531 24.641 3.868 1.00 61.78 255 ASP A C 1
ATOM 2089 O O . ASP A 1 255 ? -6.358 24.169 2.743 1.00 61.78 255 ASP A O 1
ATOM 2093 N N . ASN A 1 256 ? -7.664 24.405 4.543 1.00 60.53 256 ASN A N 1
ATOM 2094 C CA . ASN A 1 256 ? -8.770 23.578 4.028 1.00 60.53 256 ASN A CA 1
ATOM 2095 C C . ASN A 1 256 ? -8.297 22.237 3.418 1.00 60.53 256 ASN A C 1
ATOM 2097 O O . ASN A 1 256 ? -8.840 21.750 2.429 1.00 60.53 256 ASN A O 1
ATOM 2101 N N . GLY A 1 257 ? -7.221 21.669 3.967 1.00 60.03 257 GLY A N 1
ATOM 2102 C CA . GLY A 1 257 ? -6.549 20.479 3.453 1.00 60.03 257 GLY A CA 1
ATOM 2103 C C . GLY A 1 257 ? -5.703 20.656 2.184 1.00 60.03 257 GLY A C 1
ATOM 2104 O O . GLY A 1 257 ? -4.885 19.789 1.895 1.00 60.03 257 GLY A O 1
ATOM 2105 N N . LEU A 1 258 ? -5.812 21.739 1.421 1.00 61.41 258 LEU A N 1
ATOM 2106 C CA . LEU A 1 258 ? -5.168 21.859 0.105 1.00 61.41 258 LEU A CA 1
ATOM 2107 C C . LEU A 1 258 ? -3.664 22.145 0.148 1.00 61.41 258 LEU A C 1
ATOM 2109 O O . LEU A 1 258 ? -2.939 21.731 -0.775 1.00 61.41 258 LEU A O 1
ATOM 2113 N N . GLY A 1 259 ? -3.228 22.814 1.216 1.00 56.50 259 GLY A N 1
ATOM 2114 C CA . GLY A 1 259 ? -1.859 23.273 1.418 1.00 56.50 259 GLY A CA 1
ATOM 2115 C C . GLY A 1 259 ? -1.444 24.397 0.456 1.00 56.50 259 GLY A C 1
ATOM 2116 O O . GLY A 1 259 ? -1.988 24.506 -0.660 1.00 56.50 259 GLY A O 1
ATOM 2117 N N . PRO A 1 260 ? -0.421 25.200 0.823 1.00 52.19 260 PRO A N 1
ATOM 2118 C CA . PRO A 1 260 ? 0.154 26.156 -0.106 1.00 52.19 260 PRO A CA 1
ATOM 2119 C C . PRO A 1 260 ? 0.697 25.378 -1.312 1.00 52.19 260 PRO A C 1
ATOM 2121 O O . PRO A 1 260 ? 0.946 24.169 -1.221 1.00 52.19 260 PRO A O 1
ATOM 2124 N N . LYS A 1 261 ? 0.909 26.044 -2.463 1.00 54.91 261 LYS A N 1
ATOM 2125 C CA . LYS A 1 261 ? 1.807 25.478 -3.492 1.00 54.91 261 LYS A CA 1
ATOM 2126 C C . LYS A 1 261 ? 3.063 25.034 -2.744 1.00 54.91 261 LYS A C 1
ATOM 2128 O O . LYS A 1 261 ? 3.624 25.862 -2.030 1.00 54.91 261 LYS A O 1
ATOM 2133 N N . GLU A 1 262 ? 3.393 23.738 -2.813 1.00 54.47 262 GLU A N 1
ATOM 2134 C CA . GLU A 1 262 ? 4.427 23.118 -1.973 1.00 54.47 262 GLU A CA 1
ATOM 2135 C C . GLU A 1 262 ? 5.622 24.076 -1.870 1.00 54.47 262 GLU A C 1
ATOM 2137 O O . GLU A 1 262 ? 6.129 24.494 -2.918 1.00 54.47 262 GLU A O 1
ATOM 2142 N N . PRO A 1 263 ? 6.038 24.505 -0.661 1.00 42.84 263 PRO A N 1
ATOM 2143 C CA . PRO A 1 263 ? 7.170 25.409 -0.548 1.00 42.84 263 PRO A CA 1
ATOM 2144 C C . PRO A 1 263 ? 8.358 24.764 -1.257 1.00 42.84 263 PRO A C 1
ATOM 2146 O O . PRO A 1 263 ? 8.602 23.565 -1.080 1.00 42.84 263 PRO A O 1
ATOM 2149 N N . ALA A 1 264 ? 9.060 25.547 -2.079 1.00 37.72 264 ALA A N 1
ATOM 2150 C CA . ALA A 1 264 ? 10.215 25.083 -2.836 1.00 37.72 264 ALA A CA 1
ATOM 2151 C C . ALA A 1 264 ? 11.154 24.298 -1.901 1.00 37.72 264 ALA A C 1
ATOM 2153 O O . ALA A 1 264 ? 11.698 24.851 -0.949 1.00 37.72 264 ALA A O 1
ATOM 2154 N N . GLY A 1 265 ? 11.264 22.984 -2.121 1.00 39.78 265 GLY A N 1
ATOM 2155 C CA . GLY A 1 265 ? 12.085 22.083 -1.305 1.00 39.78 265 GLY A CA 1
ATOM 2156 C C . GLY A 1 265 ? 11.339 21.008 -0.502 1.00 39.78 265 GLY A C 1
ATOM 2157 O O . GLY A 1 265 ? 11.973 20.016 -0.137 1.00 39.78 265 GLY A O 1
ATOM 2158 N N . ARG A 1 266 ? 10.018 21.096 -0.268 1.00 51.72 266 ARG A N 1
ATOM 2159 C CA . ARG A 1 266 ? 9.255 19.933 0.239 1.00 51.72 266 ARG A CA 1
ATOM 2160 C C . ARG A 1 266 ? 8.822 19.047 -0.922 1.00 51.72 266 ARG A C 1
ATOM 2162 O O . ARG A 1 266 ? 8.115 19.491 -1.816 1.00 51.72 266 ARG A O 1
ATOM 2169 N N . ARG A 1 267 ? 9.246 17.777 -0.900 1.00 58.75 267 ARG A N 1
ATOM 2170 C CA . ARG A 1 267 ? 8.896 16.811 -1.955 1.00 58.75 267 ARG A CA 1
ATOM 2171 C C . ARG A 1 267 ? 7.447 16.304 -1.856 1.00 58.75 267 ARG A C 1
ATOM 2173 O O . ARG A 1 267 ? 6.913 15.923 -2.888 1.00 58.75 267 ARG A O 1
ATOM 2180 N N . TYR A 1 268 ? 6.812 16.313 -0.670 1.00 69.56 268 TYR A N 1
ATOM 2181 C CA . TYR A 1 268 ? 5.460 15.759 -0.461 1.00 69.56 268 TYR A CA 1
ATOM 2182 C C . TYR A 1 268 ? 4.629 16.515 0.588 1.00 69.56 268 TYR A C 1
ATOM 2184 O O . TYR A 1 268 ? 5.149 16.928 1.630 1.00 69.56 268 TYR A O 1
ATOM 2192 N N . HIS A 1 269 ? 3.315 16.593 0.347 1.00 74.75 269 HIS A N 1
ATOM 2193 C CA . HIS A 1 269 ? 2.348 17.188 1.267 1.00 74.75 269 HIS A CA 1
ATOM 2194 C C . HIS A 1 269 ? 2.229 16.359 2.560 1.00 74.75 269 HIS A C 1
ATOM 2196 O O . HIS A 1 269 ? 2.090 15.138 2.465 1.00 74.75 269 HIS A O 1
ATOM 2202 N N . PRO A 1 270 ? 2.188 16.952 3.771 1.00 78.25 270 PRO A N 1
ATOM 2203 C CA . PRO A 1 270 ? 2.050 16.189 5.018 1.00 78.25 270 PRO A CA 1
ATOM 2204 C C . PRO A 1 270 ? 0.814 15.279 5.073 1.00 78.25 270 PRO A C 1
ATOM 2206 O O . PRO A 1 270 ? 0.874 14.204 5.666 1.00 78.25 270 PRO A O 1
ATOM 2209 N N . LEU A 1 271 ? -0.290 15.676 4.424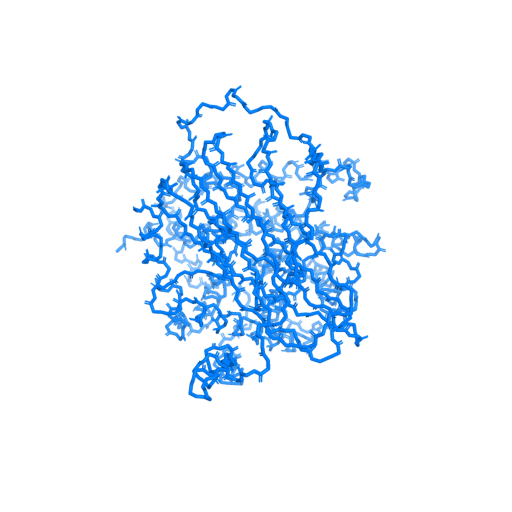 1.00 82.62 271 LEU A N 1
ATOM 2210 C CA . LEU A 1 271 ? -1.514 14.861 4.372 1.00 82.62 271 LEU A CA 1
ATOM 2211 C C . LEU A 1 271 ? -1.378 13.617 3.478 1.00 82.62 271 LEU A C 1
ATOM 2213 O O . LEU A 1 271 ? -2.215 12.725 3.542 1.00 82.62 271 LEU A O 1
ATOM 2217 N N . SER A 1 272 ? -0.295 13.494 2.700 1.00 82.25 272 SER A N 1
ATOM 2218 C CA . SER A 1 272 ? 0.008 12.260 1.962 1.00 82.25 272 SER A CA 1
ATOM 2219 C C . SER A 1 272 ? 0.185 11.048 2.882 1.00 82.25 272 SER A C 1
ATOM 2221 O O . SER A 1 272 ? 0.027 9.924 2.423 1.00 82.25 272 SER A O 1
ATOM 2223 N N . GLU A 1 273 ? 0.417 11.246 4.183 1.00 82.56 273 GLU A N 1
ATOM 2224 C CA . GLU A 1 273 ? 0.563 10.183 5.186 1.00 82.56 273 GLU A CA 1
ATOM 2225 C C . GLU A 1 273 ? -0.758 9.769 5.870 1.00 82.56 273 GLU A C 1
ATOM 2227 O O . GLU A 1 273 ? -0.760 8.856 6.693 1.00 82.56 273 GLU A O 1
ATOM 2232 N N . TRP A 1 274 ? -1.891 10.398 5.534 1.00 88.06 274 TRP A N 1
ATOM 2233 C CA . TRP A 1 274 ? -3.198 10.139 6.165 1.00 88.06 274 TRP A CA 1
ATOM 2234 C C . TRP A 1 274 ? -3.652 8.686 6.100 1.00 88.06 274 TRP A C 1
ATOM 2236 O O . TRP A 1 274 ? -4.133 8.153 7.098 1.00 88.06 274 TRP A O 1
ATOM 2246 N N . GLY A 1 275 ? -3.454 8.024 4.962 1.00 94.19 275 GLY A N 1
ATOM 2247 C CA . GLY A 1 275 ? -3.847 6.629 4.806 1.00 94.19 275 GLY A CA 1
ATOM 2248 C C . GLY A 1 275 ? -3.068 5.696 5.731 1.00 94.19 275 GLY A C 1
ATOM 2249 O O . GLY A 1 275 ? -3.633 4.730 6.235 1.00 94.19 275 GLY A O 1
ATOM 2250 N N . ARG A 1 276 ? -1.810 6.027 6.071 1.00 93.19 276 ARG A N 1
ATOM 2251 C CA . ARG A 1 276 ? -1.059 5.265 7.081 1.00 93.19 276 ARG A CA 1
ATOM 2252 C C . ARG A 1 276 ? -1.696 5.377 8.458 1.00 93.19 276 ARG A C 1
ATOM 2254 O O . ARG A 1 276 ? -1.836 4.372 9.144 1.00 93.19 276 ARG A O 1
ATOM 2261 N N . THR A 1 277 ? -2.073 6.588 8.862 1.00 95.25 277 THR A N 1
ATOM 2262 C CA . THR A 1 277 ? -2.711 6.822 10.164 1.00 95.25 277 THR A CA 1
ATOM 2263 C C . THR A 1 277 ? -4.088 6.169 10.228 1.00 95.25 277 THR A C 1
ATOM 2265 O O . THR A 1 277 ? -4.399 5.555 11.244 1.00 95.25 277 THR A O 1
ATOM 2268 N N . ALA A 1 278 ? -4.863 6.209 9.139 1.00 97.69 278 ALA A N 1
ATOM 2269 C CA . ALA A 1 278 ? -6.138 5.502 9.042 1.00 97.69 278 ALA A CA 1
ATOM 2270 C C . ALA A 1 278 ? -5.952 3.981 9.181 1.00 97.69 278 ALA A C 1
ATOM 2272 O O . ALA A 1 278 ? -6.644 3.353 9.976 1.00 97.69 278 ALA A O 1
ATOM 2273 N N . GLY A 1 279 ? -4.966 3.397 8.489 1.00 97.06 279 GLY A N 1
ATOM 2274 C CA . GLY A 1 279 ? -4.631 1.976 8.624 1.00 97.06 279 GLY A CA 1
ATOM 2275 C C . GLY A 1 279 ? -4.185 1.597 10.041 1.00 97.06 279 GLY A C 1
ATOM 2276 O O . GLY A 1 279 ? -4.612 0.571 10.568 1.00 97.06 279 GLY A O 1
ATOM 2277 N N . SER A 1 280 ? -3.367 2.437 10.689 1.00 96.62 280 SER A N 1
ATOM 2278 C CA . SER A 1 280 ? -2.956 2.230 12.085 1.00 96.62 280 SER A CA 1
ATOM 2279 C C . SER A 1 280 ? -4.141 2.293 13.054 1.00 96.62 280 SER A C 1
ATOM 2281 O O . SER A 1 280 ? -4.229 1.490 13.980 1.00 96.62 280 SER A O 1
ATOM 2283 N N . ALA A 1 281 ? -5.069 3.226 12.846 1.00 98.19 281 ALA A N 1
ATOM 2284 C CA . ALA A 1 281 ? -6.286 3.314 13.643 1.00 98.19 281 ALA A CA 1
ATOM 2285 C C . ALA A 1 281 ? -7.181 2.079 13.419 1.00 98.19 281 ALA A C 1
ATOM 2287 O O . ALA A 1 281 ? -7.657 1.476 14.378 1.00 98.19 281 ALA A O 1
ATOM 2288 N N . ALA A 1 282 ? -7.311 1.617 12.172 1.00 98.12 282 ALA A N 1
ATOM 2289 C CA . ALA A 1 282 ? -8.060 0.409 11.846 1.00 98.12 282 ALA A CA 1
ATOM 2290 C C . ALA A 1 282 ? -7.497 -0.842 12.544 1.00 98.12 282 ALA A C 1
ATOM 2292 O O . ALA A 1 282 ? -8.255 -1.576 13.176 1.00 98.12 282 ALA A O 1
ATOM 2293 N N . ILE A 1 283 ? -6.175 -1.072 12.519 1.00 96.38 283 ILE A N 1
ATOM 2294 C CA . ILE A 1 283 ? -5.595 -2.225 13.231 1.00 96.38 283 ILE A CA 1
ATOM 2295 C C . ILE A 1 283 ? -5.743 -2.103 14.745 1.00 96.38 283 ILE A C 1
ATOM 2297 O O . ILE A 1 283 ? -6.040 -3.096 15.403 1.00 96.38 283 ILE A O 1
ATOM 2301 N N . LEU A 1 284 ? -5.574 -0.902 15.310 1.00 97.62 284 LEU A N 1
ATOM 2302 C CA . LEU A 1 284 ? -5.776 -0.684 16.742 1.00 97.62 284 LEU A CA 1
ATOM 2303 C C . LEU A 1 284 ? -7.210 -1.041 17.137 1.00 97.62 284 LEU A C 1
ATOM 2305 O O . LEU A 1 284 ? -7.398 -1.762 18.112 1.00 97.62 284 LEU A O 1
ATOM 2309 N N . TYR A 1 285 ? -8.201 -0.643 16.337 1.00 97.94 285 TYR A N 1
ATOM 2310 C CA . TYR A 1 285 ? -9.584 -1.059 16.547 1.00 97.94 285 TYR A CA 1
ATOM 2311 C C . TYR A 1 285 ? -9.747 -2.585 16.492 1.00 97.94 285 TYR A C 1
ATOM 2313 O O . TYR A 1 285 ? -10.293 -3.168 17.430 1.00 97.94 285 TYR A O 1
ATOM 2321 N N . ARG A 1 286 ? -9.238 -3.258 15.448 1.00 95.94 286 ARG A N 1
ATOM 2322 C CA . ARG A 1 286 ? -9.372 -4.725 15.328 1.00 95.94 286 ARG A CA 1
ATOM 2323 C C . ARG A 1 286 ? -8.700 -5.467 16.487 1.00 95.94 286 ARG A C 1
ATOM 2325 O O . ARG A 1 286 ? -9.237 -6.467 16.955 1.00 95.94 286 ARG A O 1
ATOM 2332 N N . LEU A 1 287 ? -7.564 -4.972 16.979 1.00 95.75 287 LEU A N 1
ATOM 2333 C CA . LEU A 1 287 ? -6.784 -5.629 18.031 1.00 95.75 287 LEU A CA 1
ATOM 2334 C C . LEU A 1 287 ? -7.245 -5.308 19.454 1.00 95.75 287 LEU A C 1
ATOM 2336 O O . LEU A 1 287 ? -7.082 -6.152 20.331 1.00 95.75 287 LEU A O 1
ATOM 2340 N N . THR A 1 288 ? -7.791 -4.118 19.713 1.00 96.31 288 THR A N 1
ATOM 2341 C CA . THR A 1 288 ? -8.181 -3.715 21.077 1.00 96.31 288 THR A CA 1
ATOM 2342 C C . THR A 1 288 ? -9.688 -3.621 21.281 1.00 96.31 288 THR A C 1
ATOM 2344 O O . THR A 1 288 ? -10.156 -3.713 22.411 1.00 96.31 288 THR A O 1
ATOM 2347 N N . GLY A 1 289 ? -10.467 -3.465 20.210 1.00 96.00 289 GLY A N 1
ATOM 2348 C CA . GLY A 1 289 ? -11.912 -3.237 20.266 1.00 96.00 289 GLY A CA 1
ATOM 2349 C C . GLY A 1 289 ? -12.318 -1.844 20.763 1.00 96.00 289 GLY A C 1
ATOM 2350 O O . GLY A 1 289 ? -13.512 -1.578 20.895 1.00 96.00 289 GLY A O 1
ATOM 2351 N N . GLU A 1 290 ? -11.371 -0.942 21.040 1.00 97.62 290 GLU A N 1
ATOM 2352 C CA . GLU A 1 290 ? -11.690 0.409 21.513 1.00 97.62 290 GLU A CA 1
ATOM 2353 C C . GLU A 1 290 ? -12.264 1.260 20.370 1.00 97.62 290 GLU A C 1
ATOM 2355 O O . GLU A 1 290 ? -11.577 1.561 19.390 1.00 97.62 290 GLU A O 1
ATOM 2360 N N . LYS A 1 291 ? -13.518 1.702 20.526 1.00 98.12 291 LYS A N 1
ATOM 2361 C CA . LYS A 1 291 ? -14.273 2.447 19.502 1.00 98.12 291 LYS A CA 1
ATOM 2362 C C . LYS A 1 291 ? -13.576 3.716 19.005 1.00 98.12 291 LYS A C 1
ATOM 2364 O O . LYS A 1 291 ? -13.645 3.999 17.814 1.00 98.12 291 LYS A O 1
ATOM 2369 N N . LYS A 1 292 ? -12.823 4.410 19.871 1.00 98.19 292 LYS A N 1
ATOM 2370 C CA . LYS A 1 292 ? -12.089 5.634 19.504 1.00 98.19 292 LYS A CA 1
ATOM 2371 C C . LYS A 1 292 ? -11.176 5.454 18.286 1.00 98.19 292 LYS A C 1
ATOM 2373 O O . LYS A 1 292 ? -10.978 6.390 17.517 1.00 98.19 292 LYS A O 1
ATOM 2378 N N . TRP A 1 293 ? -10.615 4.256 18.093 1.00 98.50 293 TRP A N 1
ATOM 2379 C CA . TRP A 1 293 ? -9.735 3.976 16.958 1.00 98.50 293 TRP A CA 1
ATOM 2380 C C . TRP A 1 293 ? -10.516 3.782 15.658 1.00 98.50 293 TRP A C 1
ATOM 2382 O O . TRP A 1 293 ? -10.065 4.240 14.611 1.00 98.50 293 TRP A O 1
ATOM 2392 N N . ALA A 1 294 ? -11.703 3.172 15.718 1.00 98.56 294 ALA A N 1
ATOM 2393 C CA . ALA A 1 294 ? -12.596 3.106 14.564 1.00 98.56 294 ALA A CA 1
ATOM 2394 C C . ALA A 1 294 ? -13.064 4.509 14.167 1.00 98.56 294 ALA A C 1
ATOM 2396 O O . ALA A 1 294 ? -12.927 4.891 13.008 1.00 98.56 294 ALA A O 1
ATOM 2397 N N . GLU A 1 295 ? -13.527 5.301 15.135 1.00 98.44 295 GLU A N 1
ATOM 2398 C CA . GLU A 1 295 ? -13.972 6.684 14.921 1.00 98.44 295 GLU A CA 1
ATOM 2399 C C . GLU A 1 295 ? -12.870 7.536 14.276 1.00 98.44 295 GLU A C 1
ATOM 2401 O O . GLU A 1 295 ? -13.110 8.195 13.267 1.00 98.44 295 GLU A O 1
ATOM 2406 N N . MET A 1 296 ? -11.638 7.453 14.790 1.00 98.19 296 MET A N 1
ATOM 2407 C CA . MET A 1 296 ? -10.476 8.144 14.221 1.00 98.19 296 MET A CA 1
ATOM 2408 C C . MET A 1 296 ? -10.162 7.690 12.786 1.00 98.19 296 MET A C 1
ATOM 2410 O O . MET A 1 296 ? -9.871 8.519 11.922 1.00 98.19 296 MET A O 1
ATOM 2414 N N . GLY A 1 297 ? -10.202 6.382 12.518 1.00 98.25 297 GLY A N 1
ATOM 2415 C CA . GLY A 1 297 ? -9.948 5.835 11.184 1.00 98.25 297 GLY A CA 1
ATOM 2416 C C . GLY A 1 297 ? -10.989 6.293 10.160 1.00 98.25 297 GLY A C 1
ATOM 2417 O O . GLY A 1 297 ? -10.622 6.747 9.075 1.00 98.25 297 GLY A O 1
ATOM 2418 N N . ILE A 1 298 ? -12.272 6.245 10.525 1.00 98.56 298 ILE A N 1
ATOM 2419 C CA . ILE A 1 298 ? -13.389 6.697 9.684 1.00 98.56 298 ILE A CA 1
ATOM 2420 C C . ILE A 1 298 ? -13.297 8.208 9.439 1.00 98.56 298 ILE A C 1
ATOM 2422 O O . ILE A 1 298 ? -13.417 8.656 8.298 1.00 98.56 298 ILE A O 1
ATOM 2426 N N . ASP A 1 299 ? -13.022 8.996 10.481 1.00 97.38 299 ASP A N 1
ATOM 2427 C CA . ASP A 1 299 ? -12.862 10.448 10.377 1.00 97.38 299 ASP A CA 1
ATOM 2428 C C . ASP A 1 299 ? -11.752 10.845 9.388 1.00 97.38 299 ASP A C 1
ATOM 2430 O O . ASP A 1 299 ? -11.944 11.734 8.548 1.00 97.38 299 ASP A O 1
ATOM 2434 N N . LEU A 1 300 ? -10.613 10.143 9.437 1.00 96.06 300 LEU A N 1
ATOM 2435 C CA . LEU A 1 300 ? -9.519 10.328 8.485 1.00 96.06 300 LEU A CA 1
ATOM 2436 C C . LEU A 1 300 ? -9.928 9.950 7.062 1.00 96.06 300 LEU A C 1
ATOM 2438 O O . LEU A 1 300 ? -9.643 10.711 6.140 1.00 96.06 300 LEU A O 1
ATOM 2442 N N . LEU A 1 301 ? -10.596 8.811 6.862 1.00 97.81 301 LEU A N 1
ATOM 2443 C CA . LEU A 1 301 ? -11.023 8.361 5.533 1.00 97.81 301 LEU A CA 1
ATOM 2444 C C . LEU A 1 301 ? -11.987 9.348 4.862 1.00 97.81 301 LEU A C 1
ATOM 2446 O O . LEU A 1 301 ? -11.812 9.653 3.676 1.00 97.81 301 LEU A O 1
ATOM 2450 N N . LYS A 1 302 ? -12.937 9.902 5.630 1.00 96.44 302 LYS A N 1
ATOM 2451 C CA . LYS A 1 302 ? -13.885 10.931 5.167 1.00 96.44 302 LYS A CA 1
ATOM 2452 C C . LYS A 1 302 ? -13.196 12.190 4.656 1.00 96.44 302 LYS A C 1
ATOM 2454 O O . LYS A 1 302 ? -13.684 12.818 3.724 1.00 96.44 302 LYS A O 1
ATOM 2459 N N . LYS A 1 303 ? -12.068 12.577 5.254 1.00 93.44 303 LYS A N 1
ATOM 2460 C CA . LYS A 1 303 ? -11.302 13.754 4.815 1.00 93.44 303 LYS A CA 1
ATOM 2461 C C . LYS A 1 303 ? -10.314 13.408 3.700 1.00 93.44 303 LYS A C 1
ATOM 2463 O O . LYS A 1 303 ? -10.089 14.209 2.796 1.00 93.44 303 LYS A O 1
ATOM 2468 N N . LEU A 1 304 ? -9.709 12.224 3.764 1.00 92.88 304 LEU A N 1
ATOM 2469 C CA . LEU A 1 304 ? -8.635 11.783 2.876 1.00 92.88 304 LEU A CA 1
ATOM 2470 C C . LEU A 1 304 ? -9.089 11.511 1.457 1.00 92.88 304 LEU A C 1
ATOM 2472 O O . LEU A 1 304 ? -8.423 11.933 0.511 1.00 92.88 304 LEU A O 1
ATOM 2476 N N . THR A 1 305 ? -10.191 10.789 1.305 1.00 94.62 305 THR A N 1
ATOM 2477 C CA . THR A 1 305 ? -10.619 10.330 -0.015 1.00 94.62 305 THR A CA 1
ATOM 2478 C C . THR A 1 305 ? -11.056 11.495 -0.923 1.00 94.62 305 THR A C 1
ATOM 2480 O O . THR A 1 305 ? -10.535 11.558 -2.042 1.00 94.62 305 THR A O 1
ATOM 2483 N N . PRO A 1 306 ? -11.815 12.516 -0.457 1.00 93.62 306 PRO A N 1
ATOM 2484 C CA . PRO A 1 306 ? -12.040 13.730 -1.246 1.00 93.62 306 PRO A CA 1
ATOM 2485 C C . PRO A 1 306 ? -10.754 14.515 -1.515 1.00 93.62 306 PRO A C 1
ATOM 2487 O O . PRO A 1 306 ? -10.552 15.026 -2.619 1.00 93.62 306 PRO A O 1
ATOM 2490 N N . TRP A 1 307 ? -9.853 14.596 -0.528 1.00 91.88 307 TRP A N 1
ATOM 2491 C CA . TRP A 1 307 ? -8.592 15.325 -0.670 1.00 91.88 307 TRP A CA 1
ATOM 2492 C C . TRP A 1 307 ? -7.715 14.758 -1.795 1.00 91.88 307 TRP A C 1
ATOM 2494 O O . TRP A 1 307 ? -7.158 15.520 -2.590 1.00 91.88 307 TRP A O 1
ATOM 2504 N N . TYR A 1 308 ? -7.629 13.430 -1.919 1.00 93.50 308 TYR A N 1
ATOM 2505 C CA . TYR A 1 308 ? -6.917 12.777 -3.019 1.00 93.50 308 TYR A CA 1
ATOM 2506 C C . TYR A 1 308 ? -7.428 13.225 -4.393 1.00 93.50 308 TYR A C 1
ATOM 2508 O O . TYR A 1 308 ? -6.633 13.612 -5.256 1.00 93.50 308 TYR A O 1
ATOM 2516 N N . ASN A 1 309 ? -8.747 13.220 -4.590 1.00 95.19 309 ASN A N 1
ATOM 2517 C CA . ASN A 1 309 ? -9.354 13.658 -5.845 1.00 95.19 309 ASN A CA 1
ATOM 2518 C C . ASN A 1 309 ? -9.178 15.157 -6.073 1.00 95.19 309 ASN A C 1
ATOM 2520 O O . ASN A 1 309 ? -8.912 15.586 -7.195 1.00 95.19 309 ASN A O 1
ATOM 2524 N N . GLN A 1 310 ? -9.276 15.964 -5.021 1.00 92.06 310 GLN A N 1
ATOM 2525 C CA . GLN A 1 310 ? -9.086 17.406 -5.113 1.00 92.06 310 GLN A CA 1
ATOM 2526 C C . GLN A 1 310 ? -7.661 17.771 -5.547 1.00 92.06 310 GLN A C 1
ATOM 2528 O O . GLN A 1 310 ? -7.486 18.646 -6.396 1.00 92.06 310 GLN A O 1
ATOM 2533 N N . ARG A 1 311 ? -6.636 17.073 -5.039 1.00 89.62 311 ARG A N 1
ATOM 2534 C CA . ARG A 1 311 ? -5.246 17.252 -5.493 1.00 89.62 311 ARG A CA 1
ATOM 2535 C C . ARG A 1 311 ? -5.115 16.984 -6.988 1.00 89.62 311 ARG A C 1
ATOM 2537 O O . ARG A 1 311 ? -4.547 17.813 -7.691 1.00 89.62 311 ARG A O 1
ATOM 2544 N N . PHE A 1 312 ? -5.694 15.894 -7.483 1.00 92.31 312 PHE A N 1
ATOM 2545 C CA . PHE A 1 312 ? -5.655 15.551 -8.906 1.00 92.31 312 PHE A CA 1
ATOM 2546 C C . PHE A 1 312 ? -6.436 16.527 -9.790 1.00 92.31 312 PHE A C 1
ATOM 2548 O O . PHE A 1 312 ? -5.919 16.919 -10.833 1.00 92.31 312 PHE A O 1
ATOM 2555 N N . LYS A 1 313 ? -7.601 17.014 -9.343 1.00 93.06 313 LYS A N 1
ATOM 2556 C CA . LYS A 1 313 ? -8.349 18.091 -10.024 1.00 93.06 313 LYS A CA 1
ATOM 2557 C C . LYS A 1 313 ? -7.537 19.386 -10.142 1.00 93.06 313 LYS A C 1
ATOM 2559 O O . LYS A 1 313 ? -7.684 20.113 -11.114 1.00 93.06 313 LYS A O 1
ATOM 2564 N N . LEU A 1 314 ? -6.671 19.662 -9.168 1.00 89.56 314 LEU A N 1
ATOM 2565 C CA . LEU A 1 314 ? -5.747 20.803 -9.174 1.00 89.56 314 LEU A CA 1
ATOM 2566 C C . LEU A 1 314 ? -4.396 20.487 -9.835 1.00 89.56 314 LEU A C 1
ATOM 2568 O O . LEU A 1 314 ? -3.457 21.275 -9.717 1.00 89.56 314 LEU A O 1
ATOM 2572 N N . GLU A 1 315 ? -4.274 19.317 -10.464 1.00 90.00 315 GLU A N 1
ATOM 2573 C CA . GLU A 1 315 ? -3.043 18.788 -11.045 1.00 90.00 315 GLU A CA 1
ATOM 2574 C C . GLU A 1 315 ? -1.840 18.815 -10.090 1.00 90.00 315 GLU A C 1
ATOM 2576 O O . GLU A 1 315 ? -0.696 19.055 -10.485 1.00 90.00 315 GLU A O 1
ATOM 2581 N N . ARG A 1 316 ? -2.089 18.557 -8.808 1.00 87.88 316 ARG A N 1
ATOM 2582 C CA . ARG A 1 316 ? -1.064 18.409 -7.776 1.00 87.88 316 ARG A CA 1
ATOM 2583 C C . ARG A 1 316 ? -0.891 16.937 -7.435 1.00 87.88 316 ARG A C 1
ATOM 2585 O O . ARG A 1 316 ? -1.872 16.218 -7.258 1.00 87.88 316 ARG A O 1
ATOM 2592 N N . ALA A 1 317 ? 0.353 16.487 -7.300 1.00 89.00 317 ALA A N 1
ATOM 2593 C CA . ALA A 1 317 ? 0.603 15.137 -6.818 1.00 89.00 317 ALA A CA 1
ATOM 2594 C C . ALA A 1 317 ? 0.105 14.988 -5.376 1.00 89.00 317 ALA A C 1
ATOM 2596 O O . ALA A 1 317 ? 0.196 15.905 -4.553 1.00 89.00 317 ALA A O 1
ATOM 2597 N N . VAL A 1 318 ? -0.418 13.816 -5.069 1.00 90.06 318 VAL A N 1
ATOM 2598 C CA . VAL A 1 318 ? -0.671 13.348 -3.713 1.00 90.06 318 VAL A CA 1
ATOM 2599 C C . VAL A 1 318 ? 0.626 12.788 -3.125 1.00 90.06 318 VAL A C 1
ATOM 2601 O O . VAL A 1 318 ? 0.939 13.084 -1.975 1.00 90.06 318 VAL A O 1
ATOM 2604 N N . GLY A 1 319 ? 1.411 12.032 -3.899 1.00 88.19 319 GLY A N 1
ATOM 2605 C CA . GLY A 1 319 ? 2.741 11.592 -3.477 1.00 88.19 319 GLY A CA 1
ATOM 2606 C C . GLY A 1 319 ? 3.348 10.487 -4.335 1.00 88.19 319 GLY A C 1
ATOM 2607 O O . GLY A 1 319 ? 2.654 9.765 -5.042 1.00 88.19 319 GLY A O 1
ATOM 2608 N N . TRP A 1 320 ? 4.662 10.304 -4.222 1.00 88.38 320 TRP A N 1
ATOM 2609 C CA . TRP A 1 320 ? 5.404 9.360 -5.066 1.00 88.38 320 TRP A CA 1
ATOM 2610 C C . TRP A 1 320 ? 5.134 7.884 -4.739 1.00 88.38 320 TRP A C 1
ATOM 2612 O O . TRP A 1 320 ? 5.217 7.019 -5.611 1.00 88.38 320 TRP A O 1
ATOM 2622 N N . TYR A 1 321 ? 4.796 7.591 -3.480 1.00 90.56 321 TYR A N 1
ATOM 2623 C CA . TYR A 1 321 ? 4.597 6.234 -2.970 1.00 90.56 321 TYR A CA 1
ATOM 2624 C C . TYR A 1 321 ? 3.118 5.827 -2.911 1.00 90.56 321 TYR A C 1
ATOM 2626 O O . TYR A 1 321 ? 2.243 6.624 -2.557 1.00 90.56 321 TYR A O 1
ATOM 2634 N N . GLY A 1 322 ? 2.842 4.551 -3.185 1.00 92.44 322 GLY A N 1
ATOM 2635 C CA . GLY A 1 322 ? 1.508 3.949 -3.111 1.00 92.44 322 GLY A CA 1
ATOM 2636 C C . GLY A 1 322 ? 1.042 3.567 -1.706 1.00 92.44 322 GLY A C 1
ATOM 2637 O O . GLY A 1 322 ? -0.160 3.454 -1.483 1.00 92.44 322 GLY A O 1
ATOM 2638 N N . PHE A 1 323 ? 1.964 3.423 -0.746 1.00 92.94 323 PHE A N 1
ATOM 2639 C CA . PHE A 1 323 ? 1.691 2.836 0.574 1.00 92.94 323 PHE A CA 1
ATOM 2640 C C . PHE A 1 323 ? 0.519 3.481 1.317 1.00 92.94 323 PHE A C 1
ATOM 2642 O O . PHE A 1 323 ? -0.339 2.778 1.834 1.00 92.94 323 PHE A O 1
ATOM 2649 N N . SER A 1 324 ? 0.447 4.814 1.340 1.00 93.50 324 SER A N 1
ATOM 2650 C CA . SER A 1 324 ? -0.640 5.517 2.028 1.00 93.50 324 SER A CA 1
ATOM 2651 C C . SER A 1 324 ? -2.006 5.231 1.396 1.00 93.50 324 SER A C 1
ATOM 2653 O O . SER A 1 324 ? -2.946 4.914 2.114 1.00 93.50 324 SER A O 1
ATOM 2655 N N . ARG A 1 325 ? -2.111 5.226 0.057 1.00 95.88 325 ARG A N 1
ATOM 2656 C CA . ARG A 1 325 ? -3.375 4.909 -0.634 1.00 95.88 325 ARG A CA 1
ATOM 2657 C C . ARG A 1 325 ? -3.826 3.477 -0.362 1.00 95.88 325 ARG A C 1
ATOM 2659 O O . ARG A 1 325 ? -5.002 3.236 -0.126 1.00 95.88 325 ARG A O 1
ATOM 2666 N N . ILE A 1 326 ? -2.887 2.535 -0.367 1.00 97.25 326 ILE A N 1
ATOM 2667 C CA . ILE A 1 326 ? -3.173 1.127 -0.066 1.00 97.25 326 ILE A CA 1
ATOM 2668 C C . ILE A 1 326 ? -3.638 0.974 1.384 1.00 97.25 326 ILE A C 1
ATOM 2670 O O . ILE A 1 326 ? -4.591 0.251 1.641 1.00 97.25 326 ILE A O 1
ATOM 2674 N N . LEU A 1 327 ? -3.015 1.686 2.328 1.00 97.31 327 LEU A N 1
ATOM 2675 C CA . LEU A 1 327 ? -3.430 1.662 3.732 1.00 97.31 327 LEU A CA 1
ATOM 2676 C C . LEU A 1 327 ? -4.773 2.373 3.968 1.00 97.31 327 LEU A C 1
ATOM 2678 O O . LEU A 1 327 ? -5.485 2.005 4.895 1.00 97.31 327 LEU A O 1
ATOM 2682 N N . ALA A 1 328 ? -5.169 3.320 3.112 1.00 98.00 328 ALA A N 1
ATOM 2683 C CA . ALA A 1 328 ? -6.528 3.863 3.110 1.00 98.00 328 ALA A CA 1
ATOM 2684 C C . ALA A 1 328 ? -7.559 2.815 2.648 1.00 98.00 328 ALA A C 1
ATOM 2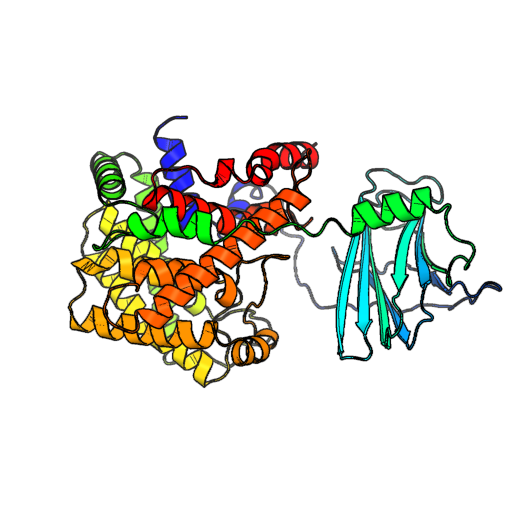686 O O . ALA A 1 328 ? -8.586 2.643 3.301 1.00 98.00 328 ALA A O 1
ATOM 2687 N N . VAL A 1 329 ? -7.259 2.063 1.581 1.00 98.31 329 VAL A N 1
ATOM 2688 C CA . VAL A 1 329 ? -8.088 0.925 1.132 1.00 98.31 329 VAL A CA 1
ATOM 2689 C C . VAL A 1 329 ? -8.174 -0.152 2.218 1.00 98.31 329 VAL A C 1
ATOM 2691 O O . VAL A 1 329 ? -9.259 -0.650 2.502 1.00 98.31 329 VAL A O 1
ATOM 2694 N N . LEU A 1 330 ? -7.055 -0.458 2.882 1.00 97.94 330 LEU A N 1
ATOM 2695 C CA . LEU A 1 330 ? -7.015 -1.370 4.026 1.00 97.94 330 LEU A CA 1
ATOM 2696 C C . LEU A 1 330 ? -7.888 -0.883 5.185 1.00 97.94 330 LEU A C 1
ATOM 2698 O O . LEU A 1 330 ? -8.605 -1.671 5.786 1.00 97.94 330 LEU A O 1
ATOM 2702 N N . ALA A 1 331 ? -7.825 0.405 5.523 1.00 98.44 331 ALA A N 1
ATOM 2703 C CA . ALA A 1 331 ? -8.628 0.954 6.606 1.00 98.44 331 ALA A CA 1
ATOM 2704 C C . ALA A 1 331 ? -10.127 0.850 6.301 1.00 98.44 331 ALA A C 1
ATOM 2706 O O . ALA A 1 331 ? -10.892 0.498 7.192 1.00 98.44 331 ALA A O 1
ATOM 2707 N N . TRP A 1 332 ? -10.538 1.093 5.051 1.00 98.50 332 TRP A N 1
ATOM 2708 C CA . TRP A 1 332 ? -11.924 0.880 4.627 1.00 98.50 332 TRP A CA 1
ATOM 2709 C C . TRP A 1 332 ? -12.329 -0.599 4.740 1.00 98.50 332 TRP A C 1
ATOM 2711 O O . TRP A 1 332 ? -13.383 -0.893 5.293 1.00 98.50 332 TRP A O 1
ATOM 2721 N N . ASP A 1 333 ? -11.463 -1.527 4.310 1.00 98.00 333 ASP A N 1
ATOM 2722 C CA . ASP A 1 333 ? -11.666 -2.980 4.441 1.00 98.00 333 ASP A CA 1
ATOM 2723 C C . ASP A 1 333 ? -11.821 -3.420 5.906 1.00 98.00 333 ASP A C 1
ATOM 2725 O O . ASP A 1 333 ? -12.713 -4.193 6.242 1.00 98.00 333 ASP A O 1
ATOM 2729 N N . TRP A 1 334 ? -10.971 -2.916 6.801 1.00 97.69 334 TRP A N 1
ATOM 2730 C CA . TRP A 1 334 ? -10.932 -3.334 8.207 1.00 97.69 334 TRP A CA 1
ATOM 2731 C C . TRP A 1 334 ? -11.971 -2.647 9.094 1.00 97.69 334 TRP A C 1
ATOM 2733 O O . TRP A 1 334 ? -12.294 -3.174 10.156 1.00 97.69 334 TRP A O 1
ATOM 2743 N N . LEU A 1 335 ? -12.495 -1.494 8.678 1.00 98.06 335 LEU A N 1
ATOM 2744 C CA . LEU A 1 335 ? -13.546 -0.753 9.386 1.00 98.06 335 LEU A CA 1
ATOM 2745 C C . LEU A 1 335 ? -14.930 -0.936 8.747 1.00 98.06 335 LEU A C 1
ATOM 2747 O O . LEU A 1 335 ? -15.882 -0.264 9.141 1.00 98.06 335 LEU A O 1
ATOM 2751 N N . TYR A 1 336 ? -15.051 -1.821 7.755 1.00 97.50 336 TYR A N 1
ATOM 2752 C CA . TYR A 1 336 ? -16.272 -2.014 6.976 1.00 97.50 336 TYR A CA 1
ATOM 2753 C C . TYR A 1 336 ? -17.508 -2.288 7.842 1.00 97.50 336 TYR A C 1
ATOM 2755 O O . TYR A 1 336 ? -18.564 -1.703 7.625 1.00 97.50 336 TYR A O 1
ATOM 2763 N N . ASP A 1 337 ? -17.380 -3.159 8.838 1.00 95.69 337 ASP A N 1
ATOM 2764 C CA . ASP A 1 337 ? -18.470 -3.607 9.710 1.00 95.69 337 ASP A CA 1
ATOM 2765 C C . ASP A 1 337 ? -18.950 -2.548 10.712 1.00 95.69 337 ASP A C 1
ATOM 2767 O O . ASP A 1 337 ? -20.059 -2.658 11.233 1.00 95.69 337 ASP A O 1
ATOM 2771 N N . VAL A 1 338 ? -18.140 -1.519 10.968 1.00 97.56 338 VAL A N 1
ATOM 2772 C CA . VAL A 1 338 ? -18.455 -0.443 11.920 1.00 97.56 338 VAL A CA 1
ATOM 2773 C C . VAL A 1 338 ? -18.805 0.889 11.271 1.00 97.56 338 VAL A C 1
ATOM 2775 O O . VAL A 1 338 ? -19.351 1.764 11.942 1.00 97.56 338 VAL A O 1
ATOM 2778 N N . MET A 1 339 ? -18.510 1.063 9.984 1.00 98.38 339 MET A N 1
ATOM 2779 C CA . MET A 1 339 ? -18.972 2.222 9.224 1.00 98.38 339 MET A CA 1
ATOM 2780 C C . MET A 1 339 ? -20.477 2.130 8.947 1.00 98.38 339 MET A C 1
ATOM 2782 O O . MET A 1 339 ? -21.008 1.061 8.627 1.00 98.38 339 MET A O 1
ATOM 2786 N N . THR A 1 340 ? -21.168 3.272 8.983 1.00 98.19 340 THR A N 1
ATOM 2787 C CA . THR A 1 340 ? -22.556 3.325 8.506 1.00 98.19 340 THR A CA 1
ATOM 2788 C C . THR A 1 340 ? -22.608 3.015 7.002 1.00 98.19 340 THR A C 1
ATOM 2790 O O . THR A 1 340 ? -21.598 3.167 6.305 1.00 98.19 340 THR A O 1
ATOM 2793 N N . PRO A 1 341 ? -23.747 2.545 6.463 1.00 97.94 341 PRO A N 1
ATOM 2794 C CA . PRO A 1 341 ? -23.903 2.353 5.020 1.00 97.94 341 PRO A CA 1
ATOM 2795 C C . PRO A 1 341 ? -23.550 3.605 4.201 1.00 97.94 341 PRO A C 1
ATOM 2797 O O . PRO A 1 341 ? -22.875 3.498 3.180 1.00 97.94 341 PRO A O 1
ATOM 2800 N N . GLU A 1 342 ? -23.938 4.786 4.683 1.00 98.06 342 GLU A N 1
ATOM 2801 C CA . GLU A 1 342 ? -23.686 6.073 4.028 1.00 98.06 342 GLU A CA 1
ATOM 2802 C C . GLU A 1 342 ? -22.192 6.401 4.006 1.00 98.06 342 GLU A C 1
ATOM 2804 O O . GLU A 1 342 ? -21.653 6.800 2.975 1.00 98.06 342 GLU A O 1
ATOM 2809 N N . ASP A 1 343 ? -21.502 6.184 5.129 1.00 98.25 343 ASP A N 1
ATOM 2810 C CA . ASP A 1 343 ? -20.061 6.399 5.226 1.00 98.25 343 ASP A CA 1
ATOM 2811 C C . ASP A 1 343 ? -19.290 5.437 4.321 1.00 98.25 343 ASP A C 1
ATOM 2813 O O . ASP A 1 343 ? -18.358 5.854 3.627 1.00 98.25 343 ASP A O 1
ATOM 2817 N N . ARG A 1 344 ? -19.696 4.160 4.291 1.00 98.00 344 ARG A N 1
ATOM 2818 C CA . ARG A 1 344 ? -19.098 3.151 3.408 1.00 98.00 344 ARG A CA 1
ATOM 2819 C C . ARG A 1 344 ? -19.181 3.576 1.951 1.00 98.00 344 ARG A C 1
ATOM 2821 O O . ARG A 1 344 ? -18.147 3.563 1.281 1.00 98.00 344 ARG A O 1
ATOM 2828 N N . ASP A 1 345 ? -20.373 3.961 1.501 1.00 98.19 345 ASP A N 1
ATOM 2829 C CA . ASP A 1 345 ? -20.639 4.365 0.120 1.00 98.19 345 ASP A CA 1
ATOM 2830 C C . ASP A 1 345 ? -19.878 5.646 -0.249 1.00 98.19 345 ASP A C 1
ATOM 2832 O O . ASP A 1 345 ? -19.139 5.663 -1.236 1.00 98.19 345 ASP A O 1
ATOM 2836 N N . ALA A 1 346 ? -19.964 6.690 0.581 1.00 98.12 346 ALA A N 1
ATOM 2837 C CA . ALA A 1 346 ? -19.315 7.972 0.313 1.00 98.12 346 ALA A CA 1
ATOM 2838 C C . ALA A 1 346 ? -17.784 7.842 0.217 1.00 98.12 346 ALA A C 1
ATOM 2840 O O . ALA A 1 346 ? -17.170 8.333 -0.735 1.00 98.12 346 ALA A O 1
ATOM 2841 N N . ILE A 1 347 ? -17.161 7.140 1.170 1.00 98.56 347 ILE A N 1
ATOM 2842 C CA . ILE A 1 347 ? -15.707 6.928 1.182 1.00 98.56 347 ILE A CA 1
ATOM 2843 C C . ILE A 1 347 ? -15.284 6.045 0.001 1.00 98.56 347 ILE A C 1
ATOM 2845 O O . ILE A 1 347 ? -14.281 6.340 -0.659 1.00 98.56 347 ILE A O 1
ATOM 2849 N N . ALA A 1 348 ? -16.033 4.973 -0.287 1.00 98.19 348 ALA A N 1
ATOM 2850 C CA . ALA A 1 348 ? -15.727 4.082 -1.401 1.00 98.19 348 ALA A CA 1
ATOM 2851 C C . ALA A 1 348 ? -15.771 4.837 -2.729 1.00 98.19 348 ALA A C 1
ATOM 2853 O O . ALA A 1 348 ? -14.800 4.787 -3.478 1.00 98.19 348 ALA A O 1
ATOM 2854 N N . ARG A 1 349 ? -16.830 5.603 -3.011 1.00 98.19 349 ARG A N 1
ATOM 2855 C CA . ARG A 1 349 ? -16.962 6.354 -4.272 1.00 98.19 349 ARG A CA 1
ATOM 2856 C C . ARG A 1 349 ? -15.791 7.297 -4.524 1.00 98.19 349 ARG A C 1
ATOM 2858 O O . ARG A 1 349 ? -15.246 7.308 -5.630 1.00 98.19 349 ARG A O 1
ATOM 2865 N N . GLU A 1 350 ? -15.361 8.037 -3.507 1.00 98.06 350 GLU A N 1
ATOM 2866 C CA . GLU A 1 350 ? -14.202 8.924 -3.616 1.00 98.06 350 GLU A CA 1
ATOM 2867 C C . GLU A 1 350 ? -12.906 8.130 -3.851 1.00 98.06 350 GLU A C 1
ATOM 2869 O O . GLU A 1 350 ? -12.127 8.455 -4.754 1.00 98.06 350 GLU A O 1
ATOM 2874 N N . MET A 1 351 ? -12.677 7.037 -3.119 1.00 98.06 351 MET A N 1
ATOM 2875 C CA . MET A 1 351 ? -11.483 6.212 -3.326 1.00 98.06 351 MET A CA 1
ATOM 2876 C C . MET A 1 351 ? -11.470 5.541 -4.710 1.00 98.06 351 MET A C 1
ATOM 2878 O O . MET A 1 351 ? -10.431 5.501 -5.369 1.00 98.06 351 MET A O 1
ATOM 2882 N N . ILE A 1 352 ? -12.621 5.070 -5.193 1.00 98.19 352 ILE A N 1
ATOM 2883 C CA . ILE A 1 352 ? -12.795 4.468 -6.522 1.00 98.19 352 ILE A CA 1
ATOM 2884 C C . ILE A 1 352 ? -12.513 5.504 -7.616 1.00 98.19 352 ILE A C 1
ATOM 2886 O O . ILE A 1 352 ? -11.792 5.203 -8.571 1.00 98.19 352 ILE A O 1
ATOM 2890 N N . ALA A 1 353 ? -13.015 6.734 -7.474 1.00 98.00 353 ALA A N 1
ATOM 2891 C CA . ALA A 1 353 ? -12.691 7.824 -8.391 1.00 98.00 353 ALA A CA 1
ATOM 2892 C C . ALA A 1 353 ? -11.175 8.084 -8.433 1.00 98.00 353 ALA A C 1
ATOM 2894 O O . ALA A 1 353 ? -10.602 8.201 -9.518 1.00 98.00 353 ALA A O 1
ATOM 2895 N N . HIS A 1 354 ? -10.502 8.071 -7.278 1.00 97.38 354 HIS A N 1
ATOM 2896 C CA . HIS A 1 354 ? -9.047 8.221 -7.213 1.00 97.38 354 HIS A CA 1
ATOM 2897 C C . HIS A 1 354 ? -8.307 7.061 -7.894 1.00 97.38 354 HIS A C 1
ATOM 2899 O O . HIS A 1 354 ? -7.350 7.290 -8.638 1.00 97.38 354 HIS A O 1
ATOM 2905 N N . CYS A 1 355 ? -8.763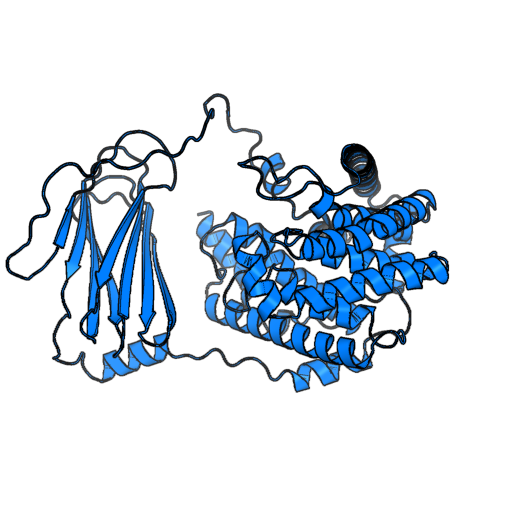 5.819 -7.698 1.00 97.50 355 CYS A N 1
ATOM 2906 C CA . CYS A 1 355 ? -8.230 4.646 -8.393 1.00 97.50 355 CYS A CA 1
ATOM 2907 C C . CYS A 1 355 ? -8.329 4.805 -9.915 1.00 97.50 355 CYS A C 1
ATOM 2909 O O . CYS A 1 355 ? -7.354 4.533 -10.614 1.00 97.50 355 CYS A O 1
ATOM 2911 N N . LYS A 1 356 ? -9.459 5.303 -10.435 1.00 97.75 356 LYS A N 1
ATOM 2912 C CA . LYS A 1 356 ? -9.639 5.538 -11.877 1.00 97.75 356 LYS A CA 1
ATOM 2913 C C . LYS A 1 356 ? -8.596 6.513 -12.424 1.00 97.75 356 LYS A C 1
ATOM 2915 O O . LYS A 1 356 ? -7.923 6.169 -13.396 1.00 97.75 356 LYS A O 1
ATOM 2920 N N . TRP A 1 357 ? -8.364 7.643 -11.750 1.00 96.94 357 TRP A N 1
ATOM 2921 C CA . TRP A 1 357 ? -7.277 8.568 -12.105 1.00 96.94 357 TRP A CA 1
ATOM 2922 C C . TRP A 1 357 ? -5.905 7.892 -12.102 1.00 96.94 357 TRP A C 1
ATOM 2924 O O . TRP A 1 357 ? -5.130 8.060 -13.039 1.00 96.94 357 TRP A O 1
ATOM 2934 N N . LEU A 1 358 ? -5.608 7.109 -11.060 1.00 95.00 358 LEU A N 1
ATOM 2935 C CA . LEU A 1 358 ? -4.340 6.392 -10.935 1.00 95.00 358 LEU A CA 1
ATOM 2936 C C . LEU A 1 358 ? -4.134 5.344 -12.022 1.00 95.00 358 LEU A C 1
ATOM 2938 O O . LEU A 1 358 ? -2.992 5.020 -12.318 1.00 95.00 358 LEU A O 1
ATOM 2942 N N . THR A 1 359 ? -5.194 4.813 -12.620 1.00 93.81 359 THR A N 1
ATOM 2943 C CA . THR A 1 359 ? -5.103 3.796 -13.679 1.00 93.81 359 THR A CA 1
ATOM 2944 C C . THR A 1 359 ? -5.113 4.384 -15.090 1.00 93.81 359 THR A C 1
ATOM 2946 O O . THR A 1 359 ? -4.780 3.682 -16.045 1.00 93.81 359 THR A O 1
ATOM 2949 N N . ASP A 1 360 ? -5.420 5.675 -15.236 1.00 95.19 360 ASP A N 1
ATOM 2950 C CA . ASP A 1 360 ? -5.262 6.390 -16.499 1.00 95.19 360 ASP A CA 1
ATOM 2951 C C . ASP A 1 360 ? -3.777 6.706 -16.745 1.00 95.19 360 ASP A C 1
ATOM 2953 O O . ASP A 1 360 ? -3.187 7.629 -16.176 1.00 95.19 360 ASP A O 1
ATOM 2957 N N . LEU A 1 361 ? -3.160 5.933 -17.643 1.00 91.69 361 LEU A N 1
ATOM 2958 C CA . LEU A 1 361 ? -1.755 6.100 -18.011 1.00 91.69 361 LEU A CA 1
ATOM 2959 C C . LEU A 1 361 ? -1.437 7.475 -18.612 1.00 91.69 361 LEU A C 1
ATOM 2961 O O . LEU A 1 361 ? -0.312 7.952 -18.437 1.00 91.69 361 LEU A O 1
ATOM 2965 N N . LYS A 1 362 ? -2.366 8.102 -19.346 1.00 93.31 362 LYS A N 1
ATOM 2966 C CA . LYS A 1 362 ? -2.129 9.436 -19.919 1.00 93.31 362 LYS A CA 1
ATOM 2967 C C . LYS A 1 362 ? -2.058 10.459 -18.794 1.00 93.31 362 LYS A C 1
ATOM 2969 O O . LYS A 1 362 ? -1.101 11.233 -18.735 1.00 93.31 362 LYS A O 1
ATOM 2974 N N . PHE A 1 363 ? -3.016 10.398 -17.874 1.00 93.25 363 PHE A N 1
ATOM 2975 C CA . PHE A 1 363 ? -3.056 11.283 -16.719 1.00 93.25 363 PHE A CA 1
ATOM 2976 C C . PHE A 1 363 ? -1.831 11.102 -15.812 1.00 93.25 363 PHE A C 1
ATOM 2978 O O . PHE A 1 363 ? -1.142 12.073 -15.502 1.00 93.25 363 PHE A O 1
ATOM 2985 N N . ILE A 1 364 ? -1.476 9.870 -15.434 1.00 92.75 364 ILE A N 1
ATOM 2986 C CA . ILE A 1 364 ? -0.340 9.658 -14.523 1.00 92.75 364 ILE A CA 1
ATOM 2987 C C . ILE A 1 364 ? 1.004 10.015 -15.159 1.00 92.75 364 ILE A C 1
ATOM 2989 O O . ILE A 1 364 ? 1.880 10.538 -14.468 1.00 92.75 364 ILE A O 1
ATOM 2993 N N . ARG A 1 365 ? 1.169 9.864 -16.478 1.00 91.31 365 ARG A N 1
ATOM 2994 C CA . ARG A 1 365 ? 2.357 10.391 -17.174 1.00 91.31 365 ARG A CA 1
ATOM 2995 C C . ARG A 1 365 ? 2.467 11.911 -17.069 1.00 91.31 365 ARG A C 1
ATOM 2997 O O . ARG A 1 365 ? 3.569 12.410 -16.859 1.00 91.31 365 ARG A O 1
ATOM 3004 N N . MET A 1 366 ? 1.351 12.634 -17.161 1.00 91.75 366 MET A N 1
ATOM 3005 C CA . MET A 1 366 ? 1.314 14.087 -16.949 1.00 91.75 366 MET A CA 1
ATOM 3006 C C . MET A 1 366 ? 1.622 14.466 -15.491 1.00 91.75 366 MET A C 1
ATOM 3008 O O . MET A 1 366 ? 2.271 15.481 -15.235 1.00 91.75 366 MET A O 1
ATOM 3012 N N . MET A 1 367 ? 1.183 13.653 -14.531 1.00 89.69 367 MET A N 1
ATOM 3013 C CA . MET A 1 367 ? 1.399 13.899 -13.103 1.00 89.69 367 MET A CA 1
ATOM 3014 C C . MET A 1 367 ? 2.796 13.508 -12.609 1.00 89.69 367 MET A C 1
ATOM 3016 O O . MET A 1 367 ? 3.236 14.009 -11.573 1.00 89.69 367 MET A O 1
ATOM 3020 N N . CYS A 1 368 ? 3.519 12.647 -13.327 1.00 87.94 368 CYS A N 1
ATOM 3021 C CA . CYS A 1 368 ? 4.820 12.150 -12.884 1.00 87.94 368 CYS A CA 1
ATOM 3022 C C . CYS A 1 368 ? 5.869 13.259 -12.658 1.00 87.94 368 CYS A C 1
ATOM 3024 O O . CYS A 1 368 ? 6.443 13.306 -11.566 1.00 87.94 368 CYS A O 1
ATOM 3026 N N . PRO A 1 369 ? 6.051 14.237 -13.574 1.00 84.31 369 PRO A N 1
ATOM 3027 C CA . PRO A 1 369 ? 6.916 15.396 -13.327 1.00 84.31 369 PRO A CA 1
ATOM 3028 C C . PRO A 1 369 ? 6.497 16.247 -12.118 1.00 84.31 369 PRO A C 1
ATOM 3030 O O . PRO A 1 369 ? 7.292 17.037 -11.619 1.00 84.31 369 PRO A O 1
ATOM 3033 N N . LYS A 1 370 ? 5.253 16.095 -11.646 1.00 86.06 370 LYS A N 1
ATOM 3034 C CA . LYS A 1 370 ? 4.676 16.828 -10.511 1.00 86.06 370 LYS A CA 1
ATOM 3035 C C . LYS A 1 370 ? 4.782 16.064 -9.187 1.00 86.06 370 LYS A C 1
ATOM 3037 O O . LYS A 1 370 ? 4.303 16.564 -8.173 1.00 86.06 370 LYS A O 1
ATOM 3042 N N . GLY A 1 371 ? 5.401 14.878 -9.183 1.00 85.69 371 GLY A N 1
ATOM 3043 C CA . GLY A 1 371 ? 5.677 14.092 -7.977 1.00 85.69 371 GLY A CA 1
ATOM 3044 C C . GLY A 1 371 ? 4.852 12.813 -7.814 1.00 85.69 371 GLY A C 1
ATOM 3045 O O . GLY A 1 371 ? 4.955 12.179 -6.764 1.00 85.69 371 GLY A O 1
ATOM 3046 N N . GLU A 1 372 ? 4.061 12.406 -8.813 1.00 90.00 372 GLU A N 1
ATOM 3047 C CA . GLU A 1 372 ? 3.452 11.066 -8.833 1.00 90.00 372 GLU A CA 1
ATOM 3048 C C . GLU A 1 372 ? 4.431 10.003 -9.353 1.00 90.00 372 GLU A C 1
ATOM 3050 O O . GLU A 1 372 ? 5.185 10.216 -10.302 1.00 90.00 372 GLU A O 1
ATOM 3055 N N . GLY A 1 373 ? 4.419 8.825 -8.734 1.00 87.88 373 GLY A N 1
ATOM 3056 C CA . GLY A 1 373 ? 5.271 7.718 -9.161 1.00 87.88 373 GLY A CA 1
ATOM 3057 C C . GLY A 1 373 ? 4.706 6.992 -10.389 1.00 87.88 373 GLY A C 1
ATOM 3058 O O . GLY A 1 373 ? 3.520 6.680 -10.429 1.00 87.88 373 GLY A O 1
ATOM 3059 N N . LEU A 1 374 ? 5.575 6.645 -11.344 1.00 88.56 374 LEU A N 1
ATOM 3060 C CA . LEU A 1 374 ? 5.266 5.790 -12.510 1.00 88.56 374 LEU A CA 1
ATOM 3061 C C . LEU A 1 374 ? 6.203 4.560 -12.576 1.00 88.56 374 LEU A C 1
ATOM 3063 O O . LEU A 1 374 ? 6.479 4.010 -13.638 1.00 88.56 374 LEU A O 1
ATOM 3067 N N . ASN A 1 375 ? 6.781 4.155 -11.441 1.00 86.00 375 ASN A N 1
ATOM 3068 C CA . ASN A 1 375 ? 7.763 3.070 -11.404 1.00 86.00 375 ASN A CA 1
ATOM 3069 C C . ASN A 1 375 ? 7.106 1.703 -11.682 1.00 86.00 375 ASN A C 1
ATOM 3071 O O . ASN A 1 375 ? 6.322 1.208 -10.884 1.00 86.00 375 ASN A O 1
ATOM 3075 N N . GLY A 1 376 ? 7.437 1.098 -12.825 1.00 89.69 376 GLY A N 1
ATOM 3076 C CA . GLY A 1 376 ? 6.895 -0.191 -13.264 1.00 89.69 376 GLY A CA 1
ATOM 3077 C C . GLY A 1 376 ? 7.688 -1.416 -12.778 1.00 89.69 376 GLY A C 1
ATOM 3078 O O . GLY A 1 376 ? 8.649 -1.261 -12.016 1.00 89.69 376 GLY A O 1
ATOM 3079 N N . PRO A 1 377 ? 7.316 -2.626 -13.248 1.00 89.88 377 PRO A N 1
ATOM 3080 C CA . PRO A 1 377 ? 7.887 -3.910 -12.815 1.00 89.88 377 PRO A CA 1
ATOM 3081 C C . PRO A 1 377 ? 9.413 -4.029 -12.908 1.00 89.88 377 PRO A C 1
ATOM 3083 O O . PRO A 1 377 ? 10.034 -4.659 -12.061 1.00 89.88 377 PRO A O 1
ATOM 3086 N N . GLY A 1 378 ? 10.025 -3.374 -13.900 1.00 87.56 378 GLY A N 1
ATOM 3087 C CA . GLY A 1 378 ? 11.482 -3.329 -14.085 1.00 87.56 378 GLY A CA 1
ATOM 3088 C C . GLY A 1 378 ? 12.220 -2.359 -13.153 1.00 87.56 378 GLY A C 1
ATOM 3089 O O . GLY A 1 378 ? 13.389 -2.067 -13.374 1.00 87.56 378 GLY A O 1
ATOM 3090 N N . SER A 1 379 ? 11.535 -1.776 -12.168 1.00 85.56 379 SER A N 1
ATOM 3091 C CA . SER A 1 379 ? 12.075 -0.733 -11.294 1.00 85.56 379 SER A CA 1
ATOM 3092 C C . SER A 1 379 ? 11.549 -0.898 -9.861 1.00 85.56 379 SER A C 1
ATOM 3094 O O . SER A 1 379 ? 11.390 -2.009 -9.360 1.00 85.56 379 SER A O 1
ATOM 3096 N N . GLY A 1 380 ? 11.261 0.211 -9.181 1.00 85.56 380 GLY A N 1
ATOM 3097 C CA . GLY A 1 380 ? 10.814 0.221 -7.798 1.00 85.56 380 GLY A CA 1
ATOM 3098 C C . GLY A 1 380 ? 9.463 -0.440 -7.517 1.00 85.56 380 GLY A C 1
ATOM 3099 O O . GLY A 1 380 ? 9.303 -1.032 -6.454 1.00 85.56 380 GLY A O 1
ATOM 3100 N N . PHE A 1 381 ? 8.498 -0.335 -8.435 1.00 94.19 381 PHE A N 1
ATOM 3101 C CA . PHE A 1 381 ? 7.126 -0.847 -8.270 1.00 94.19 381 PHE A CA 1
ATOM 3102 C C . PHE A 1 381 ? 6.423 -0.423 -6.957 1.00 94.19 381 PHE A C 1
ATOM 3104 O O . PHE A 1 381 ? 5.537 -1.104 -6.465 1.00 94.19 381 PHE A O 1
ATOM 3111 N N . TYR A 1 382 ? 6.806 0.709 -6.362 1.00 91.69 382 TYR A N 1
ATOM 3112 C CA . TYR A 1 382 ? 6.229 1.244 -5.121 1.00 91.69 382 TYR A CA 1
ATOM 3113 C C . TYR A 1 382 ? 5.295 2.447 -5.343 1.00 91.69 382 TYR A C 1
ATOM 3115 O O . TYR A 1 382 ? 4.989 3.187 -4.404 1.00 91.69 382 TYR A O 1
ATOM 3123 N N . SER A 1 383 ? 4.870 2.697 -6.583 1.00 93.19 383 SER A N 1
ATOM 3124 C CA . SER A 1 383 ? 3.921 3.756 -6.943 1.00 93.19 383 SER A CA 1
ATOM 3125 C C . SER A 1 383 ? 2.469 3.324 -6.737 1.00 93.19 383 SER A C 1
ATOM 3127 O O . SER A 1 383 ? 2.131 2.143 -6.831 1.00 93.19 383 SER A O 1
ATOM 3129 N N . ALA A 1 384 ? 1.583 4.295 -6.491 1.00 94.25 384 ALA A N 1
ATOM 3130 C CA . ALA A 1 384 ? 0.151 4.024 -6.374 1.00 94.25 384 ALA A CA 1
ATOM 3131 C C . ALA A 1 384 ? -0.425 3.450 -7.682 1.00 94.25 384 ALA A C 1
ATOM 3133 O O . ALA A 1 384 ? -1.201 2.505 -7.629 1.00 94.25 384 ALA A O 1
ATOM 3134 N N . HIS A 1 385 ? 0.020 3.960 -8.837 1.00 95.31 385 HIS A N 1
ATOM 3135 C CA . HIS A 1 385 ? -0.373 3.474 -10.164 1.00 95.31 385 HIS A CA 1
ATOM 3136 C C . HIS A 1 385 ? -0.158 1.964 -10.336 1.00 95.31 385 HIS A C 1
ATOM 3138 O O . HIS A 1 385 ? -1.029 1.272 -10.853 1.00 95.31 385 HIS A O 1
ATOM 3144 N N . CYS A 1 386 ? 0.987 1.445 -9.888 1.00 94.81 386 CYS A N 1
ATOM 3145 C CA . CYS A 1 386 ? 1.337 0.041 -10.094 1.00 94.81 386 CYS A CA 1
ATOM 3146 C C . CYS A 1 386 ? 0.802 -0.891 -9.004 1.00 94.81 386 CYS A C 1
ATOM 3148 O O . CYS A 1 386 ? 0.388 -2.008 -9.302 1.00 94.81 386 CYS A O 1
ATOM 3150 N N . MET A 1 387 ? 0.810 -0.449 -7.745 1.00 96.31 387 MET A N 1
ATOM 3151 C CA . MET A 1 387 ? 0.441 -1.314 -6.624 1.00 96.31 387 MET A CA 1
ATOM 3152 C C . MET A 1 387 ? -1.062 -1.331 -6.350 1.00 96.31 387 MET A C 1
ATOM 3154 O O . MET A 1 387 ? -1.624 -2.393 -6.089 1.00 96.31 387 MET A O 1
ATOM 3158 N N . LEU A 1 388 ? -1.711 -0.161 -6.366 1.00 96.94 388 LEU A N 1
ATOM 3159 C CA . LEU A 1 388 ? -3.090 -0.003 -5.901 1.00 96.94 388 LEU A CA 1
ATOM 3160 C C . LEU A 1 388 ? -4.107 -0.882 -6.650 1.00 96.94 388 LEU A C 1
ATOM 3162 O O . LEU A 1 388 ? -5.002 -1.376 -5.966 1.00 96.94 388 LEU A O 1
ATOM 3166 N N . PRO A 1 389 ? -3.979 -1.149 -7.971 1.00 98.00 389 PRO A N 1
ATOM 3167 C CA . PRO A 1 389 ? -4.892 -2.043 -8.685 1.00 98.00 389 PRO A CA 1
ATOM 3168 C C . PRO A 1 389 ? -5.101 -3.402 -8.010 1.00 98.00 389 PRO A C 1
ATOM 3170 O O . PRO A 1 389 ? -6.234 -3.859 -7.904 1.00 98.00 389 PRO A O 1
ATOM 3173 N N . TRP A 1 390 ? -4.038 -4.011 -7.473 1.00 98.19 390 TRP A N 1
ATOM 3174 C CA . TRP A 1 390 ? -4.131 -5.296 -6.775 1.00 98.19 390 TRP A CA 1
ATOM 3175 C C . TRP A 1 390 ? -4.986 -5.190 -5.508 1.00 98.19 390 TRP A C 1
ATOM 3177 O O . TRP A 1 390 ? -5.976 -5.899 -5.352 1.00 98.19 390 TRP A O 1
ATOM 3187 N N . TYR A 1 391 ? -4.635 -4.259 -4.620 1.00 98.25 391 TYR A N 1
ATOM 3188 C CA . TYR A 1 391 ? -5.286 -4.122 -3.317 1.00 98.25 391 TYR A CA 1
ATOM 3189 C C . TYR A 1 391 ? -6.728 -3.614 -3.446 1.00 98.25 391 TYR A C 1
ATOM 3191 O O . TYR A 1 391 ? -7.624 -4.130 -2.783 1.00 98.25 391 TYR A O 1
ATOM 3199 N N . ALA A 1 392 ? -6.975 -2.649 -4.335 1.00 98.00 392 ALA A N 1
ATOM 3200 C CA . ALA A 1 392 ? -8.318 -2.148 -4.612 1.00 98.00 392 ALA A CA 1
ATOM 3201 C C . ALA A 1 392 ? -9.179 -3.193 -5.343 1.00 98.00 392 ALA A C 1
ATOM 3203 O O . ALA A 1 392 ? -10.362 -3.316 -5.040 1.00 98.00 392 ALA A O 1
ATOM 3204 N N . GLY A 1 393 ? -8.587 -3.979 -6.250 1.00 97.81 393 GLY A N 1
ATOM 3205 C CA . GLY A 1 393 ? -9.253 -5.098 -6.920 1.00 97.81 393 GLY A CA 1
ATOM 3206 C C . GLY A 1 393 ? -9.676 -6.212 -5.961 1.00 97.81 393 GLY A C 1
ATOM 3207 O O . GLY A 1 393 ? -10.712 -6.827 -6.173 1.00 97.81 393 GLY A O 1
ATOM 3208 N N . ILE A 1 394 ? -8.934 -6.448 -4.875 1.00 97.75 394 ILE A N 1
ATOM 3209 C CA . ILE A 1 394 ? -9.360 -7.376 -3.813 1.00 97.75 394 ILE A CA 1
ATOM 3210 C C . ILE A 1 394 ? -10.519 -6.787 -3.001 1.00 97.75 394 ILE A C 1
ATOM 3212 O O . ILE A 1 394 ? -11.489 -7.487 -2.722 1.00 97.75 394 ILE A O 1
ATOM 3216 N N . VAL A 1 395 ? -10.407 -5.517 -2.600 1.00 97.56 395 VAL A N 1
ATOM 3217 C CA . VAL A 1 395 ? -11.305 -4.903 -1.608 1.00 97.56 395 VAL A CA 1
ATOM 3218 C C . VAL A 1 395 ? -12.642 -4.448 -2.187 1.00 97.56 395 VAL A C 1
ATOM 3220 O O . VAL A 1 395 ? -13.641 -4.563 -1.491 1.00 97.56 395 VAL A O 1
ATOM 3223 N N . TYR A 1 396 ? -12.692 -3.935 -3.417 1.00 97.38 396 TYR A N 1
ATOM 3224 C CA . TYR A 1 396 ? -13.930 -3.390 -3.997 1.00 97.38 396 TYR A CA 1
ATOM 3225 C C . TYR A 1 396 ? -14.638 -4.342 -4.967 1.00 97.38 396 TYR A C 1
ATOM 3227 O O . TYR A 1 396 ? -15.726 -4.029 -5.448 1.00 97.38 396 TYR A O 1
ATOM 3235 N N . ARG A 1 397 ? -14.047 -5.504 -5.268 1.00 95.00 397 ARG A N 1
ATOM 3236 C CA . ARG A 1 397 ? -14.669 -6.494 -6.150 1.00 95.00 397 ARG A CA 1
ATOM 3237 C C . ARG A 1 397 ? -15.893 -7.128 -5.490 1.00 95.00 397 ARG A C 1
ATOM 3239 O O . ARG A 1 397 ? -15.786 -7.740 -4.424 1.00 95.00 397 ARG A O 1
ATOM 3246 N N . GLY A 1 398 ? -17.018 -7.071 -6.199 1.00 94.25 398 GLY A N 1
ATOM 3247 C CA . GLY A 1 398 ? -18.284 -7.659 -5.771 1.00 94.25 398 GLY A CA 1
ATOM 3248 C C . GLY A 1 398 ? -19.040 -6.800 -4.760 1.00 94.25 398 GLY A C 1
ATOM 3249 O O . GLY A 1 398 ? -20.010 -7.280 -4.184 1.00 94.25 398 GLY A O 1
ATOM 3250 N N . GLU A 1 399 ? -18.603 -5.555 -4.540 1.00 95.38 399 GLU A N 1
ATOM 3251 C CA . GLU A 1 399 ? -19.312 -4.590 -3.692 1.00 95.38 399 GLU A CA 1
ATOM 3252 C C . GLU A 1 399 ? -20.408 -3.830 -4.460 1.00 95.38 399 GLU A C 1
ATOM 3254 O O . GLU A 1 399 ? -21.158 -3.067 -3.857 1.00 95.38 399 GLU A O 1
ATOM 3259 N N . GLY A 1 400 ? -20.518 -4.016 -5.783 1.00 94.88 400 GLY A N 1
ATOM 3260 C CA . GLY A 1 400 ? -21.597 -3.436 -6.589 1.00 94.88 400 GLY A CA 1
ATOM 3261 C C . GLY A 1 400 ? -21.382 -1.978 -7.013 1.00 94.88 400 GLY A C 1
ATOM 3262 O O . GLY A 1 400 ? -22.316 -1.339 -7.491 1.00 94.88 400 GLY A O 1
ATOM 3263 N N . TYR A 1 401 ? -20.167 -1.437 -6.866 1.00 94.25 401 TYR A N 1
ATOM 3264 C CA . TYR A 1 401 ? -19.841 -0.084 -7.337 1.00 94.25 401 TYR A CA 1
ATOM 3265 C C . TYR A 1 401 ? -19.504 -0.043 -8.835 1.00 94.25 401 TYR A C 1
ATOM 3267 O O . TYR A 1 401 ? -20.111 0.704 -9.597 1.00 94.25 401 TYR A O 1
ATOM 3275 N N . ASP A 1 402 ? -18.484 -0.803 -9.239 1.00 95.62 402 ASP A N 1
ATOM 3276 C CA . ASP A 1 402 ? -17.985 -0.920 -10.616 1.00 95.62 402 ASP A CA 1
ATOM 3277 C C . ASP A 1 402 ? -17.190 -2.229 -10.720 1.00 95.62 402 ASP A C 1
ATOM 3279 O O . ASP A 1 402 ? -15.957 -2.248 -10.793 1.00 95.62 402 ASP A O 1
ATOM 3283 N N . ASP A 1 403 ? -17.902 -3.351 -10.598 1.00 95.56 403 ASP A N 1
ATOM 3284 C CA . ASP A 1 403 ? -17.278 -4.669 -10.464 1.00 95.56 403 ASP A CA 1
ATOM 3285 C C . ASP A 1 403 ? -16.399 -5.006 -11.674 1.00 95.56 403 ASP A C 1
ATOM 3287 O O . ASP A 1 403 ? -15.282 -5.483 -11.497 1.00 95.56 403 ASP A O 1
ATOM 3291 N N . ALA A 1 404 ? -16.830 -4.656 -12.891 1.00 97.12 404 ALA A N 1
ATOM 3292 C CA . ALA A 1 404 ? -16.043 -4.867 -14.107 1.00 97.12 404 ALA A CA 1
ATOM 3293 C C . ALA A 1 404 ? -14.703 -4.109 -14.074 1.00 97.12 404 ALA A C 1
ATOM 3295 O O . ALA A 1 404 ? -13.663 -4.651 -14.466 1.00 97.12 404 ALA A O 1
ATOM 3296 N N . PHE A 1 405 ? -14.693 -2.866 -13.575 1.00 97.62 405 PHE A N 1
ATOM 3297 C CA . PHE A 1 405 ? -13.448 -2.132 -13.368 1.00 97.62 405 PHE A CA 1
ATOM 3298 C C . PHE A 1 405 ? -12.540 -2.853 -12.369 1.00 97.62 405 PHE A C 1
ATOM 3300 O O . PHE A 1 405 ? -11.350 -3.011 -12.651 1.00 97.62 405 PHE A O 1
ATOM 3307 N N . PHE A 1 406 ? -13.067 -3.320 -11.234 1.00 97.44 406 PHE A N 1
ATOM 3308 C CA . PHE A 1 406 ? -12.255 -3.961 -10.193 1.00 97.44 406 PHE A CA 1
ATOM 3309 C C . PHE A 1 406 ? -11.802 -5.380 -10.528 1.00 97.44 406 PHE A C 1
ATOM 3311 O O . PHE A 1 406 ? -10.706 -5.763 -10.117 1.00 97.44 406 PHE A O 1
ATOM 3318 N N . GLU A 1 407 ? -12.546 -6.121 -11.346 1.00 96.81 407 GLU A N 1
ATOM 3319 C CA . GLU A 1 407 ? -12.071 -7.375 -11.937 1.00 96.81 407 GLU A CA 1
ATOM 3320 C C . GLU A 1 407 ? -10.855 -7.132 -12.832 1.00 96.81 407 GLU A C 1
ATOM 3322 O O . GLU A 1 407 ? -9.823 -7.792 -12.678 1.00 96.81 407 GLU A O 1
ATOM 3327 N N . LYS A 1 408 ? -10.911 -6.097 -13.676 1.00 97.50 408 LYS A N 1
ATOM 3328 C CA . LYS A 1 408 ? -9.761 -5.685 -14.486 1.00 97.50 408 LYS A CA 1
ATOM 3329 C C . LYS A 1 408 ? -8.586 -5.196 -13.632 1.00 97.50 408 LYS A C 1
ATOM 3331 O O . LYS A 1 408 ? -7.431 -5.468 -13.972 1.00 97.50 408 LYS A O 1
ATOM 3336 N N . GLN A 1 409 ? -8.844 -4.469 -12.542 1.00 97.81 409 GLN A N 1
ATOM 3337 C CA . GLN A 1 409 ? -7.780 -4.009 -11.639 1.00 97.81 409 GLN A CA 1
ATOM 3338 C C . GLN A 1 409 ? -7.108 -5.164 -10.898 1.00 97.81 409 GLN A C 1
ATOM 3340 O O . GLN A 1 409 ? -5.884 -5.150 -10.766 1.00 97.81 409 GLN A O 1
ATOM 3345 N N . LEU A 1 410 ? -7.869 -6.177 -10.474 1.00 97.69 410 LEU A N 1
ATOM 3346 C CA . LEU A 1 410 ? -7.325 -7.384 -9.857 1.00 97.69 410 LEU A CA 1
ATOM 3347 C C . LEU A 1 410 ? -6.348 -8.090 -10.807 1.00 97.69 410 LEU A C 1
ATOM 3349 O O . LEU A 1 410 ? -5.215 -8.376 -10.419 1.00 97.69 410 LEU A O 1
ATOM 3353 N N . GLU A 1 411 ? -6.752 -8.307 -12.062 1.00 97.69 411 GLU A N 1
ATOM 3354 C CA . GLU A 1 411 ? -5.892 -8.900 -13.092 1.00 97.69 411 GLU A CA 1
ATOM 3355 C C . GLU A 1 411 ? -4.657 -8.037 -13.380 1.00 97.69 411 GLU A C 1
ATOM 3357 O O . GLU A 1 411 ? -3.532 -8.537 -13.353 1.00 97.69 411 GLU A O 1
ATOM 3362 N N . THR A 1 412 ? -4.846 -6.733 -13.596 1.00 96.50 412 THR A N 1
ATOM 3363 C CA . THR A 1 412 ? -3.753 -5.793 -13.903 1.00 96.50 412 THR A CA 1
ATOM 3364 C C . THR A 1 412 ? -2.744 -5.723 -12.757 1.00 96.50 412 THR A C 1
ATOM 3366 O O . THR A 1 412 ? -1.531 -5.771 -12.976 1.00 96.50 412 THR A O 1
ATOM 3369 N N . GLY A 1 413 ? -3.237 -5.634 -11.523 1.00 97.31 413 GLY A N 1
ATOM 3370 C CA . GLY A 1 413 ? -2.421 -5.599 -10.319 1.00 97.31 413 GLY A CA 1
ATOM 3371 C C . GLY A 1 413 ? -1.648 -6.895 -10.108 1.00 97.31 413 GLY A C 1
ATOM 3372 O O . GLY A 1 413 ? -0.455 -6.841 -9.805 1.00 97.31 413 GLY A O 1
ATOM 3373 N N . LEU A 1 414 ? -2.286 -8.050 -10.317 1.00 97.81 414 LEU A N 1
ATOM 3374 C CA . LEU A 1 414 ? -1.624 -9.352 -10.243 1.00 97.81 414 LEU A CA 1
ATOM 3375 C C . LEU A 1 414 ? -0.532 -9.482 -11.306 1.00 97.81 414 LEU A C 1
ATOM 3377 O O . LEU A 1 414 ? 0.602 -9.825 -10.980 1.00 97.81 414 LEU A O 1
ATOM 3381 N N . ALA A 1 415 ? -0.847 -9.155 -12.560 1.00 97.12 415 ALA A N 1
ATOM 3382 C CA . ALA A 1 415 ? 0.109 -9.179 -13.661 1.00 97.12 415 ALA A CA 1
ATOM 3383 C C . ALA A 1 415 ? 1.332 -8.298 -13.367 1.00 97.12 415 ALA A C 1
ATOM 3385 O O . ALA A 1 415 ? 2.470 -8.726 -13.562 1.00 97.12 415 ALA A O 1
ATOM 3386 N N . GLY A 1 416 ? 1.106 -7.094 -12.834 1.00 96.38 416 GLY A N 1
ATOM 3387 C CA . GLY A 1 416 ? 2.170 -6.182 -12.426 1.00 96.38 416 GLY A CA 1
ATOM 3388 C C . GLY A 1 416 ? 3.069 -6.760 -11.330 1.00 96.38 416 GLY A C 1
ATOM 3389 O O . GLY A 1 416 ? 4.292 -6.713 -11.469 1.00 96.38 416 GLY A O 1
ATOM 3390 N N . HIS A 1 417 ? 2.489 -7.341 -10.274 1.00 97.31 417 HIS A N 1
ATOM 3391 C CA . HIS A 1 417 ? 3.265 -7.955 -9.192 1.00 97.31 417 HIS A CA 1
ATOM 3392 C C . HIS A 1 417 ? 4.043 -9.186 -9.669 1.00 97.31 417 HIS A C 1
ATOM 3394 O O . HIS A 1 417 ? 5.220 -9.308 -9.345 1.00 97.31 417 HIS A O 1
ATOM 3400 N N . LEU A 1 418 ? 3.446 -10.059 -10.486 1.00 96.69 418 LEU A N 1
ATOM 3401 C CA . LEU A 1 418 ? 4.140 -11.226 -11.045 1.00 96.69 418 LEU A CA 1
ATOM 3402 C C . LEU A 1 418 ? 5.292 -10.814 -11.969 1.00 96.69 418 LEU A C 1
ATOM 3404 O O . LEU A 1 418 ? 6.369 -11.402 -11.903 1.00 96.69 418 LEU A O 1
ATOM 3408 N N . ALA A 1 419 ? 5.101 -9.782 -12.796 1.00 95.31 419 ALA A N 1
ATOM 3409 C CA . ALA A 1 419 ? 6.171 -9.233 -13.626 1.00 95.31 419 ALA A CA 1
ATOM 3410 C C . ALA A 1 419 ? 7.299 -8.629 -12.777 1.00 95.31 419 ALA A C 1
ATOM 3412 O O . ALA A 1 419 ? 8.474 -8.795 -13.103 1.00 95.31 419 ALA A O 1
ATOM 3413 N N . MET A 1 420 ? 6.951 -7.949 -11.680 1.00 94.81 420 MET A N 1
ATOM 3414 C CA . MET A 1 420 ? 7.921 -7.369 -10.752 1.00 94.81 420 MET A CA 1
ATOM 3415 C C . MET A 1 420 ? 8.729 -8.465 -10.056 1.00 94.81 420 MET A C 1
ATOM 3417 O O . MET A 1 420 ? 9.957 -8.408 -10.072 1.00 94.81 420 MET A O 1
ATOM 3421 N N . LEU A 1 421 ? 8.061 -9.492 -9.529 1.00 93.75 421 LEU A N 1
ATOM 3422 C CA . LEU A 1 421 ? 8.708 -10.628 -8.877 1.00 93.75 421 LEU A CA 1
ATOM 3423 C C . LEU A 1 421 ? 9.611 -11.389 -9.841 1.00 93.75 421 LEU A C 1
ATOM 3425 O O . LEU A 1 421 ? 10.747 -11.685 -9.496 1.00 93.75 421 LEU A O 1
ATOM 3429 N N . ALA A 1 422 ? 9.153 -11.651 -11.066 1.00 92.25 422 ALA A N 1
ATOM 3430 C CA . ALA A 1 422 ? 9.965 -12.328 -12.070 1.00 92.25 422 ALA A CA 1
ATOM 3431 C C . ALA A 1 422 ? 11.224 -11.519 -12.421 1.00 92.25 422 ALA A C 1
ATOM 3433 O O . ALA A 1 422 ? 12.316 -12.081 -12.491 1.00 92.25 422 ALA A O 1
ATOM 3434 N N . ASN A 1 423 ? 11.088 -10.197 -12.579 1.00 90.81 423 ASN A N 1
ATOM 3435 C CA . ASN A 1 423 ? 12.219 -9.303 -12.826 1.00 90.81 423 ASN A CA 1
ATOM 3436 C C . ASN A 1 423 ? 13.204 -9.280 -11.646 1.00 90.81 423 ASN A C 1
ATOM 3438 O O . ASN A 1 423 ? 14.413 -9.327 -11.846 1.00 90.81 423 ASN A O 1
ATOM 3442 N N . ARG A 1 424 ? 12.712 -9.228 -10.405 1.00 89.75 424 ARG A N 1
ATOM 3443 C CA . ARG A 1 424 ? 13.577 -9.276 -9.215 1.00 89.75 424 ARG A CA 1
ATOM 3444 C C . ARG A 1 424 ? 14.257 -10.629 -9.063 1.00 89.75 424 ARG A C 1
ATOM 3446 O O . ARG A 1 424 ? 15.447 -10.670 -8.781 1.00 89.75 424 ARG A O 1
ATOM 3453 N N . ASN A 1 425 ? 13.538 -11.713 -9.332 1.00 89.38 425 ASN A N 1
ATOM 3454 C CA . ASN A 1 425 ? 14.072 -13.067 -9.294 1.00 89.38 425 ASN A CA 1
ATOM 3455 C C . ASN A 1 425 ? 15.192 -13.267 -10.318 1.00 89.38 425 ASN A C 1
ATOM 3457 O O . ASN A 1 425 ? 16.214 -13.852 -9.987 1.00 89.38 425 ASN A O 1
ATOM 3461 N N . SER A 1 426 ? 15.043 -12.746 -11.542 1.00 88.12 426 SER A N 1
ATOM 3462 C CA . SER A 1 426 ? 16.124 -12.824 -12.532 1.00 88.12 426 SER A CA 1
ATOM 3463 C C . SER A 1 426 ? 17.339 -11.989 -12.136 1.00 88.12 426 SER A C 1
ATOM 3465 O O . SER A 1 426 ? 18.462 -12.358 -12.453 1.00 88.12 426 SER A O 1
ATOM 3467 N N . MET A 1 427 ? 17.112 -10.851 -11.478 1.00 84.81 427 MET A N 1
ATOM 3468 C CA . MET A 1 427 ? 18.172 -9.940 -11.040 1.00 84.81 427 MET A CA 1
ATOM 3469 C C . MET A 1 427 ? 18.916 -10.441 -9.803 1.00 84.81 427 MET A C 1
ATOM 3471 O O . MET A 1 427 ? 20.076 -10.091 -9.631 1.00 84.81 427 MET A O 1
ATOM 3475 N N . ALA A 1 428 ? 18.263 -11.247 -8.966 1.00 85.62 428 ALA A N 1
ATOM 3476 C CA . ALA A 1 428 ? 18.876 -11.883 -7.808 1.00 85.62 428 ALA A CA 1
ATOM 3477 C C . ALA A 1 428 ? 19.842 -13.021 -8.181 1.00 85.62 428 ALA A C 1
ATOM 3479 O O . ALA A 1 428 ? 20.601 -13.448 -7.324 1.00 85.62 428 ALA A O 1
ATOM 3480 N N . GLY A 1 429 ? 19.801 -13.536 -9.419 1.00 82.56 429 GLY A N 1
ATOM 3481 C CA . GLY A 1 429 ? 20.686 -14.619 -9.854 1.00 82.56 429 GLY A CA 1
ATOM 3482 C C . GLY A 1 429 ? 20.703 -15.803 -8.877 1.00 82.56 429 GLY A C 1
ATOM 3483 O O . GLY A 1 429 ? 19.655 -16.212 -8.374 1.00 82.56 429 GLY A O 1
ATOM 3484 N N . ASP A 1 430 ? 21.907 -16.307 -8.598 1.00 81.81 430 ASP A N 1
ATOM 3485 C CA . ASP A 1 430 ? 22.148 -17.396 -7.640 1.00 81.81 430 ASP A CA 1
ATOM 3486 C C . ASP A 1 430 ? 22.700 -16.886 -6.290 1.00 81.81 430 ASP A C 1
ATOM 3488 O O . ASP A 1 430 ? 22.775 -17.638 -5.318 1.00 81.81 430 ASP A O 1
ATOM 3492 N N . ASP A 1 431 ? 23.089 -15.611 -6.213 1.00 77.38 431 ASP A N 1
ATOM 3493 C CA . ASP A 1 431 ? 23.798 -14.975 -5.093 1.00 77.38 431 ASP A CA 1
ATOM 3494 C C . ASP A 1 431 ? 22.940 -13.965 -4.310 1.00 77.38 431 ASP A C 1
ATOM 3496 O O . ASP A 1 431 ? 23.344 -13.450 -3.261 1.00 77.38 431 ASP A O 1
ATOM 3500 N N . GLY A 1 432 ? 21.719 -13.722 -4.778 1.00 78.69 432 GLY A N 1
ATOM 3501 C CA . GLY A 1 432 ? 20.786 -12.774 -4.198 1.00 78.69 432 GLY A CA 1
ATOM 3502 C C . GLY A 1 432 ? 21.007 -11.348 -4.694 1.00 78.69 432 GLY A C 1
ATOM 3503 O O . GLY A 1 432 ? 21.573 -11.075 -5.743 1.00 78.69 432 GLY A O 1
ATOM 3504 N N . GLY A 1 433 ? 20.502 -10.391 -3.924 1.00 75.38 433 GLY A N 1
ATOM 3505 C CA . GLY A 1 433 ? 20.554 -8.977 -4.275 1.00 75.38 433 GLY A CA 1
ATOM 3506 C C . GLY A 1 433 ? 19.196 -8.435 -4.680 1.00 75.38 433 GLY A C 1
ATOM 3507 O O . GLY A 1 433 ? 18.168 -9.101 -4.597 1.00 75.38 433 GLY A O 1
ATOM 3508 N N . SER A 1 434 ? 19.180 -7.156 -5.022 1.00 75.31 434 SER A N 1
ATOM 3509 C CA . SER A 1 434 ? 17.959 -6.411 -5.307 1.00 75.31 434 SER A CA 1
ATOM 3510 C C . SER A 1 434 ? 18.144 -5.608 -6.584 1.00 75.31 434 SER A C 1
ATOM 3512 O O . SER A 1 434 ? 19.263 -5.352 -7.022 1.00 75.31 434 SER A O 1
ATOM 3514 N N . VAL A 1 435 ? 17.042 -5.157 -7.181 1.00 76.12 435 VAL A N 1
ATOM 3515 C CA . VAL A 1 435 ? 17.051 -4.412 -8.456 1.00 76.12 435 VAL A CA 1
ATOM 3516 C C . VAL A 1 435 ? 17.637 -3.000 -8.342 1.00 76.12 435 VAL A C 1
ATOM 3518 O O . VAL A 1 435 ? 17.578 -2.217 -9.285 1.00 76.12 435 VAL A O 1
ATOM 3521 N N . ASN A 1 436 ? 18.212 -2.657 -7.189 1.00 75.00 436 ASN A N 1
ATOM 3522 C CA . ASN A 1 436 ? 18.936 -1.422 -6.941 1.00 75.00 436 ASN A CA 1
ATOM 3523 C C . ASN A 1 436 ? 20.175 -1.717 -6.082 1.00 75.00 436 ASN A C 1
ATOM 3525 O O . ASN A 1 436 ? 20.146 -2.588 -5.221 1.00 75.00 436 ASN A O 1
ATOM 3529 N N . SER A 1 437 ? 21.259 -0.973 -6.289 1.00 72.44 437 SER A N 1
ATOM 3530 C CA . SER A 1 437 ? 22.464 -1.044 -5.453 1.00 72.44 437 SER A CA 1
ATOM 3531 C C . SER A 1 437 ? 22.361 -0.196 -4.179 1.00 72.44 437 SER A C 1
ATOM 3533 O O . SER A 1 437 ? 23.209 -0.299 -3.298 1.00 72.44 437 SER A O 1
ATOM 3535 N N . THR A 1 438 ? 21.337 0.657 -4.066 1.00 77.44 438 THR A N 1
ATOM 3536 C CA . THR A 1 438 ? 21.145 1.571 -2.935 1.00 77.44 438 THR A CA 1
ATOM 3537 C C . THR A 1 438 ? 20.555 0.823 -1.737 1.00 77.44 438 THR A C 1
ATOM 3539 O O . THR A 1 438 ? 19.371 0.467 -1.778 1.00 77.44 438 THR A O 1
ATOM 3542 N N . PRO A 1 439 ? 21.293 0.681 -0.619 1.00 75.31 439 PRO A N 1
ATOM 3543 C CA . PRO A 1 439 ? 20.837 -0.125 0.511 1.00 75.31 439 PRO A CA 1
ATOM 3544 C C . PRO A 1 439 ? 19.491 0.341 1.087 1.00 75.31 439 PRO A C 1
ATOM 3546 O O . PRO A 1 439 ? 18.649 -0.479 1.425 1.00 75.31 439 PRO A O 1
ATOM 3549 N N . GLY A 1 440 ? 19.217 1.652 1.111 1.00 75.88 440 GLY A N 1
ATOM 3550 C CA . GLY A 1 440 ? 17.939 2.185 1.603 1.00 75.88 440 GLY A CA 1
ATOM 3551 C C . GLY A 1 440 ? 16.706 1.699 0.825 1.00 75.88 440 GLY A C 1
ATOM 3552 O O . GLY A 1 440 ? 15.656 1.452 1.419 1.00 75.88 440 GLY A O 1
ATOM 3553 N N . TYR A 1 441 ? 16.823 1.502 -0.492 1.00 80.62 441 TYR A N 1
ATOM 3554 C CA . TYR A 1 441 ? 15.729 0.943 -1.292 1.00 80.62 441 TYR A CA 1
ATOM 3555 C C . TYR A 1 441 ? 15.593 -0.565 -1.076 1.00 80.62 441 TYR A C 1
ATOM 3557 O O . TYR A 1 441 ? 14.466 -1.049 -0.931 1.00 80.62 441 TYR A O 1
ATOM 3565 N N . CYS A 1 442 ? 16.726 -1.264 -0.978 1.00 77.44 442 CYS A N 1
ATOM 3566 C CA . CYS A 1 442 ? 16.803 -2.706 -0.752 1.00 77.44 442 CYS A CA 1
ATOM 3567 C C . CYS A 1 442 ? 16.329 -3.118 0.640 1.00 77.44 442 CYS A C 1
ATOM 3569 O O . CYS A 1 442 ? 15.759 -4.185 0.781 1.00 77.44 442 CYS A O 1
ATOM 3571 N N . TYR A 1 443 ? 16.523 -2.287 1.665 1.00 77.50 443 TYR A N 1
ATOM 3572 C CA . TYR A 1 443 ? 16.069 -2.568 3.033 1.00 77.50 443 TYR A CA 1
ATOM 3573 C C . TYR A 1 443 ? 14.670 -2.037 3.331 1.00 77.50 443 TYR A C 1
ATOM 3575 O O . TYR A 1 443 ? 14.054 -2.443 4.313 1.00 77.50 443 TYR A O 1
ATOM 3583 N N . GLY A 1 444 ? 14.174 -1.114 2.509 1.00 82.12 444 GLY A N 1
ATOM 3584 C CA . GLY A 1 444 ? 12.899 -0.450 2.727 1.00 82.12 444 GLY A CA 1
ATOM 3585 C C . GLY A 1 444 ? 11.889 -0.784 1.644 1.00 82.12 444 GLY A C 1
ATOM 3586 O O . GLY A 1 444 ? 11.250 -1.832 1.631 1.00 82.12 444 GLY A O 1
ATOM 3587 N N . THR A 1 445 ? 11.696 0.172 0.741 1.00 83.19 445 THR A N 1
ATOM 3588 C CA . THR A 1 445 ? 10.508 0.215 -0.120 1.00 83.19 445 THR A CA 1
ATOM 3589 C C . THR A 1 445 ? 10.363 -0.975 -1.061 1.00 83.19 445 THR A C 1
ATOM 3591 O O . THR A 1 445 ? 9.230 -1.317 -1.376 1.00 83.19 445 THR A O 1
ATOM 3594 N N . TYR A 1 446 ? 11.454 -1.610 -1.505 1.00 87.12 446 TYR A N 1
ATOM 3595 C CA . TYR A 1 446 ? 11.359 -2.725 -2.452 1.00 87.12 446 TYR A CA 1
ATOM 3596 C C . TYR A 1 446 ? 10.804 -3.948 -1.735 1.00 87.12 446 TYR A C 1
ATOM 3598 O O . TYR A 1 446 ? 9.776 -4.480 -2.151 1.00 87.12 446 TYR A O 1
ATOM 3606 N N . ASN A 1 447 ? 11.402 -4.289 -0.599 1.00 85.44 447 ASN A N 1
ATOM 3607 C CA . ASN A 1 447 ? 10.958 -5.396 0.231 1.00 85.44 447 ASN A CA 1
ATOM 3608 C C . ASN A 1 447 ? 9.507 -5.221 0.684 1.00 85.44 447 ASN A C 1
ATOM 3610 O O . ASN A 1 447 ? 8.747 -6.182 0.665 1.00 85.44 447 ASN A O 1
ATOM 3614 N N . ASN A 1 448 ? 9.077 -4.000 1.025 1.00 86.88 448 ASN A N 1
ATOM 3615 C CA . ASN A 1 448 ? 7.677 -3.760 1.395 1.00 86.88 448 ASN A CA 1
ATOM 3616 C C . ASN A 1 448 ? 6.700 -4.162 0.293 1.00 86.88 448 ASN A C 1
ATOM 3618 O O . ASN A 1 448 ? 5.659 -4.737 0.584 1.00 86.88 448 ASN A O 1
ATOM 3622 N N . VAL A 1 449 ? 7.019 -3.840 -0.962 1.00 92.00 449 VAL A N 1
ATOM 3623 C CA . VAL A 1 449 ? 6.160 -4.161 -2.106 1.00 92.00 449 VAL A CA 1
ATOM 3624 C C . VAL A 1 449 ? 5.969 -5.675 -2.219 1.00 92.00 449 VAL A C 1
ATOM 3626 O O . VAL A 1 449 ? 4.840 -6.139 -2.362 1.00 92.00 449 VAL A O 1
ATOM 3629 N N . GLU A 1 450 ? 7.056 -6.440 -2.113 1.00 92.38 450 GLU A N 1
ATOM 3630 C CA . GLU A 1 450 ? 7.024 -7.905 -2.187 1.00 92.38 450 GLU A CA 1
ATOM 3631 C C . GLU A 1 450 ? 6.328 -8.509 -0.975 1.00 92.38 450 GLU A C 1
ATOM 3633 O O . GLU A 1 450 ? 5.409 -9.309 -1.128 1.00 92.38 450 GLU A O 1
ATOM 3638 N N . PHE A 1 451 ? 6.697 -8.078 0.231 1.00 91.81 451 PHE A N 1
ATOM 3639 C CA . PHE A 1 451 ? 6.105 -8.595 1.455 1.00 91.81 451 PHE A CA 1
ATOM 3640 C C . PHE A 1 451 ? 4.614 -8.300 1.544 1.00 91.81 451 PHE A C 1
ATOM 3642 O O . PHE A 1 451 ? 3.863 -9.179 1.949 1.00 91.81 451 PHE A O 1
ATOM 3649 N N . TRP A 1 452 ? 4.148 -7.120 1.137 1.00 94.31 452 TRP A N 1
ATOM 3650 C CA . TRP A 1 452 ? 2.714 -6.834 1.122 1.00 94.31 452 TRP A CA 1
ATOM 3651 C C . TRP A 1 452 ? 1.987 -7.751 0.139 1.00 94.31 452 TRP A C 1
ATOM 3653 O O . TRP A 1 452 ? 0.970 -8.351 0.492 1.00 94.31 452 TRP A O 1
ATOM 3663 N N . PHE A 1 453 ? 2.541 -7.954 -1.055 1.00 96.38 453 PHE A N 1
ATOM 3664 C CA . PHE A 1 453 ? 1.955 -8.889 -2.005 1.00 96.38 453 PHE A CA 1
ATOM 3665 C C . PHE A 1 453 ? 1.921 -10.319 -1.445 1.00 96.38 453 PHE A C 1
ATOM 3667 O O . PHE A 1 453 ? 0.851 -10.926 -1.407 1.00 96.38 453 PHE A O 1
ATOM 3674 N N . PHE A 1 454 ? 3.032 -10.819 -0.897 1.00 94.88 454 PHE A N 1
ATOM 3675 C CA . PHE A 1 454 ? 3.114 -12.147 -0.279 1.00 94.88 454 PHE A CA 1
ATOM 3676 C C . PHE A 1 454 ? 2.143 -12.316 0.890 1.00 94.88 454 PHE A C 1
ATOM 3678 O O . PHE A 1 454 ? 1.473 -13.343 0.992 1.00 94.88 454 PHE A O 1
ATOM 3685 N N . LEU A 1 455 ? 2.028 -11.307 1.757 1.00 92.75 455 LEU A N 1
ATOM 3686 C CA . LEU A 1 455 ? 1.100 -11.320 2.885 1.00 92.75 455 LEU A CA 1
ATOM 3687 C C . LEU A 1 455 ? -0.350 -11.341 2.405 1.00 92.75 455 LEU A C 1
ATOM 3689 O O . LEU A 1 455 ? -1.132 -12.146 2.901 1.00 92.75 455 LEU A O 1
ATOM 3693 N N . SER A 1 456 ? -0.707 -10.516 1.418 1.00 95.62 456 SER A N 1
ATOM 3694 C CA . SER A 1 456 ? -2.058 -10.526 0.847 1.00 95.62 456 SER A CA 1
ATOM 3695 C C . SER A 1 456 ? -2.381 -11.861 0.167 1.00 95.62 456 SER A C 1
ATOM 3697 O O . SER A 1 456 ? -3.454 -12.416 0.387 1.00 95.62 456 SER A O 1
ATOM 3699 N N . TRP A 1 457 ? -1.428 -12.441 -0.568 1.00 95.75 457 TRP A N 1
ATOM 3700 C CA . TRP A 1 457 ? -1.589 -13.747 -1.199 1.00 95.75 457 TRP A CA 1
ATOM 3701 C C . TRP A 1 457 ? -1.804 -14.854 -0.170 1.00 95.75 457 TRP A C 1
ATOM 3703 O O . TRP A 1 457 ? -2.714 -15.673 -0.311 1.00 95.75 457 TRP A O 1
ATOM 3713 N N . LYS A 1 458 ? -0.983 -14.874 0.884 1.00 92.88 458 LYS A N 1
ATOM 3714 C CA . LYS A 1 458 ? -1.091 -15.853 1.963 1.00 92.88 458 LYS A CA 1
ATOM 3715 C C . LYS A 1 458 ? -2.395 -15.703 2.737 1.00 92.88 458 LYS A C 1
ATOM 3717 O O . LYS A 1 458 ? -2.995 -16.713 3.082 1.00 92.88 458 LYS A O 1
ATOM 3722 N N . ALA A 1 459 ? -2.841 -14.474 2.989 1.00 91.94 459 ALA A N 1
ATOM 3723 C CA . ALA A 1 459 ? -4.106 -14.219 3.669 1.00 91.94 459 ALA A CA 1
ATOM 3724 C C . ALA A 1 459 ? -5.305 -14.764 2.884 1.00 91.94 459 ALA A C 1
ATOM 3726 O O . ALA A 1 459 ? -6.230 -15.303 3.483 1.00 91.94 459 ALA A O 1
ATOM 3727 N N . LEU A 1 460 ? -5.265 -14.657 1.555 1.00 94.00 460 LEU A N 1
ATOM 3728 C CA . LEU A 1 460 ? -6.339 -15.119 0.682 1.00 94.00 460 LEU A CA 1
ATOM 3729 C C . LEU A 1 460 ? -6.276 -16.634 0.445 1.00 94.00 460 LEU A C 1
ATOM 3731 O O . LEU A 1 460 ? -7.281 -17.320 0.567 1.00 94.00 460 LEU A O 1
ATOM 3735 N N . THR A 1 461 ? -5.102 -17.180 0.126 1.00 93.56 461 THR A N 1
ATOM 3736 C CA . THR A 1 461 ? -4.965 -18.575 -0.346 1.00 93.56 461 THR A CA 1
ATOM 3737 C C . THR A 1 461 ? -4.472 -19.563 0.711 1.00 93.56 461 THR A C 1
ATOM 3739 O O . THR A 1 461 ? -4.470 -20.767 0.466 1.00 93.56 461 THR A O 1
ATOM 3742 N N . GLY A 1 462 ? -3.946 -19.077 1.838 1.00 91.75 462 GLY A N 1
ATOM 3743 C CA . GLY A 1 462 ? -3.183 -19.876 2.802 1.00 91.75 462 GLY A CA 1
ATOM 3744 C C . GLY A 1 462 ? -1.787 -20.303 2.320 1.00 91.75 462 GLY A C 1
ATOM 3745 O O . GLY A 1 462 ? -1.015 -20.848 3.109 1.00 91.75 462 GLY A O 1
ATOM 3746 N N . LYS A 1 463 ? -1.426 -20.044 1.055 1.00 93.06 463 LYS A N 1
ATOM 3747 C CA . LYS A 1 463 ? -0.173 -20.502 0.434 1.00 93.06 463 LYS A CA 1
ATOM 3748 C C . LYS A 1 463 ? 0.932 -19.456 0.511 1.00 93.06 463 LYS A C 1
ATOM 3750 O O . LYS A 1 463 ? 0.681 -18.252 0.515 1.00 93.06 463 LYS A O 1
ATOM 3755 N N . ASN A 1 464 ? 2.174 -19.924 0.516 1.00 91.75 464 ASN A N 1
ATOM 3756 C CA . ASN A 1 464 ? 3.348 -19.069 0.452 1.00 91.75 464 ASN A CA 1
ATOM 3757 C C . ASN A 1 464 ? 3.818 -18.881 -1.000 1.00 91.75 464 ASN A C 1
ATOM 3759 O O . ASN A 1 464 ? 4.603 -19.673 -1.504 1.00 91.75 464 ASN A O 1
ATOM 3763 N N . ILE A 1 465 ? 3.367 -17.820 -1.675 1.00 93.12 465 ILE A N 1
ATOM 3764 C CA . ILE A 1 465 ? 3.782 -17.554 -3.067 1.00 93.12 465 ILE A CA 1
ATOM 3765 C C . ILE A 1 465 ? 5.270 -17.204 -3.204 1.00 93.12 465 ILE A C 1
ATOM 3767 O O . ILE A 1 465 ? 5.799 -17.267 -4.307 1.00 93.12 465 ILE A O 1
ATOM 3771 N N . SER A 1 466 ? 5.980 -16.864 -2.121 1.00 90.88 466 SER A N 1
ATOM 3772 C CA . SER A 1 466 ? 7.417 -16.580 -2.224 1.00 90.88 466 SER A CA 1
ATOM 3773 C C . SER A 1 466 ? 8.235 -17.811 -2.634 1.00 90.88 466 SER A C 1
ATOM 3775 O O . SER A 1 466 ? 9.378 -17.663 -3.042 1.00 90.88 466 SER A O 1
ATOM 3777 N N . GLU A 1 467 ? 7.682 -19.020 -2.518 1.00 89.62 467 GLU A N 1
ATOM 3778 C CA . GLU A 1 467 ? 8.329 -20.258 -2.978 1.00 89.62 467 GLU A CA 1
ATOM 3779 C C . GLU A 1 467 ? 8.411 -20.340 -4.508 1.00 89.62 467 GLU A C 1
ATOM 3781 O O . GLU A 1 467 ? 9.340 -20.944 -5.036 1.00 89.62 467 GLU A O 1
ATOM 3786 N N . ASP A 1 468 ? 7.513 -19.652 -5.219 1.00 90.56 468 ASP A N 1
ATOM 3787 C CA . ASP A 1 468 ? 7.565 -19.526 -6.679 1.00 90.56 468 ASP A CA 1
ATOM 3788 C C . ASP A 1 468 ? 8.628 -18.499 -7.134 1.00 90.56 468 ASP A C 1
ATOM 3790 O O . ASP A 1 468 ? 8.969 -18.441 -8.317 1.00 90.56 468 ASP A O 1
ATOM 3794 N N . PHE A 1 469 ? 9.143 -17.672 -6.211 1.00 90.19 469 PHE A N 1
ATOM 3795 C CA . PHE A 1 469 ? 10.051 -16.551 -6.482 1.00 90.19 469 PHE A CA 1
ATOM 3796 C C . PHE A 1 469 ? 11.178 -16.493 -5.437 1.00 90.19 469 PHE A C 1
ATOM 3798 O O . PHE A 1 469 ? 11.136 -15.714 -4.480 1.00 90.19 469 PHE A O 1
ATOM 3805 N N . SER A 1 470 ? 12.208 -17.317 -5.631 1.00 84.75 470 SER A N 1
ATOM 3806 C CA . SER A 1 470 ? 13.318 -17.513 -4.690 1.00 84.75 470 SER A CA 1
ATOM 3807 C C . SER A 1 470 ? 14.187 -16.278 -4.427 1.00 84.75 470 SER A C 1
ATOM 3809 O O . SER A 1 470 ? 14.884 -16.251 -3.414 1.00 84.75 470 SER A O 1
ATOM 3811 N N . GLY A 1 471 ? 14.143 -15.246 -5.275 1.00 85.62 471 GLY A N 1
ATOM 3812 C CA . GLY A 1 471 ? 15.028 -14.078 -5.204 1.00 85.62 471 GLY A CA 1
ATOM 3813 C C . GLY A 1 471 ? 15.036 -13.397 -3.834 1.00 85.62 471 GLY A C 1
ATOM 3814 O O . GLY A 1 471 ? 16.098 -13.097 -3.293 1.00 85.62 471 GLY A O 1
ATOM 3815 N N . MET A 1 472 ? 13.868 -13.254 -3.199 1.00 85.12 472 MET A N 1
ATOM 3816 C CA . MET A 1 472 ? 13.786 -12.700 -1.841 1.00 85.12 472 MET A CA 1
ATOM 3817 C C . MET A 1 472 ? 14.352 -13.626 -0.760 1.00 85.12 472 MET A C 1
ATOM 3819 O O . MET A 1 472 ? 14.861 -13.145 0.251 1.00 85.12 472 MET A O 1
ATOM 3823 N N . GLY A 1 473 ? 14.297 -14.942 -0.967 1.00 85.44 473 GLY A N 1
ATOM 3824 C CA . GLY A 1 473 ? 14.937 -15.922 -0.088 1.00 85.44 473 GLY A CA 1
ATOM 3825 C C . GLY A 1 473 ? 16.465 -15.860 -0.142 1.00 85.44 473 GLY A C 1
ATOM 3826 O O . GLY A 1 473 ? 17.115 -16.198 0.844 1.00 85.44 473 GLY A O 1
ATOM 3827 N N . LEU A 1 474 ? 17.030 -15.376 -1.254 1.00 86.44 474 LEU A N 1
ATOM 3828 C CA . LEU A 1 474 ? 18.472 -15.190 -1.435 1.00 86.44 474 LEU A CA 1
ATOM 3829 C C . LEU A 1 474 ? 18.980 -13.842 -0.899 1.00 86.44 474 LEU A C 1
ATOM 3831 O O . LEU A 1 474 ? 20.176 -13.682 -0.661 1.00 86.44 474 LEU A O 1
ATOM 3835 N N . PHE A 1 475 ? 18.092 -12.872 -0.657 1.00 84.81 475 PHE A N 1
ATOM 3836 C CA . PHE A 1 475 ? 18.465 -11.536 -0.181 1.00 84.81 475 PHE A CA 1
ATOM 3837 C C . PHE A 1 475 ? 19.351 -11.521 1.087 1.00 84.81 475 PHE A C 1
ATOM 3839 O O . PHE A 1 475 ? 20.266 -10.695 1.149 1.00 84.81 475 PHE A O 1
ATOM 3846 N N . PRO A 1 476 ? 19.171 -12.419 2.082 1.00 84.94 476 PRO A N 1
ATOM 3847 C CA . PRO A 1 476 ? 20.081 -12.506 3.223 1.00 84.94 476 PRO A CA 1
ATOM 3848 C C . PRO A 1 476 ? 21.540 -12.805 2.848 1.00 84.94 476 PRO A C 1
ATOM 3850 O O . PRO A 1 476 ? 22.426 -12.279 3.513 1.00 84.94 476 PRO A O 1
ATOM 3853 N N . PHE A 1 477 ? 21.811 -13.582 1.792 1.00 82.69 477 PHE A N 1
ATOM 3854 C CA . PHE A 1 477 ? 23.186 -13.862 1.353 1.00 82.69 477 PHE A CA 1
ATOM 3855 C C . PHE A 1 477 ? 23.873 -12.598 0.844 1.00 82.69 477 PHE A C 1
ATOM 3857 O O . PHE A 1 477 ? 24.987 -12.284 1.267 1.00 82.69 477 PHE A O 1
ATOM 3864 N N . TRP A 1 478 ? 23.169 -11.820 0.021 1.00 80.06 478 TRP A N 1
ATOM 3865 C CA . TRP A 1 478 ? 23.647 -10.516 -0.425 1.00 80.06 478 TRP A CA 1
ATOM 3866 C C . TRP A 1 478 ? 23.866 -9.558 0.748 1.00 80.06 478 TRP A C 1
ATOM 3868 O O . TRP A 1 478 ? 24.897 -8.893 0.818 1.00 80.06 478 TRP A O 1
ATOM 3878 N N . LEU A 1 479 ? 22.943 -9.528 1.718 1.00 76.75 479 LEU A N 1
ATOM 3879 C CA . LEU A 1 479 ? 23.104 -8.719 2.926 1.00 76.75 479 LEU A CA 1
ATOM 3880 C C . LEU A 1 479 ? 24.393 -9.096 3.668 1.00 76.75 479 LEU A C 1
ATOM 3882 O O . LEU A 1 479 ? 25.191 -8.213 3.976 1.00 76.75 479 LEU A O 1
ATOM 3886 N N . THR A 1 480 ? 24.622 -10.387 3.912 1.00 77.12 480 THR A N 1
ATOM 3887 C CA . THR A 1 480 ? 25.854 -10.876 4.541 1.00 77.12 480 THR A CA 1
ATOM 3888 C C . THR A 1 480 ? 27.081 -10.453 3.737 1.00 77.12 480 THR A C 1
ATOM 3890 O O . THR A 1 480 ? 28.000 -9.882 4.312 1.00 77.12 480 THR A O 1
ATOM 3893 N N . TYR A 1 481 ? 27.071 -10.622 2.413 1.00 73.06 481 TYR A N 1
ATOM 3894 C CA . TYR A 1 481 ? 28.172 -10.190 1.548 1.00 73.06 481 TYR A CA 1
ATOM 3895 C C . TYR A 1 481 ? 28.449 -8.677 1.610 1.00 73.06 481 TYR A C 1
ATOM 3897 O O . TYR A 1 481 ? 29.592 -8.254 1.487 1.00 73.06 481 TYR A O 1
ATOM 3905 N N . THR A 1 482 ? 27.426 -7.838 1.793 1.00 67.56 482 THR A N 1
ATOM 3906 C CA . THR A 1 482 ? 27.615 -6.375 1.863 1.00 67.56 482 THR A CA 1
ATOM 3907 C C . THR A 1 482 ? 28.101 -5.863 3.218 1.00 67.56 482 THR A C 1
ATOM 3909 O O . THR A 1 482 ? 28.608 -4.743 3.285 1.00 67.56 482 THR A O 1
ATOM 3912 N N . LEU A 1 483 ? 27.922 -6.645 4.285 1.00 62.88 483 LEU A N 1
ATOM 3913 C CA . LEU A 1 483 ? 28.314 -6.272 5.647 1.00 62.88 483 LEU A CA 1
ATOM 3914 C C . LEU A 1 483 ? 29.750 -6.689 6.001 1.00 62.88 483 LEU A C 1
ATOM 3916 O O . LEU A 1 483 ? 30.290 -6.170 6.977 1.00 62.88 483 LEU A O 1
ATOM 3920 N N . PHE A 1 484 ? 30.353 -7.579 5.208 1.00 51.19 484 PHE A N 1
ATOM 3921 C CA . PHE A 1 484 ? 31.748 -8.016 5.307 1.00 51.19 484 PHE A CA 1
ATOM 3922 C C . PHE A 1 484 ? 32.551 -7.567 4.065 1.00 51.19 484 PHE A C 1
ATOM 3924 O O . PHE A 1 484 ? 33.793 -7.498 4.168 1.00 51.19 484 PHE A O 1
#

Secondary structure (DSSP, 8-state):
--HHHHHHHHHHHHHT--TTHHHHHHSTTS--TT-------PPP--S--EE-TTSPEEEEE---S--SS--EEEEEEESPPSEEEEEEEEEEEEEEEEEEEEEEEEETTS-EEEEEEEEEEEEEEEEEEEEEEEEEE-TTEEEEEEEEEEEESSS--EEEEEEESP--SS---HHHHHHHHHHH--------HHHHHHHHGGGS-SSS--SS--HHHHHHHHHHHHTTTTHHHHHHHHHHHHHHHHHHHHHHHHTTTT-SS--TT--S-GGGGHHHHHHHHHHHHHHH--HHHHHHHHHHHHHHHHHHHHHHHTT----S-SHHHHHHHHHHHHTTTTS-HHHHHHHHHHHHHHHHHHH-HHHHHHHGGGT-----TTTT--SHHHHHHHHHHHHSTTSSSSHHHHHHHHHHHHHHHHHHHHHHHHHTTTT---S-S-HHHHHTHHHHHHHHHHHHHHHHHSS-GGGG-THHHHHHHHHHHHH-

Sequence (484 aa):
MSSFKKLWLFLFLIFTAVPGFAEENLFKNADWSQWKGTNAVGWSVMSEKERLPDGVLKLFLKRDRKTFWDNAVGQRLQKPEPGFYKVGIDAKGQGLHAVVFWIQIKMADGKSVYRTQTHTVKADIPDWKSFSYVFDIPEGAAWVYVQCSGRAEKNNQDAVVWFTRPLFRKALPEEKQKAESQIVSKKVSTPPVGKYLQQIVPCIPKKHPRLFCSEDTLSDLKRKVLSGEYQEFIGKLKLRTEKQYDKLLKYYKTDNGLGPKEPAGRRYHPLSEWGRTAGSAAILYRLTGEKKWAEMGIDLLKKLTPWYNQRFKLERAVGWYGFSRILAVLAWDWLYDVMTPEDRDAIAREMIAHCKWLTDLKFIRMMCPKGEGLNGPGSGFYSAHCMLPWYAGIVYRGEGYDDAFFEKQLETGLAGHLAMLANRNSMAGDDGGSVNSTPGYCYGTYNNVEFWFFLSWKALTGKNISEDFSGMGLFPFWLTYTLF

pLDDT: mean 76.09, std 21.59, range [23.7, 98.56]